Protein AF-A0A2D5R4D4-F1 (afdb_monomer_lite)

Sequence (442 aa):
MATYTASNAIKKITTGDESGSWGSSTNNNFDIIDRAANGFVSIALSSTSYTLALSTTAVLSNGHYKAIKFTGTLGGTCTVTLEQNDKARMYMILNSTNQTLSITQGSGANVTILADKSAIILADGAGSGAAVTDFTSLVSISELDGITAGTVTASKAVVVDANKDITGFRNITATGELDAATLDISGDADIDGTTNLDIVNIAETTTIATDNKIQFRDTGLYINSSADGQLDIVADTEIQIVATTIDINGAVVLDGAITGATNITLSGELDAATLDISGNADIDGTLETDALSIDGTAVTSTAAELNVMDGDTSASDVTIVDADQFVLNDGGTMKQVAATKLSAYVESVGVNQQWYDMSGSRSIGTSYQNTTGRAIMVSVGSTISYEVYLQVSHNGSSWVNVGTLGGHGGINDSGSSQAIVPAGHYYKQSGGLNIVVWAELR

Radius of gyration: 78.86 Å; chains: 1; bounding box: 142×39×206 Å

Secondary structure (DSSP, 8-state):
---B-TTT-PBPPPTTSSSSTHHHHHHHHHHHHHHHHH-EEEEE--SSEEEE---SSS---GGG-SEEEEEE--SS-EEEEES-TTS-EEEEEEEEESS-EEEESTTS--EEE-TT-EEEEEE---GGG--EEEGGGGSGGGGTTTPPTTEE-TTS-EE--TT---B--S----SS----S----SS----SS----S----SS-----TT--EE-SSSSSEEE-SSTT--EEE-SS------S-----S-----S---S--S---SS----S----SSPPP-SS----SS-EETTEE----HHHHHHHTT-SS-------TT-EEEEEETTEEEEEEHHHHHHHHPPTTTT--EEE-TTT--TT--EE--SSS-EEEEEEEEESS-EEEEEESSSSS-EEEEEE---TTS-EEEEEEEEE-TT-EEEE---SEEEEEEEE-

Foldseek 3Di:
DWAAADQPRHTQDDVPPPDDCVSVLVNLVRNLVRQQPANEDEAEDDEQEAEQDDDPPSDDGNLSHQEYEYEYEYPEEHEYEYPQLQDKHKHKYAAQYQAWYWYDYADAETDIAGHRGIFTWIFGNPPNHIYIDGVVVVPPPVLVVPDDAQEDDPPGDHHHDPVRHHDDDPDDDDPDDDDDPDDDDPDDDDDPDDDDDPDDDDPDDDDDPDFDWPDDPDDQATWGPPDPPDIDGGDPPDDDDPDPDDDDPDDDDDPDDDPPDDDDDDPDDDPDPDDDDPDDDDDPDDDDDPWDADPNHTDPDDPVRVVVVVPDPDDDPDDADQADWDWDQDPNDTDTDGPVVVCVVDDDEPVVWDKDWCQVPADAQDKDWQAPQFKKKKKWKAWAQAKWAKWKALPRPDTDGQWIFGHDHGDTDIGMDMDIHGHGIMIHTHDHDGTPTIMMGD

pLDDT: mean 89.29, std 8.96, range [51.91, 98.31]

Structure (mmCIF, N/CA/C/O backbone):
data_AF-A0A2D5R4D4-F1
#
_entry.id   AF-A0A2D5R4D4-F1
#
loop_
_atom_site.group_PDB
_atom_site.id
_atom_site.type_symbol
_atom_site.label_atom_id
_atom_site.label_alt_id
_atom_site.label_comp_id
_atom_site.label_asym_id
_atom_site.label_entity_id
_atom_site.label_seq_id
_atom_site.pdbx_PDB_ins_code
_atom_site.Cartn_x
_atom_site.Cartn_y
_atom_site.Cartn_z
_atom_site.occupancy
_atom_site.B_iso_or_equiv
_atom_site.auth_seq_id
_atom_site.auth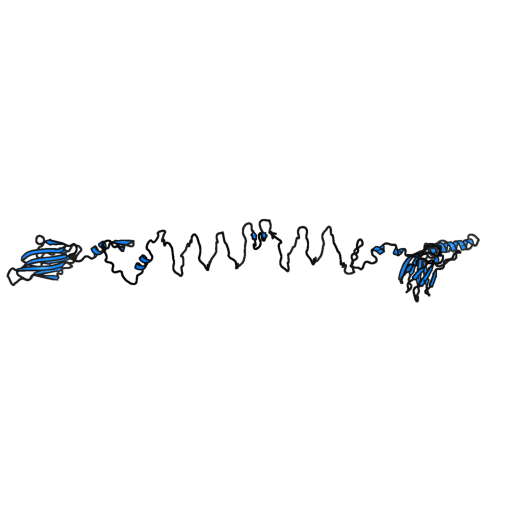_comp_id
_atom_site.auth_asym_id
_atom_site.auth_atom_id
_atom_site.pdbx_PDB_model_num
ATOM 1 N N . MET A 1 1 ? 73.833 14.575 -76.132 1.00 70.44 1 MET A N 1
ATOM 2 C CA . MET A 1 1 ? 73.193 14.436 -74.804 1.00 70.44 1 MET A CA 1
ATOM 3 C C . MET A 1 1 ? 72.064 13.427 -74.961 1.00 70.44 1 MET A C 1
ATOM 5 O O . MET A 1 1 ? 71.324 13.563 -75.927 1.00 70.44 1 MET A O 1
ATOM 9 N N . ALA A 1 2 ? 71.990 12.387 -74.125 1.00 79.81 2 ALA A N 1
ATOM 10 C CA . ALA A 1 2 ? 70.940 11.369 -74.251 1.00 79.81 2 ALA A CA 1
ATOM 11 C C . ALA A 1 2 ? 69.566 11.978 -73.928 1.00 79.81 2 ALA A C 1
ATOM 13 O O . ALA A 1 2 ? 69.455 12.761 -72.984 1.00 79.81 2 ALA A O 1
ATOM 14 N N . THR A 1 3 ? 68.543 11.631 -74.707 1.00 89.56 3 THR A N 1
ATOM 15 C CA . THR A 1 3 ? 67.144 11.982 -74.422 1.00 89.56 3 THR A CA 1
ATOM 16 C C . THR A 1 3 ? 66.437 10.791 -73.781 1.00 89.56 3 THR A C 1
ATOM 18 O O . THR A 1 3 ? 66.907 9.658 -73.876 1.00 89.56 3 THR A O 1
ATOM 21 N N . TYR A 1 4 ? 65.327 11.039 -73.091 1.00 92.06 4 TYR A N 1
ATOM 22 C CA . TYR A 1 4 ? 64.588 10.016 -72.352 1.00 92.06 4 TYR A CA 1
ATOM 23 C C . TYR A 1 4 ? 63.087 10.140 -72.638 1.00 92.06 4 TYR A C 1
ATOM 25 O O . TYR A 1 4 ? 62.632 11.189 -73.103 1.00 92.06 4 TYR A O 1
ATOM 33 N N . THR A 1 5 ? 62.316 9.075 -72.418 1.00 93.12 5 THR A N 1
ATOM 34 C CA . THR A 1 5 ? 60.847 9.161 -72.416 1.00 93.12 5 THR A CA 1
ATOM 35 C C . THR A 1 5 ? 60.355 10.015 -71.244 1.00 93.12 5 THR A C 1
ATOM 37 O O . THR A 1 5 ? 61.080 10.226 -70.270 1.00 93.12 5 THR A O 1
ATOM 40 N N . ALA A 1 6 ? 59.144 10.559 -71.357 1.00 90.25 6 ALA A N 1
ATOM 41 C CA . ALA A 1 6 ? 58.672 11.623 -70.475 1.00 90.25 6 ALA A CA 1
ATOM 42 C C . ALA A 1 6 ? 58.284 11.132 -69.071 1.00 90.25 6 ALA A C 1
ATOM 44 O O . ALA A 1 6 ? 58.509 11.847 -68.098 1.00 90.25 6 ALA A O 1
ATOM 45 N N . SER A 1 7 ? 57.703 9.936 -68.963 1.00 91.06 7 SER A N 1
ATOM 46 C CA . SER A 1 7 ? 57.125 9.427 -67.716 1.00 91.06 7 SER A CA 1
ATOM 47 C C . SER A 1 7 ? 58.049 8.459 -66.977 1.00 91.06 7 SER A C 1
ATOM 49 O O . SER A 1 7 ? 58.156 8.540 -65.759 1.00 91.06 7 SER A O 1
ATOM 51 N N . ASN A 1 8 ? 58.730 7.557 -67.688 1.00 91.06 8 ASN A N 1
ATOM 52 C CA . ASN A 1 8 ? 59.544 6.491 -67.087 1.00 91.06 8 ASN A CA 1
ATOM 53 C C . ASN A 1 8 ? 61.055 6.670 -67.296 1.00 91.06 8 ASN A C 1
ATOM 55 O O . ASN A 1 8 ? 61.822 5.781 -66.936 1.00 91.06 8 ASN A O 1
ATOM 59 N N . ALA A 1 9 ? 61.488 7.788 -67.891 1.00 91.38 9 ALA A N 1
ATOM 60 C CA . ALA A 1 9 ? 62.894 8.079 -68.169 1.00 91.38 9 ALA A CA 1
ATOM 61 C C . ALA A 1 9 ? 63.632 6.934 -68.904 1.00 91.38 9 ALA A C 1
ATOM 63 O O . ALA A 1 9 ? 64.798 6.648 -68.631 1.00 91.38 9 ALA A O 1
ATOM 64 N N . ILE A 1 10 ? 62.969 6.274 -69.861 1.00 91.62 10 ILE A N 1
ATOM 65 C CA . ILE A 1 10 ? 63.599 5.243 -70.697 1.00 91.62 10 ILE A CA 1
ATOM 66 C C . ILE A 1 10 ? 64.573 5.944 -71.642 1.00 91.62 10 ILE A C 1
ATOM 68 O O . ILE A 1 10 ? 64.179 6.845 -72.383 1.00 91.62 10 ILE A O 1
ATOM 72 N N . LYS A 1 11 ? 65.852 5.551 -71.611 1.00 90.31 11 LYS A N 1
ATOM 73 C CA . LYS A 1 11 ? 66.894 6.152 -72.454 1.00 90.31 11 LYS A CA 1
ATOM 74 C C . LYS A 1 11 ? 66.583 5.917 -73.930 1.00 90.31 11 LYS A C 1
ATOM 76 O O . LYS A 1 11 ? 66.484 4.777 -74.374 1.00 90.31 11 LYS A O 1
ATOM 81 N N . LYS A 1 12 ? 66.489 7.003 -74.692 1.00 89.31 12 LYS A N 1
ATOM 82 C CA . LYS A 1 12 ? 66.340 6.981 -76.146 1.00 89.31 12 LYS A CA 1
ATOM 83 C C . LYS A 1 12 ? 67.701 6.820 -76.822 1.00 89.31 12 LYS A C 1
ATOM 85 O O . LYS A 1 12 ? 68.727 7.285 -76.319 1.00 89.31 12 LYS A O 1
ATOM 90 N N . ILE A 1 13 ? 67.700 6.171 -77.979 1.00 86.56 13 ILE A N 1
ATOM 91 C CA . ILE A 1 13 ? 68.876 5.990 -78.835 1.00 86.56 13 ILE A CA 1
ATOM 92 C C . ILE A 1 13 ? 69.215 7.341 -79.486 1.00 86.56 13 ILE A C 1
ATOM 94 O O . ILE A 1 13 ? 68.321 8.013 -80.010 1.00 86.56 13 ILE A O 1
ATOM 98 N N . THR A 1 14 ? 70.483 7.764 -79.419 1.00 78.12 14 THR A N 1
ATOM 99 C CA . THR A 1 14 ? 70.940 9.067 -79.942 1.00 78.12 14 THR A CA 1
ATOM 100 C C . THR A 1 14 ? 71.143 8.992 -81.456 1.00 78.12 14 THR A C 1
ATOM 102 O O . THR A 1 14 ? 71.580 7.969 -81.971 1.00 78.12 14 THR A O 1
ATOM 105 N N . THR A 1 15 ? 70.870 10.079 -82.184 1.00 64.75 15 THR A N 1
ATOM 106 C CA . THR A 1 15 ? 71.122 10.170 -83.631 1.00 64.75 15 THR A CA 1
ATOM 107 C C . THR A 1 15 ? 72.581 9.827 -83.960 1.00 64.75 15 THR A C 1
ATOM 109 O O . THR A 1 15 ? 73.481 10.578 -83.591 1.00 64.75 15 THR A O 1
ATOM 112 N N . GLY A 1 16 ? 72.798 8.707 -84.656 1.00 66.00 16 GLY A N 1
ATOM 113 C CA . GLY A 1 16 ? 74.121 8.199 -85.042 1.00 66.00 16 GLY A CA 1
ATOM 114 C C . GLY A 1 16 ? 74.525 6.883 -84.364 1.00 66.00 16 GLY A C 1
ATOM 115 O O . GLY A 1 16 ? 75.339 6.160 -84.935 1.00 66.00 16 GLY A O 1
ATOM 116 N N . ASP A 1 17 ? 73.923 6.528 -83.223 1.00 51.91 17 ASP A N 1
ATOM 117 C CA . ASP A 1 17 ? 74.026 5.174 -82.665 1.00 51.91 17 ASP A CA 1
ATOM 118 C C . ASP A 1 17 ? 73.097 4.241 -83.476 1.00 51.91 17 ASP A C 1
ATOM 120 O O . ASP A 1 17 ? 71.917 4.543 -83.650 1.00 51.91 17 ASP A O 1
ATOM 124 N N . GLU A 1 18 ? 73.639 3.139 -84.012 1.00 54.97 18 GLU A N 1
ATOM 125 C CA . GLU A 1 18 ? 72.939 2.135 -84.848 1.00 54.97 18 GLU A CA 1
ATOM 126 C C . GLU A 1 18 ? 72.256 2.680 -86.130 1.00 54.97 18 GLU A C 1
ATOM 128 O O . GLU A 1 18 ? 71.034 2.748 -86.261 1.00 54.97 18 GLU A O 1
ATOM 133 N N . SER A 1 19 ? 73.083 3.054 -87.117 1.00 58.22 19 SER A N 1
ATOM 134 C CA . SER A 1 19 ? 72.723 3.624 -88.433 1.00 58.22 19 SER A CA 1
ATOM 135 C C . SER A 1 19 ? 71.556 2.928 -89.172 1.00 58.22 19 SER A C 1
ATOM 137 O O . SER A 1 19 ? 71.727 1.865 -89.771 1.00 58.22 19 SER A O 1
ATOM 139 N N . GLY A 1 20 ? 70.402 3.604 -89.238 1.00 65.81 20 GLY A N 1
ATOM 140 C CA . GLY A 1 20 ? 69.210 3.250 -90.024 1.00 65.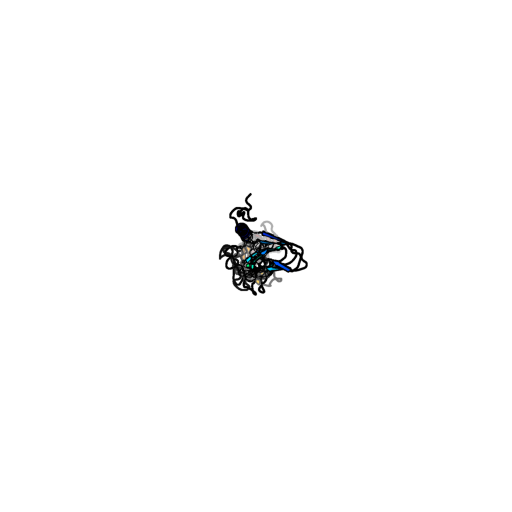81 20 GLY A CA 1
ATOM 141 C C . GLY A 1 20 ? 67.939 3.875 -89.426 1.00 65.81 20 GLY A C 1
ATOM 142 O O . GLY A 1 20 ? 67.986 4.466 -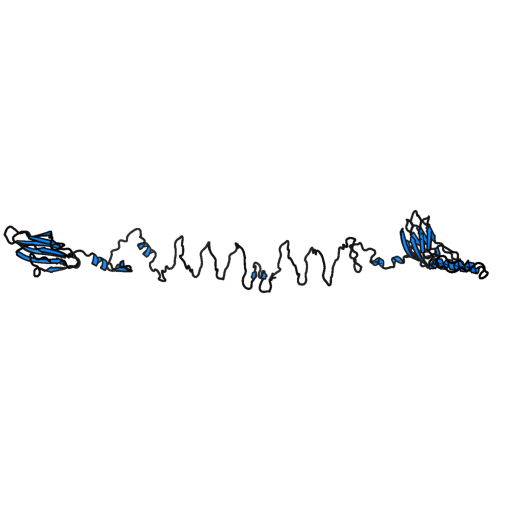88.350 1.00 65.81 20 GLY A O 1
ATOM 143 N N . SER A 1 21 ? 66.772 3.732 -90.069 1.00 66.75 21 SER A N 1
ATOM 144 C CA . SER A 1 21 ? 65.482 4.231 -89.529 1.00 66.75 21 SER A CA 1
ATOM 145 C C . SER A 1 21 ? 65.068 3.601 -88.182 1.00 66.75 21 SER A C 1
ATOM 147 O O . SER A 1 21 ? 64.085 4.029 -87.576 1.00 66.75 21 SER A O 1
ATOM 149 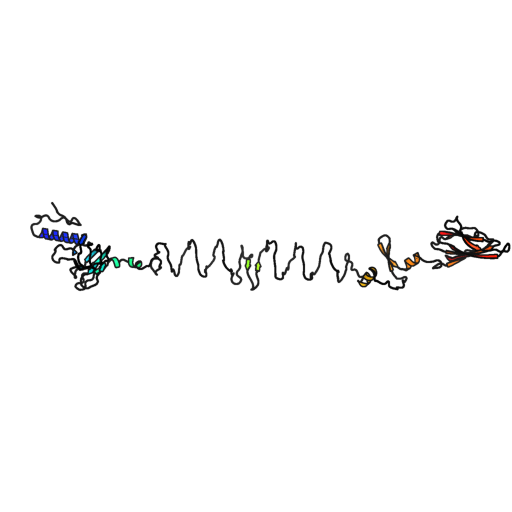N N . TRP A 1 22 ? 65.817 2.600 -87.707 1.00 75.94 22 TRP A N 1
ATOM 150 C CA . TRP A 1 22 ? 65.521 1.782 -86.532 1.00 75.94 22 TRP A CA 1
ATOM 151 C C . TRP A 1 22 ? 65.614 2.561 -85.215 1.00 75.94 22 TRP A C 1
ATOM 153 O O . TRP A 1 22 ? 64.777 2.367 -84.336 1.00 75.94 22 TRP A O 1
ATOM 163 N N . GLY A 1 23 ? 66.561 3.496 -85.077 1.00 82.69 23 GLY A N 1
ATOM 164 C CA . GLY A 1 23 ? 66.663 4.333 -83.873 1.00 82.69 23 GLY A CA 1
ATOM 165 C C . GLY A 1 23 ? 65.407 5.183 -83.648 1.00 82.69 23 GLY A C 1
ATOM 166 O O . GLY A 1 23 ? 64.873 5.243 -82.540 1.00 82.69 23 GLY A O 1
ATOM 167 N N . SER A 1 24 ? 64.871 5.779 -84.717 1.00 82.94 24 SER A N 1
ATOM 168 C CA . SER A 1 24 ? 63.641 6.578 -84.661 1.00 82.94 24 SER A CA 1
ATOM 169 C C . SER A 1 24 ? 62.401 5.728 -84.372 1.00 82.94 24 SER A C 1
ATOM 171 O O . SER A 1 24 ? 61.592 6.121 -83.531 1.00 82.94 24 SER A O 1
ATOM 173 N N . SER A 1 25 ? 62.253 4.558 -85.006 1.00 85.62 25 SER A N 1
ATOM 174 C CA . SER A 1 25 ? 61.114 3.664 -84.745 1.00 85.62 25 SER A CA 1
ATOM 175 C C . SER A 1 25 ? 61.139 3.084 -83.330 1.00 85.62 25 SER A C 1
ATOM 177 O O . SER A 1 25 ? 60.100 3.020 -82.679 1.00 85.62 25 SER A O 1
ATOM 179 N N . THR A 1 26 ? 62.318 2.718 -82.820 1.00 88.19 26 THR A N 1
ATOM 180 C CA . THR A 1 26 ? 62.477 2.206 -81.451 1.00 88.19 26 THR A CA 1
ATOM 181 C C . THR A 1 26 ? 62.181 3.288 -80.420 1.00 88.19 26 THR A C 1
ATOM 183 O O . THR A 1 26 ? 61.423 3.045 -79.485 1.00 88.19 26 THR A O 1
ATOM 186 N N . ASN A 1 27 ? 62.684 4.510 -80.618 1.00 90.06 27 ASN A N 1
ATOM 187 C CA . ASN A 1 27 ? 62.372 5.634 -79.733 1.00 90.06 27 ASN A CA 1
ATOM 188 C C . ASN A 1 27 ? 60.873 5.960 -79.718 1.00 90.06 27 ASN A C 1
ATOM 190 O O . ASN A 1 27 ? 60.318 6.246 -78.660 1.00 90.06 27 ASN A O 1
ATOM 194 N N . ASN A 1 28 ? 60.208 5.865 -80.869 1.00 89.94 28 ASN A N 1
ATOM 195 C CA . ASN A 1 28 ? 58.764 6.024 -80.960 1.00 89.94 28 ASN A CA 1
ATOM 196 C C . ASN A 1 28 ? 58.012 4.891 -80.232 1.00 89.94 28 ASN A C 1
ATOM 198 O O . ASN A 1 28 ? 57.067 5.166 -79.498 1.00 89.94 28 ASN A O 1
ATOM 202 N N . ASN A 1 29 ? 58.458 3.636 -80.351 1.00 90.00 29 ASN A N 1
ATOM 203 C CA . ASN A 1 29 ? 57.904 2.526 -79.568 1.00 90.00 29 ASN A CA 1
ATOM 204 C C . ASN A 1 29 ? 58.097 2.745 -78.061 1.00 90.00 29 ASN A C 1
ATOM 206 O O . ASN A 1 29 ? 57.177 2.478 -77.290 1.00 90.00 29 ASN A O 1
ATOM 210 N N . PHE A 1 30 ? 59.248 3.278 -77.638 1.00 92.19 30 PHE A N 1
ATOM 211 C CA . PHE A 1 30 ? 59.468 3.661 -76.244 1.00 92.19 30 PHE A CA 1
ATOM 212 C C . PHE A 1 30 ? 58.495 4.748 -75.798 1.00 92.19 30 PHE A C 1
ATOM 214 O O . PHE A 1 30 ? 57.923 4.612 -74.725 1.00 92.19 30 PHE A O 1
ATOM 221 N N . ASP A 1 31 ? 58.232 5.768 -76.616 1.00 92.56 31 ASP A N 1
ATOM 222 C CA . ASP A 1 31 ? 57.227 6.790 -76.299 1.00 92.56 31 ASP A CA 1
ATOM 223 C C . ASP A 1 31 ? 55.799 6.214 -76.223 1.00 92.56 31 ASP A C 1
ATOM 225 O O . ASP A 1 31 ? 55.011 6.633 -75.376 1.00 92.56 31 ASP A O 1
ATOM 229 N N . ILE A 1 32 ? 55.452 5.231 -77.064 1.00 92.25 32 ILE A N 1
ATOM 230 C CA . ILE A 1 32 ? 54.158 4.529 -76.992 1.00 92.25 32 ILE A CA 1
ATOM 231 C C . ILE A 1 32 ? 54.053 3.723 -75.690 1.00 92.25 32 ILE A C 1
ATOM 233 O O . ILE A 1 32 ? 53.052 3.842 -74.983 1.00 92.25 32 ILE A O 1
ATOM 237 N N . ILE A 1 33 ? 55.081 2.936 -75.356 1.00 91.19 33 ILE A N 1
ATOM 238 C CA . ILE A 1 33 ? 55.135 2.144 -74.117 1.00 91.19 33 ILE A CA 1
ATOM 239 C C . ILE A 1 33 ? 55.078 3.063 -72.895 1.00 91.19 33 ILE A C 1
ATOM 241 O O . ILE A 1 33 ? 54.353 2.780 -71.947 1.00 91.19 33 ILE A O 1
ATOM 245 N N . ASP A 1 34 ? 55.789 4.188 -72.931 1.00 94.06 34 ASP A N 1
ATOM 246 C CA . ASP A 1 34 ? 55.822 5.172 -71.854 1.00 94.06 34 ASP A CA 1
ATOM 247 C C . ASP A 1 34 ? 54.431 5.757 -71.577 1.00 94.06 34 ASP A C 1
ATOM 249 O O . ASP A 1 34 ? 53.978 5.769 -70.427 1.00 94.06 34 ASP A O 1
ATOM 253 N N . ARG A 1 35 ? 53.713 6.145 -72.645 1.00 93.88 35 ARG A N 1
ATOM 254 C CA . ARG A 1 35 ? 52.325 6.622 -72.558 1.00 93.88 35 ARG A CA 1
ATOM 255 C C . ARG A 1 35 ? 51.378 5.551 -72.015 1.00 93.88 35 ARG A C 1
ATOM 257 O O . ARG A 1 35 ? 50.560 5.856 -71.146 1.00 93.88 35 ARG A O 1
ATOM 264 N N . ALA A 1 36 ? 51.515 4.315 -72.494 1.00 91.00 36 ALA A N 1
ATOM 265 C CA . ALA A 1 36 ? 50.651 3.200 -72.112 1.00 91.00 36 ALA A CA 1
ATOM 266 C C . ALA A 1 36 ? 50.917 2.694 -70.685 1.00 91.00 36 ALA A C 1
ATOM 268 O O . ALA A 1 36 ? 50.010 2.169 -70.041 1.00 91.00 36 ALA A O 1
ATOM 269 N N . ALA A 1 37 ? 52.141 2.851 -70.177 1.00 90.56 37 ALA A N 1
ATOM 270 C CA . ALA A 1 37 ? 52.511 2.423 -68.834 1.00 90.56 37 ALA A CA 1
ATOM 271 C C . ALA A 1 37 ? 52.073 3.436 -67.766 1.00 90.56 37 ALA A C 1
ATOM 273 O O . ALA A 1 37 ? 51.327 3.061 -66.861 1.00 90.56 37 ALA A O 1
ATOM 274 N N . ASN A 1 38 ? 52.516 4.697 -67.887 1.00 90.31 38 ASN A N 1
ATOM 275 C CA . ASN A 1 38 ? 52.353 5.746 -66.863 1.00 90.31 38 ASN A CA 1
ATOM 276 C C . ASN A 1 38 ? 52.056 7.140 -67.448 1.00 90.31 38 ASN A C 1
ATOM 278 O O . ASN A 1 38 ? 52.159 8.149 -66.749 1.00 90.31 38 ASN A O 1
ATOM 282 N N . GLY A 1 39 ? 51.705 7.224 -68.730 1.00 93.31 39 GLY A N 1
ATOM 283 C CA . GLY A 1 39 ? 51.406 8.500 -69.359 1.00 93.31 39 GLY A CA 1
ATOM 284 C C . GLY A 1 39 ? 50.140 9.143 -68.802 1.00 93.31 39 GLY A C 1
ATOM 285 O O . GLY A 1 39 ? 49.092 8.499 -68.713 1.00 93.31 39 GLY A O 1
ATOM 286 N N . PHE A 1 40 ? 50.222 10.453 -68.574 1.00 94.94 40 PHE A N 1
ATOM 287 C CA . PHE A 1 40 ? 49.086 11.326 -68.300 1.00 94.94 40 PHE A CA 1
ATOM 288 C C . PHE A 1 40 ? 49.013 12.460 -69.329 1.00 94.94 40 PHE A C 1
ATOM 290 O O . PHE A 1 40 ? 50.035 13.065 -69.662 1.00 94.94 40 PHE A O 1
ATOM 297 N N . VAL A 1 41 ? 47.811 12.777 -69.810 1.00 96.31 41 VAL A N 1
ATOM 298 C CA . VAL A 1 41 ? 47.577 13.913 -70.714 1.00 96.31 41 VAL A CA 1
ATOM 299 C C . VAL A 1 41 ? 46.326 14.688 -70.317 1.00 96.31 41 VAL A C 1
ATOM 301 O O . VAL A 1 41 ? 45.336 14.106 -69.880 1.00 96.31 41 VAL A O 1
ATOM 304 N N . SER A 1 42 ? 46.361 16.010 -70.503 1.00 97.12 42 SER A N 1
ATOM 305 C CA . SER A 1 42 ? 45.178 16.868 -70.414 1.00 97.12 42 SER A CA 1
ATOM 306 C C . SER A 1 42 ? 44.715 17.241 -71.821 1.00 97.12 42 SER A C 1
ATOM 308 O O . SER A 1 42 ? 45.498 17.778 -72.603 1.00 97.12 42 SER A O 1
ATOM 310 N N . ILE A 1 43 ? 43.450 16.974 -72.139 1.00 97.25 43 ILE A N 1
ATOM 311 C CA . ILE A 1 43 ? 42.850 17.220 -73.453 1.00 97.25 43 ILE A CA 1
ATOM 312 C C . ILE A 1 43 ? 41.695 18.206 -73.284 1.00 97.25 43 ILE A C 1
ATOM 314 O O . ILE A 1 43 ? 40.713 17.905 -72.610 1.00 97.25 43 ILE A O 1
ATOM 318 N N . ALA A 1 44 ? 41.809 19.375 -73.911 1.00 96.75 44 ALA A N 1
ATOM 319 C CA . ALA A 1 44 ? 40.731 20.356 -73.938 1.00 96.75 44 ALA A CA 1
ATOM 320 C C . ALA A 1 44 ? 39.679 19.961 -74.986 1.00 96.75 44 ALA A C 1
ATOM 322 O O . ALA A 1 44 ? 39.992 19.823 -76.170 1.00 96.75 44 ALA A O 1
ATOM 323 N N . LEU A 1 45 ? 38.437 19.791 -74.547 1.00 96.62 45 LEU A N 1
ATOM 324 C CA . LEU A 1 45 ? 37.271 19.536 -75.379 1.00 96.62 45 LEU A CA 1
ATOM 325 C C . LEU A 1 45 ? 36.542 20.854 -75.659 1.00 96.62 45 LEU A C 1
ATOM 327 O O . LEU A 1 45 ? 36.330 21.668 -74.762 1.00 96.62 45 LEU A O 1
ATOM 331 N N . SER A 1 46 ? 36.139 21.052 -76.910 1.00 93.25 46 SER A N 1
ATOM 332 C CA . SER A 1 46 ? 35.425 22.252 -77.372 1.00 93.25 46 SER A CA 1
ATOM 333 C C . SER A 1 46 ? 34.089 21.941 -78.052 1.00 93.25 46 SER A C 1
ATOM 335 O O . SER A 1 46 ? 33.411 22.850 -78.524 1.00 93.25 46 SER A O 1
ATOM 337 N N . SER A 1 47 ? 33.699 20.665 -78.123 1.00 94.12 47 SER A N 1
ATOM 338 C CA . SER A 1 47 ? 32.461 20.221 -78.766 1.00 94.12 47 SER A CA 1
ATOM 339 C C . SER A 1 47 ? 31.848 19.018 -78.043 1.00 94.12 47 SER A C 1
ATOM 341 O O . SER A 1 47 ? 32.488 18.390 -77.198 1.00 94.12 47 SER A O 1
ATOM 343 N N . THR A 1 48 ? 30.610 18.674 -78.392 1.00 95.88 48 THR A N 1
ATOM 344 C CA . THR A 1 48 ? 29.869 17.531 -77.834 1.00 95.88 48 THR A CA 1
ATOM 345 C C . THR A 1 48 ? 30.233 16.181 -78.472 1.00 95.88 48 THR A C 1
ATOM 347 O O . THR A 1 48 ? 29.616 15.164 -78.160 1.00 95.88 48 THR A O 1
ATOM 350 N N . SER A 1 49 ? 31.245 16.134 -79.341 1.00 95.88 49 SER A N 1
ATOM 351 C CA . SER A 1 49 ? 31.800 14.889 -79.875 1.00 95.88 49 SER A CA 1
ATOM 352 C C . SER A 1 49 ? 33.320 14.972 -79.939 1.00 95.88 49 SER A C 1
ATOM 354 O O . SER A 1 49 ? 33.888 15.950 -80.426 1.00 95.88 49 SER A O 1
ATOM 356 N N . TYR A 1 50 ? 33.998 13.931 -79.476 1.00 97.38 50 TYR A N 1
ATOM 357 C CA . TYR A 1 50 ? 35.447 13.834 -79.547 1.00 97.38 50 TYR A CA 1
ATOM 358 C C . TYR A 1 50 ? 35.861 12.403 -79.852 1.00 97.38 50 TYR A C 1
ATOM 360 O O . TYR A 1 50 ? 35.415 11.466 -79.200 1.00 97.38 50 TYR A O 1
ATOM 368 N N . THR A 1 51 ? 36.748 12.229 -80.821 1.00 96.19 51 THR A N 1
ATOM 369 C CA . THR A 1 51 ? 37.329 10.924 -81.120 1.00 96.19 51 THR A CA 1
ATOM 370 C C . THR A 1 51 ? 38.718 10.865 -80.504 1.00 96.19 51 THR A C 1
ATOM 372 O O . THR A 1 51 ? 39.614 11.624 -80.883 1.00 96.19 51 THR A O 1
ATOM 375 N N . LEU A 1 52 ? 38.899 9.979 -79.526 1.00 96.06 52 LEU A N 1
ATOM 376 C CA . LEU A 1 52 ? 40.198 9.723 -78.929 1.00 96.06 52 LEU A CA 1
ATOM 377 C C . LEU A 1 52 ? 41.010 8.855 -79.890 1.00 96.06 52 LEU A C 1
ATOM 379 O O . LEU A 1 52 ? 40.914 7.627 -79.887 1.00 96.06 52 LEU A O 1
ATOM 383 N N . ALA A 1 53 ? 41.797 9.538 -80.717 1.00 93.62 53 ALA A N 1
ATOM 384 C CA . ALA A 1 53 ? 42.503 8.905 -81.811 1.00 93.62 53 ALA A CA 1
ATOM 385 C C . ALA A 1 53 ? 43.581 7.923 -81.348 1.00 93.62 53 ALA A C 1
ATOM 387 O O . ALA A 1 53 ? 44.290 8.163 -80.357 1.00 93.62 53 ALA A O 1
ATOM 388 N N . LEU A 1 54 ? 43.747 6.853 -82.121 1.00 89.88 54 LEU A N 1
ATOM 389 C CA . LEU A 1 54 ? 44.654 5.762 -81.813 1.00 89.88 54 LEU A CA 1
ATOM 390 C C . LEU A 1 54 ? 45.194 5.105 -83.086 1.00 89.88 54 LEU A C 1
ATOM 392 O O . LEU A 1 54 ? 44.503 4.369 -83.790 1.00 89.88 54 LEU A O 1
ATOM 396 N N . SER A 1 55 ? 46.469 5.360 -83.367 1.00 83.44 55 SER A N 1
ATOM 397 C CA . SER A 1 55 ? 47.130 4.885 -84.581 1.00 83.44 55 SER A CA 1
ATOM 398 C C . SER A 1 55 ? 47.192 3.355 -84.689 1.00 83.44 55 SER A C 1
ATOM 400 O O . SER A 1 55 ? 47.468 2.649 -83.718 1.00 83.44 55 SER A O 1
ATOM 402 N N . THR A 1 56 ? 47.005 2.845 -85.909 1.00 79.06 56 THR A N 1
ATOM 403 C CA . THR A 1 56 ? 47.280 1.451 -86.310 1.00 79.06 56 THR A CA 1
ATOM 404 C C . THR A 1 56 ? 48.699 1.253 -86.863 1.00 79.06 56 THR A C 1
ATOM 406 O O . THR A 1 56 ? 49.102 0.125 -87.132 1.00 79.06 56 THR A O 1
ATOM 409 N N . THR A 1 57 ? 49.472 2.331 -87.034 1.00 77.06 57 THR A N 1
ATOM 410 C CA . THR A 1 57 ? 50.752 2.363 -87.769 1.00 77.06 57 THR A CA 1
ATOM 411 C C . THR A 1 57 ? 51.900 2.958 -86.948 1.00 77.06 57 THR A C 1
ATOM 413 O O . THR A 1 57 ? 52.784 3.621 -87.484 1.00 77.06 57 THR A O 1
ATOM 416 N N . ALA A 1 58 ? 51.903 2.709 -85.633 1.00 74.94 58 ALA A N 1
ATOM 417 C CA . ALA A 1 58 ? 52.927 3.182 -84.696 1.00 74.94 58 ALA A CA 1
ATOM 418 C C . ALA A 1 58 ? 53.134 4.712 -84.720 1.00 74.94 58 ALA A C 1
ATOM 420 O O . ALA A 1 58 ? 54.239 5.192 -84.512 1.00 74.94 58 ALA A O 1
ATOM 421 N N . VAL A 1 59 ? 52.085 5.508 -84.939 1.00 86.94 59 VAL A N 1
ATOM 422 C CA . VAL A 1 59 ? 52.141 6.968 -84.752 1.00 86.94 59 VAL A CA 1
ATOM 423 C C . VAL A 1 59 ? 51.711 7.305 -83.327 1.00 86.94 59 VAL A C 1
ATOM 425 O O . VAL A 1 59 ? 50.747 6.741 -82.814 1.00 86.94 59 VAL A O 1
ATOM 428 N N . LEU A 1 60 ? 52.399 8.237 -82.667 1.00 89.56 60 LEU A N 1
ATOM 429 C CA . LEU A 1 60 ? 51.992 8.706 -81.343 1.00 89.56 60 LEU A CA 1
ATOM 430 C C . LEU A 1 60 ? 50.594 9.335 -81.388 1.00 89.56 60 LEU A C 1
ATOM 432 O O . LEU A 1 60 ? 50.369 10.329 -82.071 1.00 89.56 60 LEU A O 1
ATOM 436 N N . SER A 1 61 ? 49.662 8.784 -80.613 1.00 93.00 61 SER A N 1
ATOM 437 C CA . SER A 1 61 ? 48.288 9.283 -80.511 1.00 93.00 61 SER A CA 1
ATOM 438 C C . SER A 1 61 ? 47.879 9.494 -79.054 1.00 93.00 61 SER A C 1
ATOM 440 O O . SER A 1 61 ? 48.525 8.982 -78.133 1.00 93.00 61 SER A O 1
ATOM 442 N N . ASN A 1 62 ? 46.816 10.268 -78.835 1.00 94.12 62 ASN A N 1
ATOM 443 C CA . ASN A 1 62 ? 46.308 10.539 -77.488 1.00 94.12 62 ASN A CA 1
ATOM 444 C C . ASN A 1 62 ? 45.690 9.290 -76.842 1.00 94.12 62 ASN A C 1
ATOM 446 O O . ASN A 1 62 ? 45.789 9.130 -75.630 1.00 94.12 62 ASN A O 1
ATOM 450 N N . GLY A 1 63 ? 45.155 8.356 -77.634 1.00 93.00 63 GLY A N 1
ATOM 451 C CA . GLY A 1 63 ? 44.655 7.071 -77.142 1.00 93.00 63 GLY A CA 1
ATOM 452 C C . GLY A 1 63 ? 45.723 6.153 -76.536 1.00 93.00 63 GLY A C 1
ATOM 453 O O . GLY A 1 63 ? 45.366 5.148 -75.928 1.00 93.00 63 GLY A O 1
ATOM 454 N N . HIS A 1 64 ? 47.019 6.468 -76.669 1.00 93.31 64 HIS A N 1
ATOM 455 C CA . HIS A 1 64 ? 48.091 5.721 -75.999 1.00 93.31 64 HIS A CA 1
ATOM 456 C C . HIS A 1 64 ? 48.237 6.057 -74.512 1.00 93.31 64 HIS A C 1
ATOM 458 O O . HIS A 1 64 ? 48.877 5.292 -73.800 1.00 93.31 64 HIS A O 1
ATOM 464 N N . TYR A 1 65 ? 47.707 7.186 -74.036 1.00 95.50 65 TYR A N 1
ATOM 465 C CA . TYR A 1 65 ? 47.842 7.575 -72.632 1.00 95.50 65 TYR A CA 1
ATOM 466 C C . TYR A 1 65 ? 46.958 6.714 -71.730 1.00 95.50 65 TYR A C 1
ATOM 468 O O . TYR A 1 65 ? 45.758 6.596 -71.970 1.00 95.50 65 TYR A O 1
ATOM 476 N N . LYS A 1 66 ? 47.539 6.154 -70.664 1.00 94.19 66 LYS A N 1
ATOM 477 C CA . LYS A 1 66 ? 46.796 5.371 -69.666 1.00 94.19 66 LYS A CA 1
ATOM 478 C C . LYS A 1 66 ? 45.822 6.223 -68.853 1.00 94.19 66 LYS A C 1
ATOM 480 O O . LYS A 1 66 ? 44.732 5.759 -68.525 1.00 94.19 66 LYS A O 1
ATOM 485 N N . ALA A 1 67 ? 46.214 7.456 -68.531 1.00 96.25 67 ALA A N 1
ATOM 486 C CA . ALA A 1 67 ? 45.392 8.399 -67.788 1.00 96.25 67 ALA A CA 1
ATOM 487 C C . ALA A 1 67 ? 45.135 9.673 -68.602 1.00 96.25 67 ALA A C 1
ATOM 489 O O . ALA A 1 67 ? 46.053 10.270 -69.170 1.00 96.25 67 ALA A O 1
ATOM 490 N N . ILE A 1 68 ? 43.874 10.096 -68.661 1.00 97.69 68 ILE A N 1
ATOM 491 C CA . ILE A 1 68 ? 43.437 11.226 -69.480 1.00 97.69 68 ILE A CA 1
ATOM 492 C C . ILE A 1 68 ? 42.545 12.132 -68.641 1.00 97.69 68 ILE A C 1
ATOM 494 O O . ILE A 1 68 ? 41.548 11.694 -68.071 1.00 97.69 68 ILE A O 1
ATOM 498 N N . LYS A 1 69 ? 42.884 13.419 -68.603 1.00 97.88 69 LYS A N 1
ATOM 499 C CA . LYS A 1 69 ? 42.030 14.466 -68.051 1.00 97.88 69 LYS A CA 1
ATOM 500 C C . LYS A 1 69 ? 41.381 15.238 -69.187 1.00 97.88 69 LYS A C 1
ATOM 502 O O . LYS A 1 69 ? 42.068 15.941 -69.925 1.00 97.88 69 LYS A O 1
ATOM 507 N N . PHE A 1 70 ? 40.067 15.142 -69.307 1.00 98.31 70 PHE A N 1
ATOM 508 C CA . PHE A 1 70 ? 39.316 16.000 -70.213 1.00 98.31 70 PHE A CA 1
ATOM 509 C C . PHE A 1 70 ? 38.970 17.310 -69.506 1.00 98.31 70 PHE A C 1
ATOM 511 O O . PHE A 1 70 ? 38.520 17.307 -68.360 1.00 98.31 70 PHE A O 1
ATOM 518 N N . THR A 1 71 ? 39.215 18.432 -70.173 1.00 97.44 71 THR A N 1
ATOM 519 C CA . THR A 1 71 ? 38.936 19.785 -69.672 1.00 97.44 71 THR A CA 1
ATOM 520 C C . THR A 1 71 ? 38.123 20.569 -70.695 1.00 97.44 71 THR A C 1
ATOM 522 O O . THR A 1 71 ? 38.000 20.146 -71.841 1.00 97.44 71 THR A O 1
ATOM 525 N N . GLY A 1 72 ? 37.571 21.716 -70.304 1.00 95.25 72 GLY A N 1
ATOM 526 C CA . GLY A 1 72 ? 36.857 22.620 -71.211 1.00 95.25 72 GLY A CA 1
ATOM 527 C C . GLY A 1 72 ? 35.397 22.837 -70.828 1.00 95.25 72 GLY A C 1
ATOM 528 O O . GLY A 1 72 ? 34.843 22.124 -69.992 1.00 95.25 72 GLY A O 1
ATOM 529 N N . THR A 1 73 ? 34.792 23.850 -71.448 1.00 94.94 73 THR A N 1
ATOM 530 C CA . THR A 1 73 ? 33.392 24.229 -71.235 1.00 94.94 73 THR A CA 1
ATOM 531 C C . THR A 1 73 ? 32.569 23.799 -72.442 1.00 94.94 73 THR A C 1
ATOM 533 O O . THR A 1 73 ? 32.764 24.301 -73.547 1.00 94.94 73 THR A O 1
ATOM 536 N N . LEU A 1 74 ? 31.655 22.859 -72.237 1.00 95.50 74 LEU A N 1
ATOM 537 C CA . LEU A 1 74 ? 30.871 22.196 -73.270 1.00 95.50 74 LEU A CA 1
ATOM 538 C C . LEU A 1 74 ? 29.410 22.654 -73.227 1.00 95.50 74 LEU A C 1
ATOM 540 O O . LEU A 1 74 ? 28.869 22.937 -72.159 1.00 95.50 74 LEU A O 1
ATOM 544 N N . GLY A 1 75 ? 28.757 22.688 -74.392 1.00 93.06 75 GLY A N 1
ATOM 545 C CA . GLY A 1 75 ? 27.336 23.043 -74.526 1.00 93.06 75 GLY A CA 1
ATOM 546 C C . GLY A 1 75 ? 26.352 21.900 -74.236 1.00 93.06 75 GLY A C 1
ATOM 547 O O . GLY A 1 75 ? 25.148 22.083 -74.371 1.00 93.06 75 GLY A O 1
ATOM 548 N N . GLY A 1 76 ? 26.847 20.712 -73.881 1.00 95.00 76 GLY A N 1
ATOM 549 C CA . GLY A 1 76 ? 26.050 19.506 -73.656 1.00 95.00 76 GLY A CA 1
ATOM 550 C C . GLY A 1 76 ? 26.935 18.303 -73.325 1.00 95.00 76 GLY A C 1
ATOM 551 O O . GLY A 1 76 ? 28.157 18.439 -73.250 1.00 95.00 76 GLY A O 1
ATOM 552 N N . THR A 1 77 ? 26.329 17.130 -73.121 1.00 96.88 77 THR A N 1
ATOM 553 C CA . THR A 1 77 ? 27.070 15.866 -72.959 1.00 96.88 77 THR A CA 1
ATOM 554 C C . THR A 1 77 ? 28.004 15.648 -74.147 1.00 96.88 77 THR A C 1
ATOM 556 O O . THR A 1 77 ? 27.569 15.754 -75.294 1.00 96.88 77 THR A O 1
ATOM 559 N N . CYS A 1 78 ? 29.276 15.339 -73.885 1.00 97.62 78 CYS A N 1
ATOM 560 C CA . CYS A 1 78 ? 30.232 15.008 -74.938 1.00 97.62 78 CYS A CA 1
ATOM 561 C C . CYS A 1 78 ? 30.386 13.496 -75.079 1.00 97.62 78 CYS A C 1
ATOM 563 O O . CYS A 1 78 ? 30.651 12.799 -74.101 1.00 97.62 78 CYS A O 1
ATOM 565 N N . THR A 1 79 ? 30.235 12.994 -76.303 1.00 97.56 79 THR A N 1
ATOM 566 C CA . THR A 1 79 ? 30.536 11.596 -76.623 1.00 97.56 79 THR A CA 1
ATOM 567 C C . THR A 1 79 ? 32.010 11.476 -76.979 1.00 97.56 79 THR A C 1
ATOM 569 O O . THR A 1 79 ? 32.455 12.019 -77.991 1.00 97.56 79 THR A O 1
ATOM 572 N N . VAL A 1 80 ? 32.768 10.766 -76.148 1.00 97.69 80 VAL A N 1
ATOM 573 C CA . VAL A 1 80 ? 34.175 10.447 -76.389 1.00 97.69 80 VAL A CA 1
ATOM 574 C C . VAL A 1 80 ? 34.255 9.047 -76.988 1.00 97.69 80 VAL A C 1
ATOM 576 O O . VAL A 1 80 ? 34.057 8.055 -76.290 1.00 97.69 80 VAL A O 1
ATOM 579 N N . THR A 1 81 ? 34.548 8.966 -78.283 1.00 96.69 81 THR A N 1
ATOM 580 C CA . THR A 1 81 ? 34.695 7.699 -79.010 1.00 96.69 81 THR A CA 1
ATOM 581 C C . THR A 1 81 ? 36.139 7.225 -78.950 1.00 96.69 81 THR A C 1
ATOM 583 O O . THR A 1 81 ? 37.036 7.899 -79.456 1.00 96.69 81 THR A O 1
ATOM 586 N N . LEU A 1 82 ? 36.373 6.069 -78.337 1.00 96.38 82 LEU A N 1
ATOM 587 C CA . LEU A 1 82 ? 37.655 5.375 -78.336 1.00 96.38 82 LEU A CA 1
ATOM 588 C C . LEU A 1 82 ? 37.840 4.703 -79.702 1.00 96.38 82 LEU A C 1
ATOM 590 O O . LEU A 1 82 ? 37.051 3.839 -80.083 1.00 96.38 82 LEU A O 1
ATOM 594 N N . GLU A 1 83 ? 38.862 5.107 -80.459 1.00 92.19 83 GLU A N 1
ATOM 595 C CA . GLU A 1 83 ? 39.166 4.450 -81.734 1.00 92.19 83 GLU A CA 1
ATOM 596 C C . GLU A 1 83 ? 39.660 3.012 -81.539 1.00 92.19 83 GLU A C 1
ATOM 598 O O . GLU A 1 83 ? 40.216 2.660 -80.500 1.00 92.19 83 GLU A O 1
ATOM 603 N N . GLN A 1 84 ? 39.526 2.209 -82.600 1.00 92.00 84 GLN A N 1
ATOM 604 C CA . GLN A 1 84 ? 39.825 0.773 -82.640 1.00 92.00 84 GLN A CA 1
ATOM 605 C C . GLN A 1 84 ? 38.882 -0.038 -81.756 1.00 92.00 84 GLN A C 1
ATOM 607 O O . GLN A 1 84 ? 39.172 -0.351 -80.601 1.00 92.00 84 GLN A O 1
ATOM 612 N N . ASN A 1 85 ? 37.753 -0.436 -82.336 1.00 93.81 85 ASN A N 1
ATOM 613 C CA . ASN A 1 85 ? 36.764 -1.221 -81.610 1.00 93.81 85 ASN A CA 1
ATOM 614 C C . ASN A 1 85 ? 37.220 -2.668 -81.355 1.00 93.81 85 ASN A C 1
ATOM 616 O O . ASN A 1 85 ? 36.568 -3.379 -80.615 1.00 93.81 85 ASN A O 1
ATOM 620 N N . ASP A 1 86 ? 38.317 -3.128 -81.955 1.00 92.81 86 ASP A N 1
ATOM 621 C CA . ASP A 1 86 ? 38.833 -4.501 -81.888 1.00 92.81 86 ASP A CA 1
ATOM 622 C C . ASP A 1 86 ? 40.031 -4.661 -80.924 1.00 92.81 86 ASP A C 1
ATOM 624 O O . ASP A 1 86 ? 40.826 -5.605 -81.046 1.00 92.81 86 ASP A O 1
ATOM 628 N N . LYS A 1 87 ? 40.242 -3.691 -80.021 1.00 90.81 87 LYS A N 1
ATOM 629 C CA . LYS A 1 87 ? 41.377 -3.664 -79.082 1.00 90.81 87 LYS A CA 1
ATOM 630 C C . LYS A 1 87 ? 40.925 -3.305 -77.668 1.00 90.81 87 LYS A C 1
ATOM 632 O O . LYS A 1 87 ? 40.444 -2.199 -77.435 1.00 90.81 87 LYS A O 1
ATOM 637 N N . ALA A 1 88 ? 41.136 -4.224 -76.726 1.00 92.62 88 ALA A N 1
ATOM 638 C CA . ALA A 1 88 ? 40.798 -4.024 -75.321 1.00 92.62 88 ALA A CA 1
ATOM 639 C C . ALA A 1 88 ? 41.795 -3.086 -74.629 1.00 92.62 88 ALA A C 1
ATOM 641 O O . ALA A 1 88 ? 43.009 -3.221 -74.829 1.00 92.62 88 ALA A O 1
ATOM 642 N N . ARG A 1 89 ? 41.312 -2.138 -73.816 1.00 90.38 89 ARG A N 1
ATOM 643 C CA . ARG A 1 89 ? 42.149 -1.146 -73.117 1.00 90.38 89 ARG A CA 1
ATOM 644 C C . ARG A 1 89 ? 41.517 -0.699 -71.808 1.00 90.38 89 ARG A C 1
ATOM 646 O O . ARG A 1 89 ? 40.302 -0.595 -71.697 1.00 90.38 89 ARG A O 1
ATOM 653 N N . MET A 1 90 ? 42.367 -0.363 -70.844 1.00 92.56 90 MET A N 1
ATOM 654 C CA . MET A 1 90 ? 41.948 0.273 -69.601 1.00 92.56 90 MET A CA 1
ATOM 655 C C . MET A 1 90 ? 42.392 1.734 -69.593 1.00 92.56 90 MET A C 1
ATOM 657 O O . MET A 1 90 ? 43.563 2.016 -69.854 1.00 92.56 90 MET A O 1
ATOM 661 N N . TYR A 1 91 ? 41.476 2.636 -69.248 1.00 95.19 91 TYR A N 1
ATOM 662 C CA . TYR A 1 91 ? 41.760 4.062 -69.097 1.00 95.19 91 TYR A CA 1
ATOM 663 C C . TYR A 1 91 ? 41.376 4.548 -67.703 1.00 95.19 91 TYR A C 1
ATOM 665 O O . TYR A 1 91 ? 40.345 4.161 -67.159 1.00 95.19 91 TYR A O 1
ATOM 673 N N . MET A 1 92 ? 42.188 5.445 -67.150 1.00 96.06 92 MET A N 1
ATOM 674 C CA . MET A 1 92 ? 41.813 6.278 -66.009 1.00 96.06 92 MET A CA 1
ATOM 675 C C . MET A 1 92 ? 41.377 7.635 -66.552 1.00 96.06 92 MET A C 1
ATOM 677 O O . MET A 1 92 ? 42.199 8.376 -67.093 1.00 96.06 92 MET A O 1
ATOM 681 N N . ILE A 1 93 ? 40.091 7.955 -66.451 1.00 97.06 93 ILE A N 1
ATOM 682 C CA . ILE A 1 93 ? 39.540 9.182 -67.025 1.00 97.06 93 ILE A CA 1
ATOM 683 C C . ILE A 1 93 ? 39.100 10.117 -65.910 1.00 97.06 93 ILE A C 1
ATOM 685 O O . ILE A 1 93 ? 38.298 9.747 -65.055 1.00 97.06 93 ILE A O 1
ATOM 689 N N . LEU A 1 94 ? 39.605 11.347 -65.962 1.00 97.31 94 LEU A N 1
ATOM 690 C CA . LEU A 1 94 ? 39.170 12.452 -65.122 1.00 97.31 94 LEU A CA 1
ATOM 691 C C . LEU A 1 94 ? 38.319 13.388 -65.981 1.00 97.31 94 LEU A C 1
ATOM 693 O O . LEU A 1 94 ? 38.823 13.983 -66.940 1.00 97.31 94 LEU A O 1
ATOM 697 N N . ASN A 1 95 ? 37.039 13.532 -65.639 1.00 97.38 95 ASN A N 1
ATOM 698 C CA . ASN A 1 95 ? 36.180 14.525 -66.262 1.00 97.38 95 ASN A CA 1
ATOM 699 C C . ASN A 1 95 ? 36.259 15.832 -65.468 1.00 97.38 95 ASN A C 1
ATOM 701 O O . ASN A 1 95 ? 35.600 15.985 -64.448 1.00 97.38 95 ASN A O 1
ATOM 705 N N . SER A 1 96 ? 37.062 16.780 -65.942 1.00 97.31 96 SER A N 1
ATOM 706 C CA . SER A 1 96 ? 37.101 18.155 -65.424 1.00 97.31 96 SER A CA 1
ATOM 707 C C . SER A 1 96 ? 36.486 19.138 -66.421 1.00 97.31 96 SER A C 1
ATOM 709 O O . SER A 1 96 ? 36.960 20.267 -66.573 1.00 97.31 96 SER A O 1
ATOM 711 N N . THR A 1 97 ? 35.477 18.679 -67.162 1.00 96.88 97 THR A N 1
ATOM 712 C CA . THR A 1 97 ? 34.576 19.538 -67.934 1.00 96.88 97 THR A CA 1
ATOM 713 C C . THR A 1 97 ? 33.350 19.884 -67.088 1.00 96.88 97 THR A C 1
ATOM 715 O O . THR A 1 97 ? 33.063 19.219 -66.095 1.00 96.88 97 THR A O 1
ATOM 718 N N . ASN A 1 98 ? 32.588 20.896 -67.498 1.00 95.38 98 ASN A N 1
ATOM 719 C CA . ASN A 1 98 ? 31.327 21.269 -66.846 1.00 95.38 98 ASN A CA 1
ATOM 720 C C . ASN A 1 98 ? 30.143 20.346 -67.198 1.00 95.38 98 ASN A C 1
ATOM 722 O O . ASN A 1 98 ? 29.044 20.566 -66.699 1.00 95.38 98 ASN A O 1
ATOM 726 N N . GLN A 1 99 ? 30.328 19.358 -68.079 1.00 97.38 99 GLN A N 1
ATOM 727 C CA . GLN A 1 99 ? 29.259 18.492 -68.577 1.00 97.38 99 GLN A CA 1
ATOM 728 C C . GLN A 1 99 ? 29.599 17.012 -68.375 1.00 97.38 99 GLN A C 1
ATOM 730 O O . GLN A 1 99 ? 30.693 16.638 -67.966 1.00 97.38 99 GLN A O 1
ATOM 735 N N . THR A 1 100 ? 28.632 16.148 -68.668 1.00 96.94 100 THR A N 1
ATOM 736 C CA . THR A 1 100 ? 28.816 14.693 -68.645 1.00 96.94 100 THR A CA 1
ATOM 737 C C . THR A 1 100 ? 29.624 14.222 -69.859 1.00 96.94 100 THR A C 1
ATOM 739 O O . THR A 1 100 ? 29.432 14.728 -70.968 1.00 96.94 100 THR A O 1
ATOM 742 N N . LEU A 1 101 ? 30.484 13.218 -69.673 1.00 97.50 101 LEU A N 1
ATOM 743 C CA . LEU A 1 101 ? 31.128 12.480 -70.762 1.00 97.50 101 LEU A CA 1
ATOM 744 C C . LEU A 1 101 ? 30.461 11.115 -70.936 1.00 97.50 101 LEU A C 1
ATOM 746 O O . LEU A 1 101 ? 30.259 10.397 -69.959 1.00 97.50 101 LEU A O 1
ATOM 750 N N . SER A 1 102 ? 30.157 10.746 -72.179 1.00 97.12 102 SER A N 1
ATOM 751 C CA . SER A 1 102 ? 29.767 9.386 -72.557 1.00 97.12 102 SER A CA 1
ATOM 752 C C . SER A 1 102 ? 30.933 8.744 -73.297 1.00 97.12 102 SER A C 1
ATOM 754 O O . SER A 1 102 ? 31.250 9.142 -74.417 1.00 97.12 102 SER A O 1
ATOM 756 N N . ILE A 1 103 ? 31.616 7.801 -72.654 1.00 97.81 103 ILE A N 1
ATOM 757 C CA . ILE A 1 103 ? 32.747 7.094 -73.251 1.00 97.81 103 ILE A CA 1
ATOM 758 C C . ILE A 1 103 ? 32.222 5.874 -73.995 1.00 97.81 103 ILE A C 1
ATOM 760 O O . ILE A 1 103 ? 31.542 5.037 -73.401 1.00 97.81 103 ILE A O 1
ATOM 764 N N . THR A 1 104 ? 32.551 5.772 -75.279 1.00 96.56 104 THR A N 1
ATOM 765 C CA . THR A 1 104 ? 32.063 4.716 -76.166 1.00 96.56 104 THR A CA 1
ATOM 766 C C . THR A 1 104 ? 33.207 4.058 -76.927 1.00 96.56 104 THR A C 1
ATOM 768 O O . THR A 1 104 ? 34.188 4.711 -77.279 1.00 96.56 104 THR A O 1
ATOM 771 N N . GLN A 1 105 ? 33.081 2.763 -77.188 1.00 95.19 105 GLN A N 1
ATOM 772 C CA . GLN A 1 105 ? 33.915 2.005 -78.112 1.00 95.19 105 GLN A CA 1
ATOM 773 C C . GLN A 1 105 ? 32.948 1.116 -78.890 1.00 95.19 105 GLN A C 1
ATOM 775 O O . GLN A 1 105 ? 32.260 0.330 -78.266 1.00 95.19 105 GLN A O 1
ATOM 780 N N . GLY A 1 106 ? 32.850 1.228 -80.215 1.00 92.75 106 GLY A N 1
ATOM 781 C CA . GLY A 1 106 ? 31.857 0.461 -80.982 1.00 92.75 106 GLY A CA 1
ATOM 782 C C . GLY A 1 106 ? 30.395 0.823 -80.676 1.00 92.75 106 GLY A C 1
ATOM 783 O O . GLY A 1 106 ? 30.081 1.967 -80.363 1.00 92.75 106 GLY A O 1
ATOM 784 N N . SER A 1 107 ? 29.489 -0.143 -80.854 1.00 94.31 107 SER A N 1
ATOM 785 C CA . SER A 1 107 ? 28.038 0.028 -80.681 1.00 94.31 107 SER A CA 1
ATOM 786 C C . SER A 1 107 ? 27.476 -0.584 -79.390 1.00 94.31 107 SER A C 1
ATOM 788 O O . SER A 1 107 ? 26.255 -0.672 -79.260 1.00 94.31 107 SER A O 1
ATOM 790 N N . GLY A 1 108 ? 28.324 -1.100 -78.497 1.00 93.50 108 GLY A N 1
ATOM 791 C CA . GLY A 1 108 ? 27.913 -1.680 -77.218 1.00 93.50 108 GLY A CA 1
ATOM 792 C C . GLY A 1 108 ? 27.691 -0.622 -76.134 1.00 93.50 108 GLY A C 1
ATOM 793 O O . GLY A 1 108 ? 27.382 0.534 -76.420 1.00 93.50 108 GLY A O 1
ATOM 794 N N . ALA A 1 109 ? 27.791 -1.030 -74.867 1.00 95.50 109 ALA A N 1
ATOM 795 C CA . ALA A 1 109 ? 27.497 -0.151 -73.736 1.00 95.50 109 ALA A CA 1
ATOM 796 C C . ALA A 1 109 ? 28.523 0.988 -73.595 1.00 95.50 109 ALA A C 1
ATOM 798 O O . ALA A 1 109 ? 29.717 0.797 -73.823 1.00 95.50 109 ALA A O 1
ATOM 799 N N . ASN A 1 110 ? 28.050 2.156 -73.154 1.00 96.25 110 ASN A N 1
ATOM 800 C CA . ASN A 1 110 ? 28.884 3.321 -72.861 1.00 96.25 110 ASN A CA 1
ATOM 801 C C . ASN A 1 110 ? 29.020 3.522 -71.351 1.00 96.25 110 ASN A C 1
ATOM 803 O O . ASN A 1 110 ? 28.081 3.257 -70.598 1.00 96.25 110 ASN A O 1
ATOM 807 N N . VAL A 1 111 ? 30.135 4.113 -70.919 1.00 96.25 111 VAL A N 1
ATOM 808 C CA . VAL A 1 111 ? 30.291 4.601 -69.540 1.00 96.25 111 VAL A CA 1
ATOM 809 C C . VAL A 1 111 ? 29.967 6.082 -69.470 1.00 96.25 111 VAL A C 1
ATOM 811 O O . VAL A 1 111 ? 30.461 6.878 -70.266 1.00 96.25 111 VAL A O 1
ATOM 814 N N . THR A 1 112 ? 29.159 6.454 -68.484 1.00 95.56 112 THR A N 1
ATOM 815 C CA . THR A 1 112 ? 28.821 7.847 -68.192 1.00 95.56 112 THR A CA 1
ATOM 816 C C . THR A 1 112 ? 29.691 8.354 -67.048 1.00 95.56 112 THR A C 1
ATOM 818 O O . THR A 1 112 ? 29.659 7.793 -65.960 1.00 95.56 112 THR A O 1
ATOM 821 N N . ILE A 1 113 ? 30.436 9.436 -67.271 1.00 95.19 113 ILE A N 1
ATOM 822 C CA . ILE A 1 113 ? 31.245 10.098 -66.241 1.00 95.19 113 ILE A CA 1
ATOM 823 C C . ILE A 1 113 ? 30.692 11.511 -66.055 1.00 95.19 113 ILE A C 1
ATOM 825 O O . ILE A 1 113 ? 30.825 12.357 -66.942 1.00 95.19 113 ILE A O 1
ATOM 829 N N . LEU A 1 114 ? 30.051 11.775 -64.915 1.00 95.75 114 LEU A N 1
ATOM 830 C CA . LEU A 1 114 ? 29.497 13.097 -64.596 1.00 95.75 114 LEU A CA 1
ATOM 831 C C . LEU A 1 114 ? 30.603 14.159 -64.471 1.00 95.75 114 LEU A C 1
ATOM 833 O O . LEU A 1 114 ? 31.780 13.824 -64.309 1.00 95.75 114 LEU A O 1
ATOM 837 N N . ALA A 1 115 ? 30.224 15.436 -64.560 1.00 95.81 115 ALA A N 1
ATOM 838 C CA . ALA A 1 115 ? 31.140 16.556 -64.337 1.00 95.81 115 ALA A CA 1
ATOM 839 C C . ALA A 1 115 ? 31.851 16.422 -62.978 1.00 95.81 115 ALA A C 1
ATOM 841 O O . ALA A 1 115 ? 31.246 15.990 -61.994 1.00 95.81 115 ALA A O 1
ATOM 842 N N . ASP A 1 116 ? 33.145 16.742 -62.951 1.00 93.06 116 ASP A N 1
ATOM 843 C CA . ASP A 1 116 ? 34.039 16.635 -61.788 1.00 93.06 116 ASP A CA 1
ATOM 844 C C . ASP A 1 116 ? 34.139 15.234 -61.151 1.00 93.06 116 ASP A C 1
ATOM 846 O O . ASP A 1 116 ? 34.654 15.072 -60.041 1.00 93.06 116 ASP A O 1
ATOM 850 N N . LYS A 1 117 ? 33.680 14.188 -61.850 1.00 93.88 117 LYS A N 1
ATOM 851 C CA . LYS A 1 117 ? 33.878 12.785 -61.464 1.00 93.88 117 LYS A CA 1
ATOM 852 C C . LYS A 1 117 ? 34.992 12.143 -62.284 1.00 93.88 117 LYS A C 1
ATOM 854 O O . LYS A 1 117 ? 35.518 12.698 -63.248 1.00 93.88 117 LYS A O 1
ATOM 859 N N . SER A 1 118 ? 35.402 10.959 -61.857 1.00 93.56 118 SER A N 1
ATOM 860 C CA . SER A 1 118 ? 36.424 10.157 -62.524 1.00 93.56 118 SER A CA 1
ATOM 861 C C . SER A 1 118 ? 35.962 8.712 -62.580 1.00 93.56 118 SER A C 1
ATOM 863 O O . SER A 1 118 ? 35.225 8.280 -61.698 1.00 93.56 118 SER A O 1
ATOM 865 N N . ALA A 1 119 ? 36.412 7.977 -63.588 1.00 93.88 119 ALA A N 1
ATOM 866 C CA . ALA A 1 119 ? 36.157 6.548 -63.698 1.00 93.88 119 ALA A CA 1
ATOM 867 C C . ALA A 1 119 ? 37.414 5.824 -64.178 1.00 93.88 119 ALA A C 1
ATOM 869 O O . ALA A 1 119 ? 38.211 6.358 -64.958 1.00 93.88 119 ALA A O 1
ATOM 870 N N . ILE A 1 120 ? 37.570 4.586 -63.719 1.00 94.12 120 ILE A N 1
ATOM 871 C CA . ILE A 1 120 ? 38.486 3.625 -64.324 1.00 94.12 120 ILE A CA 1
ATOM 872 C C . ILE A 1 120 ? 37.628 2.768 -65.236 1.00 94.12 120 ILE A C 1
ATOM 874 O O . ILE A 1 120 ? 36.731 2.080 -64.762 1.00 94.12 120 ILE A O 1
ATOM 878 N N . ILE A 1 121 ? 37.887 2.821 -66.534 1.00 94.88 121 ILE A N 1
ATOM 879 C CA . ILE A 1 121 ? 37.081 2.108 -67.518 1.00 94.88 121 ILE A CA 1
ATOM 880 C C . ILE A 1 121 ? 37.869 0.976 -68.161 1.00 94.88 121 ILE A C 1
ATOM 882 O O . ILE A 1 121 ? 39.073 1.102 -68.388 1.00 94.88 121 ILE A O 1
ATOM 886 N N . LEU A 1 122 ? 37.167 -0.099 -68.501 1.00 93.88 122 LEU A N 1
ATOM 887 C CA . LEU A 1 122 ? 37.641 -1.167 -69.369 1.00 93.88 122 LEU A CA 1
ATOM 888 C C . LEU A 1 122 ? 36.831 -1.130 -70.666 1.00 93.88 122 LEU A C 1
ATOM 890 O O . LEU A 1 122 ? 35.633 -1.394 -70.655 1.00 93.88 122 LEU A O 1
ATOM 894 N N . ALA A 1 123 ? 37.488 -0.791 -71.768 1.00 94.44 123 ALA A N 1
ATOM 895 C CA . ALA A 1 123 ? 36.960 -0.934 -73.117 1.00 94.44 123 ALA A CA 1
ATOM 896 C C . ALA A 1 123 ? 37.349 -2.337 -73.617 1.00 94.44 123 ALA A C 1
ATOM 898 O O . ALA A 1 123 ? 38.533 -2.683 -73.575 1.00 94.44 123 ALA A O 1
ATOM 899 N N . ASP A 1 124 ? 36.387 -3.177 -73.994 1.00 94.50 124 ASP A N 1
ATOM 900 C CA . ASP A 1 124 ? 36.608 -4.620 -74.188 1.00 94.50 124 ASP A CA 1
ATOM 901 C C . ASP A 1 124 ? 37.197 -5.005 -75.555 1.00 94.50 124 ASP A C 1
ATOM 903 O O . ASP A 1 124 ? 37.715 -6.111 -75.718 1.00 94.50 124 ASP A O 1
ATOM 907 N N . GLY A 1 125 ? 37.167 -4.099 -76.533 1.00 94.31 125 GLY A N 1
ATOM 908 C CA . GLY A 1 125 ? 37.676 -4.362 -77.869 1.00 94.31 125 GLY A CA 1
ATOM 909 C C . GLY A 1 125 ? 36.953 -5.476 -78.637 1.00 94.31 125 GLY A C 1
ATOM 910 O O . GLY A 1 125 ? 37.597 -6.131 -79.457 1.00 94.31 125 GLY A O 1
ATOM 911 N N . ALA A 1 126 ? 35.661 -5.728 -78.404 1.00 95.56 126 ALA A N 1
ATOM 912 C CA . ALA A 1 126 ? 34.922 -6.835 -79.032 1.00 95.56 126 ALA A CA 1
ATOM 913 C C . ALA A 1 126 ? 34.534 -6.629 -80.523 1.00 95.56 126 ALA A C 1
ATOM 915 O O . ALA A 1 126 ? 33.657 -7.312 -81.057 1.00 95.56 126 ALA A O 1
ATOM 916 N N . GLY A 1 127 ? 35.170 -5.698 -81.236 1.00 93.69 127 GLY A N 1
ATOM 917 C CA . GLY A 1 127 ? 34.855 -5.354 -82.624 1.00 93.69 127 GLY A CA 1
ATOM 918 C C . GLY A 1 127 ? 33.656 -4.410 -82.714 1.00 93.69 127 GLY A C 1
ATOM 919 O O . GLY A 1 127 ? 33.491 -3.533 -81.878 1.00 93.69 127 GLY A O 1
ATOM 920 N N . SER A 1 128 ? 32.794 -4.547 -83.728 1.00 93.38 128 SER A N 1
ATOM 921 C CA . SER A 1 128 ? 31.682 -3.596 -83.929 1.00 93.38 128 SER A CA 1
ATOM 922 C C . SER A 1 128 ? 30.783 -3.430 -82.697 1.00 93.38 128 SER A C 1
ATOM 924 O O . SER A 1 128 ? 30.256 -2.341 -82.502 1.00 93.38 128 SER A O 1
ATOM 926 N N . GLY A 1 129 ? 30.629 -4.478 -81.881 1.00 94.19 129 GLY A N 1
ATOM 927 C CA . GLY A 1 129 ? 29.813 -4.482 -80.665 1.00 94.19 129 GLY A CA 1
ATOM 928 C C . GLY A 1 129 ? 30.588 -4.249 -79.368 1.00 94.19 129 GLY A C 1
ATOM 929 O O . GLY A 1 129 ? 30.064 -4.607 -78.319 1.00 94.19 129 GLY A O 1
ATOM 930 N N . ALA A 1 130 ? 31.814 -3.716 -79.437 1.00 96.12 130 ALA A N 1
ATOM 931 C CA . ALA A 1 130 ? 32.612 -3.410 -78.254 1.00 96.12 130 ALA A CA 1
ATOM 932 C C . ALA A 1 130 ? 31.826 -2.589 -77.226 1.00 96.12 130 ALA A C 1
ATOM 934 O O . ALA A 1 130 ? 30.920 -1.837 -77.581 1.00 96.12 130 ALA A O 1
ATOM 935 N N . ALA A 1 131 ? 32.155 -2.767 -75.955 1.00 95.31 131 ALA A N 1
ATOM 936 C CA . ALA A 1 131 ? 31.519 -2.080 -74.847 1.00 95.31 131 ALA A CA 1
ATOM 937 C C . ALA A 1 131 ? 32.568 -1.498 -73.899 1.00 95.31 131 ALA A C 1
ATOM 939 O O . ALA A 1 131 ? 33.690 -1.994 -73.766 1.00 95.31 131 ALA A O 1
ATOM 940 N N . VAL A 1 132 ? 32.173 -0.438 -73.202 1.00 96.19 132 VAL A N 1
ATOM 941 C CA . VAL A 1 132 ? 32.944 0.176 -72.128 1.00 96.19 132 VAL A CA 1
ATOM 942 C C . VAL A 1 132 ? 32.261 -0.151 -70.804 1.00 96.19 132 VAL A C 1
ATOM 944 O O . VAL A 1 132 ? 31.060 0.059 -70.645 1.00 96.19 132 VAL A O 1
ATOM 947 N N . THR A 1 133 ? 33.034 -0.651 -69.843 1.00 94.12 133 THR A N 1
ATOM 948 C CA . THR A 1 133 ? 32.580 -0.969 -68.483 1.00 94.12 133 THR A CA 1
ATOM 949 C C . THR A 1 133 ? 33.271 -0.056 -67.479 1.00 94.12 133 THR A C 1
ATOM 951 O O . THR A 1 133 ? 34.487 0.119 -67.545 1.00 94.12 133 THR A O 1
ATOM 954 N N . ASP A 1 134 ? 32.520 0.512 -66.534 1.00 91.44 134 ASP A N 1
ATOM 955 C CA . ASP A 1 134 ? 33.091 1.258 -65.412 1.00 91.44 134 ASP A CA 1
ATOM 956 C C . ASP A 1 134 ? 33.539 0.273 -64.331 1.00 91.44 134 ASP A C 1
ATOM 958 O O . ASP A 1 134 ? 32.723 -0.306 -63.615 1.00 91.44 134 ASP A O 1
ATOM 962 N N . PHE A 1 135 ? 34.848 0.083 -64.200 1.00 83.94 135 PHE A N 1
ATOM 963 C CA . PHE A 1 135 ? 35.426 -0.813 -63.208 1.00 83.94 135 PHE A CA 1
ATOM 964 C C . PHE A 1 135 ? 35.160 -0.334 -61.774 1.00 83.94 135 PHE A C 1
ATOM 966 O O . PHE A 1 135 ? 35.074 -1.155 -60.865 1.00 83.94 135 PHE A O 1
ATOM 973 N N . THR A 1 136 ? 34.982 0.976 -61.554 1.00 77.25 136 THR A N 1
ATOM 974 C CA . THR A 1 136 ? 34.691 1.516 -60.215 1.00 77.25 136 THR A CA 1
ATOM 975 C C . THR A 1 136 ? 33.290 1.145 -59.735 1.00 77.25 136 THR A C 1
ATOM 977 O O . THR A 1 136 ? 33.107 0.915 -58.544 1.00 77.25 136 THR A O 1
ATOM 980 N N . SER A 1 137 ? 32.340 0.967 -60.660 1.00 75.00 137 SER A N 1
ATOM 981 C CA . SER A 1 137 ? 30.985 0.483 -60.354 1.00 75.00 137 SER A CA 1
ATOM 982 C C . SER A 1 137 ? 30.932 -0.993 -59.928 1.00 75.00 137 SER A C 1
ATOM 984 O O . SER A 1 137 ? 29.968 -1.418 -59.296 1.00 75.00 137 SER A O 1
ATOM 986 N N . LEU A 1 138 ? 31.973 -1.774 -60.248 1.00 71.00 138 LEU A N 1
ATOM 987 C CA . LEU A 1 138 ? 32.087 -3.193 -59.888 1.00 71.00 138 LEU A CA 1
ATOM 988 C C . LEU A 1 138 ? 32.749 -3.416 -58.517 1.00 71.00 138 LEU A C 1
ATOM 990 O O . LEU A 1 138 ? 32.747 -4.540 -58.017 1.00 71.00 138 LEU A O 1
ATOM 994 N N . VAL A 1 139 ? 33.331 -2.378 -57.905 1.00 73.25 139 VAL A N 1
ATOM 995 C CA . VAL A 1 139 ? 33.875 -2.449 -56.542 1.00 73.25 139 VAL A CA 1
ATOM 996 C C . VAL A 1 139 ? 32.708 -2.305 -55.559 1.00 73.25 139 VAL A C 1
ATOM 998 O O . VAL A 1 139 ? 31.976 -1.323 -55.632 1.00 73.25 139 VAL A O 1
ATOM 1001 N N . SER A 1 140 ? 32.536 -3.260 -54.636 1.00 62.56 140 SER A N 1
ATOM 1002 C CA . SER A 1 140 ? 31.374 -3.428 -53.734 1.00 62.56 140 SER A CA 1
ATOM 1003 C C . SER A 1 140 ? 31.117 -2.314 -52.699 1.00 62.56 140 SER A C 1
ATOM 1005 O O . SER A 1 140 ? 30.550 -2.566 -51.641 1.00 62.56 140 SER A O 1
ATOM 1007 N N . ILE A 1 141 ? 31.473 -1.061 -52.981 1.00 70.19 141 ILE A N 1
ATOM 1008 C CA . ILE A 1 141 ? 30.948 0.097 -52.243 1.00 70.19 141 ILE A CA 1
ATOM 1009 C C . ILE A 1 141 ? 29.444 0.303 -52.499 1.00 70.19 141 ILE A C 1
ATOM 1011 O O . ILE A 1 141 ? 28.764 0.972 -51.726 1.00 70.19 141 ILE A O 1
ATOM 1015 N N . SER A 1 142 ? 28.913 -0.341 -53.543 1.00 62.75 142 SER A N 1
ATOM 1016 C CA . SER A 1 142 ? 27.497 -0.373 -53.912 1.00 62.75 142 SER A CA 1
ATOM 1017 C C . SER A 1 142 ? 26.584 -1.036 -52.876 1.00 62.75 142 SER A C 1
ATOM 1019 O O . SER A 1 142 ? 25.380 -0.796 -52.870 1.00 62.75 142 SER A O 1
ATOM 1021 N N . GLU A 1 143 ? 27.123 -1.838 -51.952 1.00 59.94 143 GLU A N 1
ATOM 1022 C CA . GLU A 1 143 ? 26.329 -2.345 -50.828 1.00 59.94 143 GLU A CA 1
ATOM 1023 C C . GLU A 1 143 ? 25.958 -1.221 -49.850 1.00 59.94 143 GLU A C 1
ATOM 1025 O O . GLU A 1 143 ? 24.906 -1.297 -49.219 1.00 59.94 143 GLU A O 1
ATOM 1030 N N . LEU A 1 144 ? 26.750 -0.148 -49.787 1.00 69.81 144 LEU A N 1
ATOM 1031 C CA . LEU A 1 144 ? 26.452 1.063 -49.016 1.00 69.81 144 LEU A CA 1
ATOM 1032 C C . LEU A 1 144 ? 25.803 2.168 -49.871 1.00 69.81 144 LEU A C 1
ATOM 1034 O O . LEU A 1 144 ? 25.199 3.086 -49.316 1.00 69.81 144 LEU A O 1
ATOM 1038 N N . ASP A 1 145 ? 25.896 2.078 -51.201 1.00 63.91 145 ASP A N 1
ATOM 1039 C CA . ASP A 1 145 ? 25.244 2.996 -52.142 1.00 63.91 145 ASP A CA 1
ATOM 1040 C C . ASP A 1 145 ? 23.721 2.763 -52.147 1.00 63.91 145 ASP A C 1
ATOM 1042 O O . ASP A 1 145 ? 23.237 1.637 -52.293 1.00 63.91 145 ASP A O 1
ATOM 1046 N N . GLY A 1 146 ? 22.946 3.825 -51.923 1.00 60.09 146 GLY A N 1
ATOM 1047 C CA . GLY A 1 146 ? 21.481 3.770 -51.835 1.00 60.09 146 GLY A CA 1
ATOM 1048 C C . GLY A 1 146 ? 20.878 3.628 -50.430 1.00 60.09 146 GLY A C 1
ATOM 1049 O O . GLY A 1 146 ? 19.656 3.545 -50.318 1.00 60.09 146 GLY A O 1
ATOM 1050 N N . ILE A 1 147 ? 21.676 3.642 -49.354 1.00 67.38 147 ILE A N 1
ATOM 1051 C CA . ILE A 1 147 ? 21.136 3.781 -47.990 1.00 67.38 147 ILE A CA 1
ATOM 1052 C C . ILE A 1 147 ? 20.832 5.265 -47.741 1.00 67.38 147 ILE A C 1
ATOM 1054 O O . ILE A 1 147 ? 21.735 6.102 -47.747 1.00 67.38 147 ILE A O 1
ATOM 1058 N N . THR A 1 148 ? 19.563 5.618 -47.511 1.00 68.44 148 THR A N 1
ATOM 1059 C CA . THR A 1 148 ? 19.235 6.931 -46.937 1.00 68.44 148 THR A CA 1
ATOM 1060 C C . THR A 1 148 ? 19.737 6.941 -45.498 1.00 68.44 148 THR A C 1
ATOM 1062 O O . THR A 1 148 ? 19.378 6.051 -44.726 1.00 68.44 148 THR A O 1
ATOM 1065 N N . ALA A 1 149 ? 20.585 7.906 -45.140 1.00 64.50 149 ALA A N 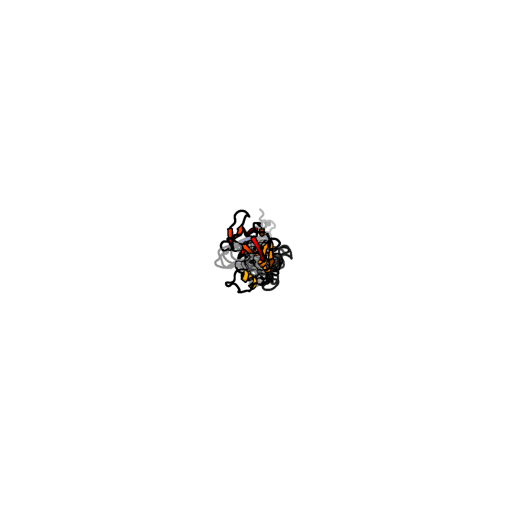1
ATOM 1066 C CA . ALA A 1 149 ? 21.077 8.029 -43.771 1.00 64.50 149 ALA A CA 1
ATOM 1067 C C . ALA A 1 149 ? 19.893 8.050 -42.787 1.00 64.50 149 ALA A C 1
ATOM 1069 O O . ALA A 1 149 ? 18.907 8.748 -43.031 1.00 64.50 149 ALA A O 1
ATOM 1070 N N . GLY A 1 150 ? 19.965 7.229 -41.735 1.00 68.06 150 GLY A N 1
ATOM 1071 C CA . GLY A 1 150 ? 18.851 7.023 -40.806 1.00 68.06 150 GLY A CA 1
ATOM 1072 C C . GLY A 1 150 ? 17.903 5.865 -41.160 1.00 68.06 150 GLY A C 1
ATOM 1073 O O . GLY A 1 150 ? 16.844 5.757 -40.540 1.00 68.06 150 GLY A O 1
ATOM 1074 N N . THR A 1 151 ? 18.274 4.976 -42.098 1.00 66.81 151 THR A N 1
ATOM 1075 C CA . THR A 1 151 ? 17.527 3.740 -42.426 1.00 66.81 151 THR A CA 1
ATOM 1076 C C . THR A 1 151 ? 18.340 2.463 -42.175 1.00 66.81 151 THR A C 1
ATOM 1078 O O . THR A 1 151 ? 19.549 2.412 -42.402 1.00 66.81 151 THR A O 1
ATOM 1081 N N . VAL A 1 152 ? 17.669 1.399 -41.722 1.00 76.94 152 VAL A N 1
ATOM 1082 C CA . VAL A 1 152 ? 18.254 0.058 -41.542 1.00 76.94 152 VAL A CA 1
ATOM 1083 C C . VAL A 1 152 ? 17.925 -0.791 -42.768 1.00 76.94 152 VAL A C 1
ATOM 1085 O O . VAL A 1 152 ? 16.754 -1.038 -43.050 1.00 76.94 152 VAL A O 1
ATOM 1088 N N . THR A 1 153 ? 18.941 -1.275 -43.488 1.00 69.81 153 THR A N 1
ATOM 1089 C CA . THR A 1 153 ? 18.736 -2.233 -44.590 1.00 69.81 153 THR A CA 1
ATOM 1090 C C . THR A 1 153 ? 19.163 -3.632 -44.167 1.00 69.81 153 THR A C 1
ATOM 1092 O O . THR A 1 153 ? 20.226 -3.816 -43.575 1.00 69.81 153 THR A O 1
ATOM 1095 N N . ALA A 1 154 ? 18.333 -4.629 -44.478 1.00 72.81 154 ALA A N 1
ATOM 1096 C CA . ALA A 1 154 ? 18.608 -6.022 -44.146 1.00 72.81 154 ALA A CA 1
ATOM 1097 C C . ALA A 1 154 ? 19.969 -6.481 -44.700 1.00 72.81 154 ALA A C 1
ATOM 1099 O O . ALA A 1 154 ? 20.309 -6.190 -45.847 1.00 72.81 154 ALA A O 1
ATOM 1100 N N . SER A 1 155 ? 20.723 -7.214 -43.874 1.00 71.12 155 SER A N 1
ATOM 1101 C CA . SER A 1 155 ? 22.002 -7.849 -44.235 1.00 71.12 155 SER A CA 1
ATOM 1102 C C . SER A 1 155 ? 23.118 -6.894 -44.694 1.00 71.12 155 SER A C 1
ATOM 1104 O O . SER A 1 155 ? 24.083 -7.343 -45.306 1.00 71.12 155 SER A O 1
ATOM 1106 N N . LYS A 1 156 ? 23.007 -5.596 -44.389 1.00 77.62 156 LYS A N 1
ATOM 1107 C CA . LYS A 1 156 ? 24.009 -4.558 -44.683 1.00 77.62 156 LYS A CA 1
ATOM 1108 C C . LYS A 1 156 ? 24.486 -3.875 -43.392 1.00 77.62 156 LYS A C 1
ATOM 1110 O O . LYS A 1 156 ? 24.195 -4.333 -42.289 1.00 77.62 156 LYS A O 1
ATOM 1115 N N . ALA A 1 157 ? 25.230 -2.780 -43.529 1.00 77.38 157 ALA A N 1
ATOM 1116 C CA . ALA A 1 157 ? 25.602 -1.911 -42.417 1.00 77.38 157 ALA A CA 1
ATOM 1117 C C . ALA A 1 157 ? 24.438 -1.002 -41.973 1.00 77.38 157 ALA A C 1
ATOM 1119 O O . ALA A 1 157 ? 23.560 -0.661 -42.767 1.00 77.38 157 ALA A O 1
ATOM 1120 N N . VAL A 1 158 ? 24.479 -0.558 -40.714 1.00 82.50 158 VAL A N 1
ATOM 1121 C CA . VAL A 1 158 ? 23.652 0.548 -40.212 1.00 82.50 158 VAL A CA 1
ATOM 1122 C C . VAL A 1 158 ? 24.403 1.852 -40.471 1.00 82.50 158 VAL A C 1
ATOM 1124 O O . VAL A 1 158 ? 25.512 2.035 -39.970 1.00 82.50 158 VAL A O 1
ATOM 1127 N N . VAL A 1 159 ? 23.808 2.748 -41.258 1.00 79.31 159 VAL A N 1
ATOM 1128 C CA . VAL A 1 159 ? 24.359 4.080 -41.538 1.00 79.31 159 VAL A CA 1
ATOM 1129 C C . VAL A 1 159 ? 23.456 5.117 -40.886 1.00 79.31 159 VAL A C 1
ATOM 1131 O O . VAL A 1 159 ? 22.294 5.281 -41.261 1.00 79.31 159 VAL A O 1
ATOM 1134 N N . VAL A 1 160 ? 24.004 5.803 -39.894 1.00 83.94 160 VAL A N 1
ATOM 1135 C CA . VAL A 1 160 ? 23.309 6.855 -39.150 1.00 83.94 160 VAL A CA 1
ATOM 1136 C C . VAL A 1 160 ? 23.461 8.207 -39.848 1.00 83.94 160 VAL A C 1
ATOM 1138 O O . VAL A 1 160 ? 24.377 8.396 -40.654 1.00 83.94 160 VAL A O 1
ATOM 1141 N N . ASP A 1 161 ? 22.558 9.143 -39.570 1.00 82.50 161 ASP A N 1
ATOM 1142 C CA . ASP A 1 161 ? 22.659 10.507 -40.094 1.00 82.50 161 ASP A CA 1
ATOM 1143 C C . ASP A 1 161 ? 23.701 11.364 -39.344 1.00 82.50 161 ASP A C 1
ATOM 1145 O O . ASP A 1 161 ? 24.467 10.877 -38.508 1.00 82.50 161 ASP A O 1
ATOM 1149 N N . ALA A 1 162 ? 23.764 12.661 -39.661 1.00 85.25 162 ALA A N 1
ATOM 1150 C CA . ALA A 1 162 ? 24.710 13.579 -39.026 1.00 85.25 162 ALA A CA 1
ATOM 1151 C C . ALA A 1 162 ? 24.486 13.743 -37.505 1.00 85.25 162 ALA A C 1
ATOM 1153 O O . ALA A 1 162 ? 25.438 14.062 -36.787 1.00 85.25 162 ALA A O 1
ATOM 1154 N N . ASN A 1 163 ? 23.270 13.489 -37.012 1.00 87.44 163 ASN A N 1
ATOM 1155 C CA . ASN A 1 163 ? 22.926 13.505 -35.589 1.00 87.44 163 ASN A CA 1
ATOM 1156 C C . ASN A 1 163 ? 23.228 12.167 -34.899 1.00 87.44 163 ASN A C 1
ATOM 1158 O O . ASN A 1 163 ? 23.239 12.103 -33.672 1.00 87.44 163 ASN A O 1
ATOM 1162 N N . LYS A 1 164 ? 23.597 11.144 -35.681 1.00 90.19 164 LYS A N 1
ATOM 1163 C CA . LYS A 1 164 ? 23.723 9.737 -35.281 1.00 90.19 164 LYS A CA 1
ATOM 1164 C C . LYS A 1 164 ? 22.374 9.071 -35.004 1.00 90.19 164 LYS A C 1
ATOM 1166 O O . LYS A 1 164 ? 22.329 8.058 -34.308 1.00 90.19 164 LYS A O 1
ATOM 1171 N N . ASP A 1 165 ? 21.310 9.600 -35.601 1.00 88.19 165 ASP A N 1
ATOM 1172 C CA . ASP A 1 165 ? 19.970 9.056 -35.461 1.00 88.19 165 ASP A CA 1
ATOM 1173 C C . ASP A 1 165 ? 19.744 7.902 -36.450 1.00 88.19 165 ASP A C 1
ATOM 1175 O O . ASP A 1 165 ? 20.296 7.844 -37.558 1.00 88.19 165 ASP A O 1
ATOM 1179 N N . ILE A 1 166 ? 18.911 6.956 -36.025 1.00 89.06 166 ILE A N 1
ATOM 1180 C CA . ILE A 1 166 ? 18.459 5.806 -36.804 1.00 89.06 166 ILE A CA 1
ATOM 1181 C C . ILE A 1 166 ? 17.024 5.492 -36.396 1.00 89.06 166 ILE A C 1
ATOM 1183 O O . ILE A 1 166 ? 16.699 5.464 -35.212 1.00 89.06 166 ILE A O 1
ATOM 1187 N N . THR A 1 167 ? 16.152 5.257 -37.374 1.00 85.44 167 THR A N 1
ATOM 1188 C CA . THR A 1 167 ? 14.747 4.914 -37.119 1.00 85.44 167 THR A CA 1
ATOM 1189 C C . THR A 1 167 ? 14.388 3.591 -37.788 1.00 85.44 167 THR A C 1
ATOM 1191 O O . THR A 1 167 ? 14.974 3.204 -38.801 1.00 85.44 167 THR A O 1
ATOM 1194 N N . GLY A 1 168 ? 13.417 2.874 -37.216 1.00 84.06 168 GLY A N 1
ATOM 1195 C CA . GLY A 1 168 ? 12.809 1.716 -37.875 1.00 84.06 168 GLY A CA 1
ATOM 1196 C C . GLY A 1 168 ? 13.525 0.377 -37.692 1.00 84.06 168 GLY A C 1
ATOM 1197 O O . GLY A 1 168 ? 13.297 -0.535 -38.491 1.00 84.06 168 GLY A O 1
ATOM 1198 N N . PHE A 1 169 ? 14.347 0.203 -36.649 1.00 89.12 169 PHE A N 1
ATOM 1199 C CA . PHE A 1 169 ? 14.695 -1.155 -36.226 1.00 89.12 169 PHE A CA 1
ATOM 1200 C C . PHE A 1 169 ? 13.409 -1.941 -35.946 1.00 89.12 169 PHE A C 1
ATOM 1202 O O . PHE A 1 169 ? 12.565 -1.505 -35.171 1.00 89.12 169 PHE A O 1
ATOM 1209 N N . ARG A 1 170 ? 13.256 -3.102 -36.590 1.00 86.69 170 ARG A N 1
ATOM 1210 C CA . ARG A 1 170 ? 12.137 -4.012 -36.310 1.00 86.69 170 ARG A CA 1
ATOM 1211 C C . ARG A 1 170 ? 12.369 -4.773 -35.011 1.00 86.69 170 ARG A C 1
ATOM 1213 O O . ARG A 1 170 ? 11.487 -4.825 -34.172 1.00 86.69 170 ARG A O 1
ATOM 1220 N N . ASN A 1 171 ? 13.557 -5.360 -34.894 1.00 87.69 171 ASN A N 1
ATOM 1221 C CA . ASN A 1 171 ? 14.006 -6.131 -33.745 1.00 87.69 171 ASN A CA 1
ATOM 1222 C C . ASN A 1 171 ? 15.437 -5.692 -33.430 1.00 87.69 171 ASN A C 1
ATOM 1224 O O . ASN A 1 171 ? 16.243 -5.536 -34.352 1.00 87.69 171 ASN A O 1
ATOM 1228 N N . ILE A 1 172 ? 15.755 -5.540 -32.149 1.00 90.50 172 ILE A N 1
ATOM 1229 C CA . ILE A 1 172 ? 17.115 -5.321 -31.661 1.00 90.50 172 ILE A CA 1
ATOM 1230 C C . ILE A 1 172 ? 17.412 -6.467 -30.699 1.00 90.50 172 ILE A C 1
ATOM 1232 O O . ILE A 1 172 ? 16.674 -6.680 -29.744 1.00 90.50 172 ILE A O 1
ATOM 1236 N N . THR A 1 173 ? 18.475 -7.222 -30.962 1.00 90.00 173 THR A N 1
ATOM 1237 C CA . THR A 1 173 ? 18.952 -8.270 -30.055 1.00 90.00 173 THR A CA 1
ATOM 1238 C C . THR A 1 173 ? 20.354 -7.896 -29.610 1.00 90.00 173 THR A C 1
ATOM 1240 O O . THR A 1 173 ? 21.279 -7.884 -30.421 1.00 90.00 173 THR A O 1
ATOM 1243 N N . ALA A 1 174 ? 20.505 -7.587 -28.326 1.00 92.19 174 ALA A N 1
ATOM 1244 C CA . ALA A 1 174 ? 21.794 -7.394 -27.681 1.00 92.19 174 ALA A CA 1
ATOM 1245 C C . ALA A 1 174 ? 22.090 -8.616 -26.805 1.00 92.19 174 ALA A C 1
ATOM 1247 O O . ALA A 1 174 ? 21.208 -9.123 -26.120 1.00 92.19 174 ALA A O 1
ATOM 1248 N N . THR A 1 175 ? 23.326 -9.109 -26.825 1.00 89.69 175 THR A N 1
ATOM 1249 C CA . THR A 1 175 ? 23.771 -10.187 -25.921 1.00 89.69 175 THR A CA 1
ATOM 1250 C C . THR A 1 175 ? 24.288 -9.654 -24.582 1.00 89.69 175 THR A C 1
ATOM 1252 O O . THR A 1 175 ? 24.731 -10.432 -23.744 1.00 89.69 175 THR A O 1
ATOM 1255 N N . GLY A 1 176 ? 24.303 -8.331 -24.418 1.00 91.31 176 GLY A N 1
ATOM 1256 C CA . GLY A 1 176 ? 24.727 -7.629 -23.214 1.00 91.31 176 GLY A CA 1
ATOM 1257 C C . GLY A 1 176 ? 23.711 -6.559 -22.830 1.00 91.31 176 GLY A C 1
ATOM 1258 O O . GLY A 1 176 ? 22.527 -6.686 -23.127 1.00 91.31 176 GLY A O 1
ATOM 1259 N N . GLU A 1 177 ? 24.193 -5.502 -22.189 1.00 91.44 177 GLU A N 1
ATOM 1260 C CA . GLU A 1 177 ? 23.370 -4.388 -21.726 1.00 91.44 177 GLU A CA 1
ATOM 1261 C C . GLU A 1 177 ? 23.050 -3.389 -22.848 1.00 91.44 177 GLU A C 1
ATOM 1263 O O . GLU A 1 177 ? 23.868 -3.141 -23.740 1.00 91.44 177 GLU A O 1
ATOM 1268 N N . LEU A 1 178 ? 21.857 -2.796 -22.776 1.00 94.00 178 LEU A N 1
ATOM 1269 C CA . LEU A 1 178 ? 21.512 -1.588 -23.513 1.00 94.00 178 LEU A CA 1
ATOM 1270 C C . LEU A 1 178 ? 21.811 -0.375 -22.624 1.00 94.00 178 LEU A C 1
ATOM 1272 O O . LEU A 1 178 ? 21.019 -0.040 -21.750 1.00 94.00 178 LEU A O 1
ATOM 1276 N N . ASP A 1 179 ? 22.942 0.282 -22.866 1.00 93.19 179 ASP A N 1
ATOM 1277 C CA . ASP A 1 179 ? 23.289 1.541 -22.203 1.00 93.19 179 ASP A CA 1
ATOM 1278 C C . ASP A 1 179 ? 22.571 2.706 -22.905 1.00 93.19 179 ASP A C 1
ATOM 1280 O O . ASP A 1 179 ? 22.974 3.153 -23.984 1.00 93.19 179 ASP A O 1
ATOM 1284 N N . ALA A 1 180 ? 21.456 3.154 -22.326 1.00 93.94 180 ALA A N 1
ATOM 1285 C CA . ALA A 1 180 ? 20.661 4.267 -22.828 1.00 93.94 180 ALA A CA 1
ATOM 1286 C C . ALA A 1 180 ? 20.470 5.321 -21.733 1.00 93.94 180 ALA A C 1
ATOM 1288 O O . ALA A 1 180 ? 20.083 5.005 -20.613 1.00 93.94 180 ALA A O 1
ATOM 1289 N N . ALA A 1 181 ? 20.656 6.598 -22.080 1.00 94.44 181 ALA A N 1
ATOM 1290 C CA . ALA A 1 181 ? 20.388 7.702 -21.154 1.00 94.44 181 ALA A CA 1
ATOM 1291 C C . ALA A 1 181 ? 18.910 7.747 -20.720 1.00 94.44 181 ALA A C 1
ATOM 1293 O O . ALA A 1 181 ? 18.596 8.124 -19.594 1.00 94.44 181 ALA A O 1
ATOM 1294 N N . THR A 1 182 ? 18.013 7.362 -21.628 1.00 94.44 182 THR A N 1
ATOM 1295 C CA . THR A 1 182 ? 16.579 7.192 -21.390 1.00 94.44 182 THR A CA 1
ATOM 1296 C C . THR A 1 182 ? 16.072 6.044 -22.248 1.00 94.44 182 THR A C 1
ATOM 1298 O O . THR A 1 182 ? 16.470 5.930 -23.409 1.00 94.44 182 THR A O 1
ATOM 1301 N N . LEU A 1 183 ? 15.152 5.249 -21.711 1.00 94.69 183 LEU A N 1
ATOM 1302 C CA . LEU A 1 183 ? 14.447 4.213 -22.454 1.00 94.69 183 LEU A CA 1
ATOM 1303 C C . LEU A 1 183 ? 12.961 4.570 -22.510 1.00 94.69 183 LEU A C 1
ATOM 1305 O O . LEU A 1 183 ? 12.333 4.757 -21.472 1.00 94.69 183 LEU A O 1
ATOM 1309 N N . ASP A 1 184 ? 12.423 4.674 -23.720 1.00 93.38 184 ASP A N 1
ATOM 1310 C CA . ASP A 1 184 ? 10.999 4.887 -23.973 1.00 93.38 184 ASP A CA 1
ATOM 1311 C C . ASP A 1 184 ? 10.425 3.635 -24.646 1.00 93.38 184 ASP A C 1
ATOM 1313 O O . ASP A 1 184 ? 10.943 3.175 -25.667 1.00 93.38 184 ASP A O 1
ATOM 1317 N N . ILE A 1 185 ? 9.376 3.070 -24.050 1.00 95.19 185 ILE A N 1
ATOM 1318 C CA . ILE A 1 185 ? 8.642 1.910 -24.556 1.00 95.19 185 ILE A CA 1
ATOM 1319 C C . ILE A 1 185 ? 7.175 2.325 -24.601 1.00 95.19 185 ILE A C 1
ATOM 1321 O O . ILE A 1 185 ? 6.503 2.391 -23.578 1.00 95.19 185 ILE A O 1
ATOM 1325 N N . SER A 1 186 ? 6.666 2.613 -25.797 1.00 92.38 186 SER A N 1
ATOM 1326 C CA . SER A 1 186 ? 5.305 3.140 -25.970 1.00 92.38 186 SER A CA 1
ATOM 1327 C C . SER A 1 186 ? 4.189 2.093 -25.809 1.00 92.38 186 SER A C 1
ATOM 1329 O O . SER A 1 186 ? 3.018 2.426 -25.979 1.00 92.38 186 SER A O 1
ATOM 1331 N N . GLY A 1 187 ? 4.537 0.830 -25.552 1.00 94.12 187 GLY A N 1
ATOM 1332 C CA . GLY A 1 187 ? 3.604 -0.276 -25.323 1.00 94.12 187 GLY A CA 1
ATOM 1333 C C . GLY A 1 187 ? 3.992 -1.080 -24.085 1.00 94.12 187 GLY A C 1
ATOM 1334 O O . GLY A 1 187 ? 4.737 -0.596 -23.236 1.00 94.12 187 GLY A O 1
ATOM 1335 N N . ASP A 1 188 ? 3.521 -2.320 -24.003 1.00 92.75 188 ASP A N 1
ATOM 1336 C CA . ASP A 1 188 ? 3.842 -3.193 -22.875 1.00 92.75 188 ASP A CA 1
ATOM 1337 C C . ASP A 1 188 ? 5.321 -3.606 -22.917 1.00 92.75 188 ASP A C 1
ATOM 1339 O O . ASP A 1 188 ? 5.824 -4.093 -23.934 1.00 92.75 188 ASP A O 1
ATOM 1343 N N . ALA A 1 189 ? 6.023 -3.417 -21.801 1.00 95.00 189 ALA A N 1
ATOM 1344 C CA . ALA A 1 189 ? 7.371 -3.932 -21.617 1.00 95.00 189 ALA A CA 1
ATOM 1345 C C . ALA A 1 189 ? 7.297 -5.368 -21.081 1.00 95.00 189 ALA A C 1
ATOM 1347 O O . ALA A 1 189 ? 6.835 -5.592 -19.964 1.00 95.00 189 ALA A O 1
ATOM 1348 N N . ASP A 1 190 ? 7.774 -6.330 -21.867 1.00 94.00 190 ASP A N 1
ATOM 1349 C CA . ASP A 1 190 ? 7.950 -7.718 -21.435 1.00 94.00 190 ASP A CA 1
ATOM 1350 C C . ASP A 1 190 ? 9.385 -7.924 -20.935 1.00 94.00 190 ASP A C 1
ATOM 1352 O O . ASP A 1 190 ? 10.349 -7.681 -21.666 1.00 94.00 190 ASP A O 1
ATOM 1356 N N . ILE A 1 191 ? 9.529 -8.340 -19.678 1.00 95.19 191 ILE A N 1
ATOM 1357 C CA . ILE A 1 191 ? 10.815 -8.580 -19.021 1.00 95.19 191 ILE A CA 1
ATOM 1358 C C . ILE A 1 191 ? 10.805 -10.016 -18.504 1.00 95.19 191 ILE A C 1
ATOM 1360 O O . ILE A 1 191 ? 10.210 -10.310 -17.468 1.00 95.19 191 ILE A O 1
ATOM 1364 N N . ASP A 1 192 ? 11.496 -10.907 -19.213 1.00 90.56 192 ASP A N 1
ATOM 1365 C CA . ASP A 1 192 ? 11.713 -12.282 -18.762 1.00 90.56 192 ASP A CA 1
ATOM 1366 C C . ASP A 1 192 ? 12.705 -12.289 -17.586 1.00 90.56 192 ASP A C 1
ATOM 1368 O O . ASP A 1 192 ? 13.926 -12.248 -17.762 1.00 90.56 192 ASP A O 1
ATOM 1372 N N . GLY A 1 193 ? 12.168 -12.252 -16.365 1.00 92.06 193 GLY A N 1
ATOM 1373 C CA . GLY A 1 193 ? 12.935 -12.294 -15.124 1.00 92.06 193 GLY A CA 1
ATOM 1374 C C . GLY A 1 193 ? 12.647 -11.117 -14.196 1.00 92.06 193 GLY A C 1
ATOM 1375 O O . GLY A 1 193 ? 11.504 -10.844 -13.842 1.00 92.06 193 GLY A O 1
ATOM 1376 N N . THR A 1 194 ? 13.708 -10.461 -13.726 1.00 91.94 194 THR A N 1
ATOM 1377 C CA . THR A 1 194 ? 13.627 -9.399 -12.716 1.00 91.94 194 THR A CA 1
ATOM 1378 C C . THR A 1 194 ? 14.069 -8.064 -13.289 1.00 91.94 194 THR A C 1
ATOM 1380 O O . THR A 1 194 ? 15.125 -7.984 -13.914 1.00 91.94 194 THR A O 1
ATOM 1383 N N . THR A 1 195 ? 13.329 -7.002 -12.982 1.00 94.44 195 THR A N 1
ATOM 1384 C CA . THR A 1 195 ? 13.791 -5.624 -13.164 1.00 94.44 195 THR A CA 1
ATOM 1385 C C . THR A 1 195 ? 14.275 -5.068 -11.825 1.00 94.44 195 THR A C 1
ATOM 1387 O O . THR A 1 195 ? 13.597 -5.223 -10.809 1.00 94.44 195 THR A O 1
ATOM 1390 N N . ASN A 1 196 ? 15.463 -4.460 -11.800 1.00 92.56 196 ASN A N 1
ATOM 1391 C CA . ASN A 1 196 ? 15.956 -3.729 -10.635 1.00 92.56 196 ASN A CA 1
ATOM 1392 C C . ASN A 1 196 ? 15.787 -2.236 -10.912 1.00 92.56 196 ASN A C 1
ATOM 1394 O O . ASN A 1 196 ? 16.496 -1.675 -11.744 1.00 92.56 196 ASN A O 1
ATOM 1398 N N . LEU A 1 197 ? 14.819 -1.619 -10.245 1.00 93.38 197 LEU A N 1
ATOM 1399 C CA . LEU A 1 197 ? 14.486 -0.212 -10.415 1.00 93.38 197 LEU A CA 1
ATOM 1400 C C . LEU A 1 197 ? 14.845 0.525 -9.130 1.00 93.38 197 LEU A C 1
ATOM 1402 O O . LEU A 1 197 ? 14.375 0.146 -8.060 1.00 93.38 197 LEU A O 1
ATOM 1406 N N . ASP A 1 198 ? 15.625 1.599 -9.240 1.00 93.81 198 ASP A N 1
ATOM 1407 C CA . ASP A 1 198 ? 15.909 2.468 -8.092 1.00 93.81 198 ASP A CA 1
ATOM 1408 C C . ASP A 1 198 ? 14.617 3.103 -7.557 1.00 93.81 198 ASP A C 1
ATOM 1410 O O . ASP A 1 198 ? 14.346 3.093 -6.357 1.00 93.81 198 ASP A O 1
ATOM 1414 N N . ILE A 1 199 ? 13.807 3.660 -8.463 1.00 93.38 199 ILE A N 1
ATOM 1415 C CA . ILE A 1 199 ? 12.526 4.296 -8.154 1.00 93.38 199 ILE A CA 1
ATOM 1416 C C . ILE A 1 199 ? 11.469 3.742 -9.101 1.00 93.38 199 ILE A C 1
ATOM 1418 O O . ILE A 1 199 ? 11.642 3.749 -10.319 1.00 93.38 199 ILE A O 1
ATOM 1422 N N . VAL A 1 200 ? 10.340 3.331 -8.533 1.00 94.19 200 VAL A N 1
ATOM 1423 C CA . VAL A 1 200 ? 9.138 2.962 -9.280 1.00 94.19 200 VAL A CA 1
ATOM 1424 C C . VAL A 1 200 ? 8.174 4.148 -9.238 1.00 94.19 200 VAL A C 1
ATOM 1426 O O . VAL A 1 200 ? 7.569 4.423 -8.205 1.00 94.19 200 VAL A O 1
ATOM 1429 N N . ASN A 1 201 ? 8.060 4.878 -10.348 1.00 93.38 201 ASN A N 1
ATOM 1430 C CA . ASN A 1 201 ? 7.091 5.963 -10.518 1.00 93.38 201 ASN A CA 1
ATOM 1431 C C . ASN A 1 201 ? 6.033 5.537 -11.540 1.00 93.38 201 ASN A C 1
ATOM 1433 O O . ASN A 1 201 ? 6.374 5.260 -12.688 1.00 93.38 201 ASN A O 1
ATOM 1437 N N . ILE A 1 202 ? 4.767 5.490 -11.128 1.00 93.50 202 ILE A N 1
ATOM 1438 C CA . ILE A 1 202 ? 3.656 5.017 -11.960 1.00 93.50 202 ILE A CA 1
ATOM 1439 C C . ILE A 1 202 ? 2.621 6.137 -12.024 1.00 93.50 202 ILE A C 1
ATOM 1441 O O . ILE A 1 202 ? 2.099 6.568 -10.999 1.00 93.50 202 ILE A O 1
ATOM 1445 N N . ALA A 1 203 ? 2.367 6.642 -13.233 1.00 92.81 203 ALA A N 1
ATOM 1446 C CA . ALA A 1 203 ? 1.470 7.779 -13.446 1.00 92.81 203 ALA A CA 1
ATOM 1447 C C . ALA A 1 203 ? -0.014 7.424 -13.242 1.00 92.81 203 ALA A C 1
ATOM 1449 O O . ALA A 1 203 ? -0.823 8.302 -12.951 1.00 92.81 203 ALA A O 1
ATOM 1450 N N . GLU A 1 204 ? -0.361 6.146 -13.395 1.00 94.62 204 GLU A N 1
ATOM 1451 C CA . GLU A 1 204 ? -1.730 5.632 -13.325 1.00 94.62 204 GLU A CA 1
ATOM 1452 C C . GLU A 1 204 ? -1.85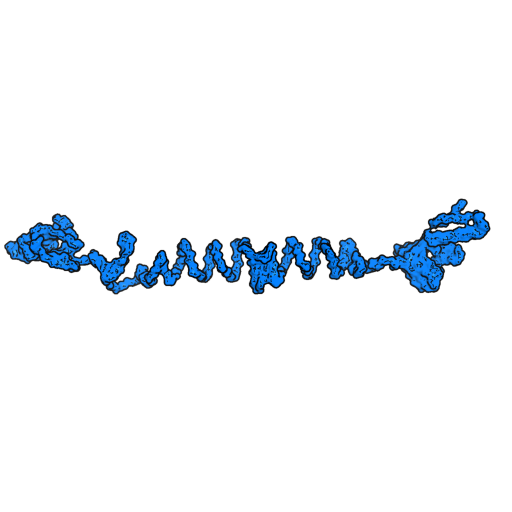3 4.477 -12.312 1.00 94.62 204 GLU A C 1
ATOM 1454 O O . GLU A 1 204 ? -0.994 4.263 -11.455 1.00 94.62 204 GLU A O 1
ATOM 1459 N N . THR A 1 205 ? -2.958 3.734 -12.366 1.00 92.69 205 THR A N 1
ATOM 1460 C CA . THR A 1 205 ? -3.201 2.592 -11.485 1.00 92.69 205 THR A CA 1
ATOM 1461 C C . THR A 1 205 ? -2.192 1.475 -11.732 1.00 92.69 205 THR A C 1
ATOM 1463 O O . THR A 1 205 ? -1.967 1.043 -12.859 1.00 92.69 205 THR A O 1
ATOM 1466 N N . THR A 1 206 ? -1.637 0.946 -10.646 1.00 93.62 206 THR A N 1
ATOM 1467 C CA . THR A 1 206 ? -0.839 -0.283 -10.676 1.00 93.62 206 THR A CA 1
ATOM 1468 C C . THR A 1 206 ? -1.741 -1.467 -10.373 1.00 93.62 206 THR A C 1
ATOM 1470 O O . THR A 1 206 ? -2.393 -1.486 -9.332 1.00 93.62 206 THR A O 1
ATOM 1473 N N . THR A 1 207 ? -1.765 -2.462 -11.258 1.00 93.00 207 THR A N 1
ATOM 1474 C CA . THR A 1 207 ? -2.448 -3.735 -11.000 1.00 93.00 207 THR A CA 1
ATOM 1475 C C . THR A 1 207 ? -1.411 -4.809 -10.731 1.00 93.00 207 THR A C 1
ATOM 1477 O O . THR A 1 207 ? -0.525 -5.044 -11.550 1.00 93.00 207 THR A O 1
ATOM 1480 N N . ILE A 1 208 ? -1.543 -5.486 -9.596 1.00 93.19 208 ILE A N 1
ATOM 1481 C CA . ILE A 1 208 ? -0.802 -6.710 -9.307 1.00 93.19 208 ILE A CA 1
ATOM 1482 C C . ILE A 1 208 ? -1.695 -7.869 -9.753 1.00 93.19 208 ILE A C 1
ATOM 1484 O O . ILE A 1 208 ? -2.791 -8.039 -9.230 1.00 93.19 208 ILE A O 1
ATOM 1488 N N . ALA A 1 209 ? -1.289 -8.597 -10.796 1.00 89.56 209 ALA A N 1
ATOM 1489 C CA . ALA A 1 209 ? -2.157 -9.580 -11.445 1.00 89.56 209 ALA A CA 1
ATOM 1490 C C . ALA A 1 209 ? -2.502 -10.762 -10.521 1.00 89.56 209 ALA A C 1
ATOM 1492 O O . ALA A 1 209 ? -1.619 -11.296 -9.849 1.00 89.56 209 ALA A O 1
ATOM 1493 N N . THR A 1 210 ? -3.751 -11.239 -10.575 1.00 90.69 210 THR A N 1
ATOM 1494 C CA . THR A 1 210 ? -4.235 -12.415 -9.820 1.00 90.69 210 THR A CA 1
ATOM 1495 C C . THR A 1 210 ? -3.965 -12.294 -8.311 1.00 90.69 210 THR A C 1
ATOM 1497 O O . THR A 1 210 ? -4.310 -11.276 -7.723 1.00 90.69 210 THR A O 1
ATOM 1500 N N . ASP A 1 211 ? -3.352 -13.301 -7.689 1.00 91.25 211 ASP A N 1
ATOM 1501 C CA . ASP A 1 211 ? -3.005 -13.370 -6.264 1.00 91.25 211 ASP A CA 1
ATOM 1502 C C . ASP A 1 211 ? -1.528 -13.023 -5.993 1.00 91.25 211 ASP A C 1
ATOM 1504 O O . ASP A 1 211 ? -1.005 -13.288 -4.900 1.00 91.25 211 ASP A O 1
ATOM 1508 N N . ASN A 1 212 ? -0.850 -12.416 -6.979 1.00 94.94 212 ASN A N 1
ATOM 1509 C CA . ASN A 1 212 ? 0.539 -11.999 -6.847 1.00 94.94 212 ASN A CA 1
ATOM 1510 C C . ASN A 1 212 ? 0.711 -11.031 -5.673 1.00 94.94 212 ASN A C 1
ATOM 1512 O O . ASN A 1 212 ? -0.186 -10.282 -5.284 1.00 94.94 212 ASN A O 1
ATOM 1516 N N . LYS A 1 213 ? 1.915 -11.052 -5.109 1.00 96.00 213 LYS A N 1
ATOM 1517 C CA . LYS A 1 213 ? 2.231 -10.399 -3.844 1.00 96.00 213 LYS A CA 1
ATOM 1518 C C . LYS A 1 213 ? 3.207 -9.256 -4.050 1.00 96.00 213 LYS A C 1
ATOM 1520 O O . LYS A 1 213 ? 4.217 -9.421 -4.732 1.00 96.00 213 LYS A O 1
ATOM 1525 N N . ILE A 1 214 ? 2.978 -8.153 -3.349 1.00 96.12 214 ILE A N 1
ATOM 1526 C CA . ILE A 1 214 ? 4.044 -7.203 -3.032 1.00 96.12 214 ILE A CA 1
ATOM 1527 C C . ILE A 1 214 ? 4.737 -7.749 -1.783 1.00 96.12 214 ILE A C 1
ATOM 1529 O O . ILE A 1 214 ? 4.219 -7.608 -0.679 1.00 96.12 214 ILE A O 1
ATOM 1533 N N . GLN A 1 215 ? 5.856 -8.448 -1.973 1.00 95.25 215 GLN A N 1
ATOM 1534 C CA . GLN A 1 215 ? 6.632 -9.054 -0.887 1.00 95.25 215 GLN A CA 1
ATOM 1535 C C . GLN A 1 215 ? 7.674 -8.076 -0.353 1.00 95.25 215 GLN A C 1
ATOM 1537 O O . GLN A 1 215 ? 8.310 -7.346 -1.115 1.00 95.25 215 GLN A O 1
ATOM 1542 N N . PHE A 1 216 ? 7.899 -8.113 0.956 1.00 96.12 216 PHE A N 1
ATOM 1543 C CA . PHE A 1 216 ? 8.912 -7.314 1.624 1.00 96.12 216 PHE A CA 1
ATOM 1544 C C . PHE A 1 216 ? 9.857 -8.241 2.375 1.00 96.12 216 PHE A C 1
ATOM 1546 O O . PHE A 1 216 ? 9.428 -8.982 3.246 1.00 96.12 216 PHE A O 1
ATOM 1553 N N . ARG A 1 217 ? 11.162 -8.129 2.108 1.00 95.94 217 ARG A N 1
ATOM 1554 C CA . ARG A 1 217 ? 12.244 -8.911 2.745 1.00 95.94 217 ARG A CA 1
ATOM 1555 C C . ARG A 1 217 ? 12.204 -10.419 2.454 1.00 95.94 217 ARG A C 1
ATOM 1557 O O . ARG A 1 217 ? 13.182 -10.924 1.912 1.00 95.94 217 ARG A O 1
ATOM 1564 N N . ASP A 1 218 ? 11.122 -11.110 2.790 1.00 94.88 218 ASP A N 1
ATOM 1565 C CA . ASP A 1 218 ? 10.919 -12.546 2.602 1.00 94.88 218 ASP A CA 1
ATOM 1566 C C . ASP A 1 218 ? 9.458 -12.876 2.224 1.00 94.88 218 ASP A C 1
ATOM 1568 O O . ASP A 1 218 ? 8.674 -12.002 1.859 1.00 94.88 218 ASP A O 1
ATOM 1572 N N . THR A 1 219 ? 9.107 -14.164 2.237 1.00 94.94 219 THR A N 1
ATOM 1573 C CA . THR A 1 219 ? 7.792 -14.661 1.807 1.00 94.94 219 THR A CA 1
ATOM 1574 C C . THR A 1 219 ? 6.687 -14.524 2.861 1.00 94.94 219 THR A C 1
ATOM 1576 O O . THR A 1 219 ? 5.523 -14.770 2.536 1.00 94.94 219 THR A O 1
ATOM 1579 N N . GLY A 1 220 ? 7.035 -14.219 4.118 1.00 96.00 220 GLY A N 1
ATOM 1580 C CA . GLY A 1 220 ? 6.102 -14.100 5.245 1.00 96.00 220 GLY A CA 1
ATOM 1581 C C . GLY A 1 220 ? 5.442 -12.724 5.341 1.00 96.00 220 GLY A C 1
ATOM 1582 O O . GLY A 1 220 ? 4.314 -12.618 5.817 1.00 96.00 220 GLY A O 1
ATOM 1583 N N . LEU A 1 221 ? 6.093 -11.693 4.798 1.00 97.88 221 LEU A N 1
ATOM 1584 C CA . LEU A 1 221 ? 5.645 -10.304 4.859 1.00 97.88 221 LEU A CA 1
ATOM 1585 C C . LEU A 1 221 ? 5.218 -9.796 3.473 1.00 97.88 221 LEU A C 1
ATOM 1587 O O . LEU A 1 221 ? 6.051 -9.586 2.586 1.00 97.88 221 LEU A O 1
ATOM 1591 N N . TYR A 1 222 ? 3.917 -9.585 3.265 1.00 97.62 222 TYR A N 1
ATOM 1592 C CA . TYR A 1 222 ? 3.388 -9.174 1.962 1.00 97.62 222 TYR A CA 1
ATOM 1593 C C . TYR A 1 222 ? 2.036 -8.458 2.023 1.00 97.62 222 TYR A C 1
ATOM 1595 O O . TYR A 1 222 ? 1.291 -8.554 2.997 1.00 97.62 222 TYR A O 1
ATOM 1603 N N . ILE A 1 223 ? 1.716 -7.777 0.921 1.00 97.56 223 ILE A N 1
ATOM 1604 C CA . ILE A 1 223 ? 0.374 -7.283 0.602 1.00 97.56 223 ILE A CA 1
ATOM 1605 C C . ILE A 1 223 ? -0.109 -8.001 -0.659 1.00 97.56 223 ILE A C 1
ATOM 1607 O O . ILE A 1 223 ? 0.617 -8.035 -1.661 1.00 97.56 223 ILE A O 1
ATOM 1611 N N . ASN A 1 224 ? -1.309 -8.578 -0.623 1.00 96.38 224 ASN A N 1
ATOM 1612 C CA . ASN A 1 224 ? -1.953 -9.172 -1.797 1.00 96.38 224 ASN A CA 1
ATOM 1613 C C . ASN A 1 224 ? -3.478 -9.258 -1.639 1.00 96.38 224 ASN A C 1
ATOM 1615 O O . ASN A 1 224 ? -4.051 -8.754 -0.682 1.00 96.38 224 ASN A O 1
ATOM 1619 N N . SER A 1 225 ? -4.132 -9.888 -2.606 1.00 96.19 225 SER A N 1
ATOM 1620 C CA . SER A 1 225 ? -5.546 -10.240 -2.554 1.00 96.19 225 SER A CA 1
ATOM 1621 C C . SER A 1 225 ? -5.653 -11.744 -2.793 1.00 96.19 225 SER A C 1
ATOM 1623 O O . SER A 1 225 ? -5.509 -12.199 -3.927 1.00 96.19 225 SER A O 1
ATOM 1625 N N . SER A 1 226 ? -5.796 -12.544 -1.728 1.00 94.62 226 SER A N 1
ATOM 1626 C CA . SER A 1 226 ? -5.915 -14.008 -1.858 1.00 94.62 226 SER A CA 1
ATOM 1627 C C . SER A 1 226 ? -7.292 -14.464 -2.359 1.00 94.62 226 SER A C 1
ATOM 1629 O O . SER A 1 226 ? -7.428 -15.583 -2.856 1.00 94.62 226 SER A O 1
ATOM 1631 N N . ALA A 1 227 ? -8.297 -13.590 -2.274 1.00 95.12 227 ALA A N 1
ATOM 1632 C CA . ALA A 1 227 ? -9.635 -13.759 -2.827 1.00 95.12 227 ALA A CA 1
ATOM 1633 C C . ALA A 1 227 ? -10.192 -12.404 -3.301 1.00 95.12 227 ALA A C 1
ATOM 1635 O O . ALA A 1 227 ? -9.881 -11.363 -2.724 1.00 95.12 227 ALA A O 1
ATOM 1636 N N . ASP A 1 228 ? -11.041 -12.415 -4.333 1.00 90.94 228 ASP A N 1
ATOM 1637 C CA . ASP A 1 228 ? -11.651 -11.192 -4.871 1.00 90.94 228 ASP A CA 1
ATOM 1638 C C . ASP A 1 228 ? -12.441 -10.427 -3.791 1.00 90.94 228 ASP A C 1
ATOM 1640 O O . ASP A 1 228 ? -13.220 -11.011 -3.035 1.00 90.94 228 ASP A O 1
ATOM 1644 N N . GLY A 1 229 ? -12.221 -9.112 -3.713 1.00 91.00 229 GLY A N 1
ATOM 1645 C CA . GLY A 1 229 ? -12.799 -8.231 -2.693 1.00 91.00 229 GLY A CA 1
ATOM 1646 C C . GLY A 1 229 ? -12.079 -8.218 -1.337 1.00 91.00 229 GLY A C 1
ATOM 1647 O O . GLY A 1 229 ? -12.460 -7.427 -0.473 1.00 91.00 229 GLY A O 1
ATOM 1648 N N . GLN A 1 230 ? -11.039 -9.034 -1.142 1.00 94.12 230 GLN A N 1
ATOM 1649 C CA . GLN A 1 230 ? -10.219 -9.053 0.071 1.00 94.12 230 GLN A CA 1
ATOM 1650 C C . GLN A 1 230 ? -8.854 -8.405 -0.182 1.00 94.12 230 GLN A C 1
ATOM 1652 O O . GLN A 1 230 ? -8.195 -8.700 -1.176 1.00 94.12 230 GLN A O 1
ATOM 1657 N N . LEU A 1 231 ? -8.411 -7.546 0.736 1.00 95.69 231 LEU A N 1
ATOM 1658 C CA . LEU A 1 231 ? -7.027 -7.085 0.802 1.00 95.69 231 LEU A CA 1
ATOM 1659 C C . LEU A 1 231 ? -6.370 -7.726 2.019 1.00 95.69 231 LEU A C 1
ATOM 1661 O O . LEU A 1 231 ? -6.765 -7.461 3.153 1.00 95.69 231 LEU A O 1
ATOM 1665 N N . ASP A 1 232 ? -5.354 -8.536 1.772 1.00 96.00 232 ASP A N 1
ATOM 1666 C CA . ASP A 1 232 ? -4.555 -9.167 2.804 1.00 96.00 232 ASP A CA 1
ATOM 1667 C C . ASP A 1 232 ? -3.308 -8.331 3.071 1.00 96.00 232 ASP A C 1
ATOM 1669 O O . ASP A 1 232 ? -2.550 -7.978 2.163 1.00 96.00 232 ASP A O 1
ATOM 1673 N N . ILE A 1 233 ? -3.090 -8.032 4.348 1.00 97.44 233 ILE A N 1
ATOM 1674 C CA . ILE A 1 233 ? -1.856 -7.442 4.857 1.00 97.44 233 ILE A CA 1
ATOM 1675 C C . ILE A 1 233 ? -1.311 -8.455 5.852 1.00 97.44 233 ILE A C 1
ATOM 1677 O O . ILE A 1 233 ? -1.872 -8.635 6.931 1.00 97.44 233 ILE A O 1
ATOM 1681 N N . VAL A 1 234 ? -0.254 -9.161 5.465 1.00 97.38 234 VAL A N 1
ATOM 1682 C CA . VAL A 1 234 ? 0.304 -10.263 6.251 1.00 97.38 234 VAL A CA 1
ATOM 1683 C C . VAL A 1 234 ? 1.679 -9.857 6.750 1.00 97.38 234 VAL A C 1
ATOM 1685 O O . VAL A 1 234 ? 2.525 -9.442 5.959 1.00 97.38 234 VAL A O 1
ATOM 1688 N N . ALA A 1 235 ? 1.883 -9.964 8.062 1.00 97.38 235 ALA A N 1
ATOM 1689 C CA . ALA A 1 235 ? 3.132 -9.649 8.741 1.00 97.38 235 ALA A CA 1
ATOM 1690 C C . ALA A 1 235 ? 3.472 -10.729 9.776 1.00 97.38 235 ALA A C 1
ATOM 1692 O O . ALA A 1 235 ? 2.570 -11.333 10.353 1.00 97.38 235 ALA A O 1
ATOM 1693 N N . ASP A 1 236 ? 4.764 -10.940 10.042 1.00 95.69 236 ASP A N 1
ATOM 1694 C CA . ASP A 1 236 ? 5.221 -11.991 10.967 1.00 95.69 236 ASP A CA 1
ATOM 1695 C C . ASP A 1 236 ? 4.895 -11.700 12.440 1.00 95.69 236 ASP A C 1
ATOM 1697 O O . ASP A 1 236 ? 4.657 -12.625 13.216 1.00 95.69 236 ASP A O 1
ATOM 1701 N N . THR A 1 237 ? 4.903 -10.421 12.832 1.00 95.50 237 THR A N 1
ATOM 1702 C CA . THR A 1 237 ? 4.726 -9.998 14.234 1.00 95.50 237 THR A CA 1
ATOM 1703 C C . THR A 1 237 ? 3.570 -9.019 14.393 1.00 95.50 237 THR A C 1
ATOM 1705 O O . THR A 1 237 ? 2.653 -9.276 15.165 1.00 95.50 237 THR A O 1
ATOM 1708 N N . GLU A 1 238 ? 3.608 -7.886 13.689 1.00 95.38 238 GLU A N 1
ATOM 1709 C CA . GLU A 1 238 ? 2.602 -6.831 13.823 1.00 95.38 238 GLU A CA 1
ATOM 1710 C C . GLU A 1 238 ? 2.420 -6.049 12.521 1.00 95.38 238 GLU A C 1
ATOM 1712 O O . GLU A 1 238 ? 3.339 -5.935 11.706 1.00 95.38 238 GLU A O 1
ATOM 1717 N N . ILE A 1 239 ? 1.236 -5.460 12.365 1.00 97.06 239 ILE A N 1
ATOM 1718 C CA . ILE A 1 239 ? 0.960 -4.434 11.360 1.00 97.06 239 ILE A CA 1
ATOM 1719 C C . ILE A 1 239 ? 0.976 -3.090 12.086 1.00 97.06 239 ILE A C 1
ATOM 1721 O O . ILE A 1 239 ? 0.047 -2.755 12.818 1.00 97.06 239 ILE A O 1
ATOM 1725 N N . GLN A 1 240 ? 2.036 -2.310 11.889 1.00 96.31 240 GLN A N 1
ATOM 1726 C CA . GLN A 1 240 ? 2.159 -0.986 12.490 1.00 96.31 240 GLN A CA 1
ATOM 1727 C C . GLN A 1 240 ? 1.517 0.080 11.590 1.00 96.31 240 GLN A C 1
ATOM 1729 O O . GLN A 1 240 ? 1.948 0.287 10.456 1.00 96.31 240 GLN A O 1
ATOM 1734 N N . ILE A 1 241 ? 0.545 0.826 12.124 1.00 96.44 241 ILE A N 1
ATOM 1735 C CA . ILE A 1 241 ? -0.059 1.992 11.459 1.00 96.44 241 ILE A CA 1
ATOM 1736 C C . ILE A 1 241 ? 0.231 3.230 12.306 1.00 96.44 241 ILE A C 1
ATOM 1738 O O . ILE A 1 241 ? -0.322 3.403 13.388 1.00 96.44 241 ILE A O 1
ATOM 1742 N N . VAL A 1 242 ? 1.138 4.089 11.837 1.00 95.44 242 VAL A N 1
ATOM 1743 C CA . VAL A 1 242 ? 1.507 5.332 12.535 1.00 95.44 242 VAL A CA 1
ATOM 1744 C C . VAL A 1 242 ? 0.698 6.492 11.956 1.00 95.44 242 VAL A C 1
ATOM 1746 O O . VAL A 1 242 ? 1.175 7.237 11.103 1.00 95.44 242 VAL A O 1
ATOM 1749 N N . ALA A 1 243 ? -0.546 6.627 12.409 1.00 95.94 243 ALA A N 1
ATOM 1750 C CA . ALA A 1 243 ? -1.431 7.735 12.059 1.00 95.94 243 ALA A CA 1
ATOM 1751 C C . ALA A 1 243 ? -2.089 8.311 13.323 1.00 95.94 243 ALA A C 1
ATOM 1753 O O . ALA A 1 243 ? -2.298 7.595 14.298 1.00 95.94 243 ALA A O 1
ATOM 1754 N N . THR A 1 244 ? -2.429 9.603 13.319 1.00 95.75 244 THR A N 1
ATOM 1755 C CA . THR A 1 244 ? -3.161 10.233 14.438 1.00 95.75 244 THR A CA 1
ATOM 1756 C C . THR A 1 244 ? -4.605 9.754 14.531 1.00 95.75 244 THR A C 1
ATOM 1758 O O . THR A 1 244 ? -5.189 9.740 15.608 1.00 95.75 244 THR A O 1
ATOM 1761 N N . THR A 1 245 ? -5.184 9.395 13.389 1.00 94.69 245 THR A N 1
ATOM 1762 C CA . THR A 1 245 ? -6.559 8.926 13.240 1.00 94.69 245 THR A CA 1
ATOM 1763 C C . THR A 1 245 ? -6.582 7.856 12.162 1.00 94.69 245 THR A C 1
ATOM 1765 O O . THR A 1 245 ? -5.949 8.027 11.119 1.00 94.69 245 THR A O 1
ATOM 1768 N N . ILE A 1 246 ? -7.330 6.786 12.401 1.00 96.19 246 ILE A N 1
ATOM 1769 C CA . ILE A 1 246 ? -7.627 5.752 11.413 1.00 96.19 246 ILE A CA 1
ATOM 1770 C C . ILE A 1 246 ? -9.136 5.802 11.204 1.00 96.19 246 ILE A C 1
ATOM 1772 O O . ILE A 1 246 ? -9.890 5.629 12.159 1.00 96.19 246 ILE A O 1
ATOM 1776 N N . ASP A 1 247 ? -9.558 6.093 9.979 1.00 96.31 247 ASP A N 1
ATOM 1777 C CA . ASP A 1 247 ? -10.968 6.080 9.598 1.00 96.31 247 ASP A CA 1
ATOM 1778 C C . ASP A 1 247 ? -11.305 4.737 8.945 1.00 96.31 247 ASP A C 1
ATOM 1780 O O . ASP A 1 247 ? -10.594 4.281 8.045 1.00 96.31 247 ASP A O 1
ATOM 1784 N N . ILE A 1 248 ? -12.372 4.093 9.417 1.00 96.19 248 ILE A N 1
ATOM 1785 C CA . ILE A 1 248 ? -12.837 2.799 8.920 1.00 96.19 248 ILE A CA 1
ATOM 1786 C C . ILE A 1 248 ? -14.346 2.894 8.713 1.00 96.19 248 ILE A C 1
ATOM 1788 O O . ILE A 1 248 ? -15.122 2.896 9.662 1.00 96.19 248 ILE A O 1
ATOM 1792 N N . ASN A 1 249 ? -14.759 2.950 7.447 1.00 94.81 249 ASN A N 1
ATOM 1793 C CA . ASN A 1 249 ? -16.172 3.058 7.071 1.00 94.81 249 ASN A CA 1
ATOM 1794 C C . ASN A 1 249 ? -16.947 1.736 7.220 1.00 94.81 249 ASN A C 1
ATOM 1796 O O . ASN A 1 249 ? -18.174 1.740 7.299 1.00 94.81 249 ASN A O 1
ATOM 1800 N N . GLY A 1 250 ? -16.241 0.603 7.171 1.00 94.44 250 GLY A N 1
ATOM 1801 C CA . GLY A 1 250 ? -16.823 -0.732 7.298 1.00 94.44 250 GLY A CA 1
ATOM 1802 C C . GLY A 1 250 ? -16.960 -1.186 8.751 1.00 94.44 250 GLY A C 1
ATOM 1803 O O . GLY A 1 250 ? -16.422 -0.570 9.667 1.00 94.44 250 GLY A O 1
ATOM 1804 N N . ALA A 1 251 ? -17.652 -2.308 8.958 1.00 94.06 251 ALA A N 1
ATOM 1805 C CA . ALA A 1 251 ? -17.644 -2.984 10.251 1.00 94.06 251 ALA A CA 1
ATOM 1806 C C . ALA A 1 251 ? -16.227 -3.482 10.583 1.00 94.06 251 ALA A C 1
ATOM 1808 O O . ALA A 1 251 ? -15.523 -3.985 9.705 1.00 94.06 251 ALA A O 1
ATOM 1809 N N . VAL A 1 252 ? -15.832 -3.374 11.852 1.00 94.94 252 VAL A N 1
ATOM 1810 C CA . VAL A 1 252 ? -14.549 -3.882 12.347 1.00 94.94 252 VAL A CA 1
ATOM 1811 C C . VAL A 1 252 ? -14.814 -5.106 13.212 1.00 94.94 252 VAL A C 1
ATOM 1813 O O . VAL A 1 252 ? -15.573 -5.030 14.175 1.00 94.94 252 VAL A O 1
ATOM 1816 N N . VAL A 1 253 ? -14.183 -6.226 12.868 1.00 94.88 253 VAL A N 1
ATOM 1817 C CA . VAL A 1 253 ? -14.174 -7.442 13.689 1.00 94.88 253 VAL A CA 1
ATOM 1818 C C . VAL A 1 253 ? -12.825 -7.519 14.391 1.00 94.88 253 VAL A C 1
ATOM 1820 O O . VAL A 1 253 ? -11.786 -7.386 13.746 1.00 94.88 253 VAL A O 1
ATOM 1823 N N . LEU A 1 254 ? -12.838 -7.706 15.711 1.00 94.12 254 LEU A N 1
ATOM 1824 C CA . LEU A 1 254 ? -11.637 -7.885 16.521 1.00 94.12 254 LEU A CA 1
ATOM 1825 C C . LEU A 1 254 ? -11.778 -9.174 17.329 1.00 94.12 254 LEU A C 1
ATOM 1827 O O . LEU A 1 254 ? -12.510 -9.211 18.312 1.00 94.12 254 LEU A O 1
ATOM 1831 N N . ASP A 1 255 ? -11.058 -10.217 16.923 1.00 93.25 255 ASP A N 1
ATOM 1832 C CA . ASP A 1 255 ? -11.074 -11.514 17.619 1.00 93.25 255 ASP A CA 1
ATOM 1833 C C . ASP A 1 255 ? -10.134 -11.542 18.842 1.00 93.25 255 ASP A C 1
ATOM 1835 O O . ASP A 1 255 ? -10.217 -12.427 19.693 1.00 93.25 255 ASP A O 1
ATOM 1839 N N . GLY A 1 256 ? -9.207 -10.580 18.920 1.00 92.69 256 GLY A N 1
ATOM 1840 C CA . GLY A 1 256 ? -8.248 -10.422 20.013 1.00 92.69 256 GLY A CA 1
ATOM 1841 C C . GLY A 1 256 ? -8.671 -9.385 21.057 1.00 92.69 256 GLY A C 1
ATOM 1842 O O . GLY A 1 256 ? -9.628 -8.636 20.882 1.00 92.69 256 GLY A O 1
ATOM 1843 N N . ALA A 1 257 ? -7.910 -9.307 22.151 1.00 92.81 257 ALA A N 1
ATOM 1844 C CA . ALA A 1 257 ? -8.126 -8.300 23.186 1.00 92.81 257 ALA A CA 1
ATOM 1845 C C . ALA A 1 257 ? -7.781 -6.885 22.689 1.00 92.81 257 ALA A C 1
ATOM 1847 O O . ALA A 1 257 ? -6.732 -6.664 22.082 1.00 92.81 257 ALA A O 1
ATOM 1848 N N . ILE A 1 258 ? -8.617 -5.907 23.037 1.00 94.69 258 ILE A N 1
ATOM 1849 C CA . ILE A 1 258 ? -8.353 -4.484 22.801 1.00 94.69 258 ILE A CA 1
ATOM 1850 C C . ILE A 1 258 ? -7.713 -3.906 24.065 1.00 94.69 258 ILE A C 1
ATOM 1852 O O . ILE A 1 258 ? -8.355 -3.822 25.108 1.00 94.69 258 ILE A O 1
ATOM 1856 N N . THR A 1 259 ? -6.445 -3.501 23.989 1.00 93.25 259 THR A N 1
ATOM 1857 C CA . THR A 1 259 ? -5.717 -2.899 25.121 1.00 93.25 259 THR A CA 1
ATOM 1858 C C . THR A 1 259 ? -5.412 -1.431 24.834 1.00 93.25 259 THR A C 1
ATOM 1860 O O . THR A 1 259 ? -5.019 -1.085 23.725 1.00 93.25 259 THR A O 1
ATOM 1863 N N . GLY A 1 260 ? -5.579 -0.558 25.832 1.00 91.75 260 GLY A N 1
ATOM 1864 C CA . GLY A 1 260 ? -5.250 0.871 25.723 1.00 91.75 260 GLY A CA 1
ATOM 1865 C C . GLY A 1 260 ? -6.296 1.736 25.010 1.00 91.75 260 GLY A C 1
ATOM 1866 O O . GLY A 1 260 ? -6.091 2.943 24.886 1.00 91.75 260 GLY A O 1
ATOM 1867 N N . ALA A 1 261 ? -7.421 1.158 24.578 1.00 93.50 261 ALA A N 1
ATOM 1868 C CA . ALA A 1 261 ? -8.556 1.939 24.100 1.00 93.50 261 ALA A CA 1
ATOM 1869 C C . ALA A 1 261 ? -9.105 2.836 25.223 1.00 93.50 261 ALA A C 1
ATOM 1871 O O . ALA A 1 261 ? -9.223 2.420 26.375 1.00 93.50 261 ALA A O 1
ATOM 1872 N N . THR A 1 262 ? -9.444 4.076 24.878 1.00 93.31 262 THR A N 1
ATOM 1873 C CA . THR A 1 262 ? -10.062 5.059 25.779 1.00 93.31 262 THR A CA 1
ATOM 1874 C C . THR A 1 262 ? -11.229 5.725 25.055 1.00 93.31 262 THR A C 1
ATOM 1876 O O . THR A 1 262 ? -11.231 5.778 23.827 1.00 93.31 262 THR A O 1
ATOM 1879 N N . ASN A 1 263 ? -12.221 6.224 25.799 1.00 91.94 263 ASN A N 1
ATOM 1880 C CA . ASN A 1 263 ? -13.398 6.917 25.249 1.00 91.94 263 ASN A CA 1
ATOM 1881 C C . ASN A 1 263 ? -14.193 6.087 24.218 1.00 91.94 263 ASN A C 1
ATOM 1883 O O . ASN A 1 263 ? -14.605 6.598 23.176 1.00 91.94 263 ASN A O 1
ATOM 1887 N N . ILE A 1 264 ? -14.410 4.801 24.505 1.00 94.31 264 ILE A N 1
ATOM 1888 C CA . ILE A 1 264 ? -15.231 3.929 23.659 1.00 94.31 264 ILE A CA 1
ATOM 1889 C C . ILE A 1 264 ? -16.675 4.437 23.692 1.00 94.31 264 ILE A C 1
ATOM 1891 O O . ILE A 1 264 ? -17.288 4.509 24.753 1.00 94.31 264 ILE A O 1
ATOM 1895 N N . THR A 1 265 ? -17.212 4.782 22.523 1.00 93.31 265 THR A N 1
ATOM 1896 C CA . THR A 1 265 ? -18.621 5.151 22.347 1.00 93.31 265 THR A CA 1
ATOM 1897 C C . THR A 1 265 ? -19.282 4.113 21.453 1.00 93.31 265 THR A C 1
ATOM 1899 O O . THR A 1 265 ? -18.828 3.887 20.332 1.00 93.31 265 THR A O 1
ATOM 1902 N N . LEU A 1 266 ? -20.354 3.495 21.940 1.00 94.44 266 LEU A N 1
ATOM 1903 C CA . LEU A 1 266 ? -21.176 2.553 21.187 1.00 94.44 266 LEU A CA 1
ATOM 1904 C C . LEU A 1 266 ? -22.514 3.229 20.883 1.00 94.44 266 LEU A C 1
ATOM 1906 O O . LEU A 1 266 ? -23.120 3.834 21.762 1.00 94.44 266 LEU A O 1
ATOM 1910 N N . SER A 1 267 ? -22.973 3.157 19.635 1.00 91.81 267 SER A N 1
ATOM 1911 C CA . SER A 1 267 ? -24.320 3.618 19.265 1.00 91.81 267 SER A CA 1
ATOM 1912 C C . SER A 1 267 ? -25.409 2.597 19.610 1.00 91.81 267 SER A C 1
ATOM 1914 O O . SER A 1 267 ? -26.591 2.933 19.572 1.00 91.81 267 SER A O 1
ATOM 1916 N N . GLY A 1 268 ? -25.007 1.361 19.916 1.00 91.62 268 GLY A N 1
ATOM 1917 C CA . GLY A 1 268 ? -25.868 0.272 20.358 1.00 91.62 268 GLY A CA 1
ATOM 1918 C C . GLY A 1 268 ? -25.470 -0.256 21.734 1.00 91.62 268 GLY A C 1
ATOM 1919 O O . GLY A 1 268 ? -24.765 0.404 22.494 1.00 91.62 268 GLY A O 1
ATOM 1920 N N . GLU A 1 269 ? -25.935 -1.463 22.033 1.00 92.50 269 GLU A N 1
ATOM 1921 C CA . GLU A 1 269 ? -25.648 -2.167 23.280 1.00 92.50 269 GLU A CA 1
ATOM 1922 C C . GLU A 1 269 ? -24.251 -2.803 23.278 1.00 92.50 269 GLU A C 1
ATOM 1924 O O . GLU A 1 269 ? -23.715 -3.176 22.231 1.00 92.50 269 GLU A O 1
ATOM 1929 N N . LEU A 1 270 ? -23.670 -2.936 24.470 1.00 93.94 270 LEU A N 1
ATOM 1930 C CA . LEU A 1 270 ? -22.495 -3.764 24.699 1.00 93.94 270 LEU A CA 1
ATOM 1931 C C . LEU A 1 270 ? -22.941 -5.205 24.982 1.00 93.94 270 LEU A C 1
ATOM 1933 O O . LEU A 1 270 ? -23.388 -5.503 26.084 1.00 93.94 270 LEU A O 1
ATOM 1937 N N . ASP A 1 271 ? -22.760 -6.100 24.015 1.00 92.94 271 ASP A N 1
ATOM 1938 C CA . ASP A 1 271 ? -22.903 -7.543 24.233 1.00 92.94 271 ASP A CA 1
ATOM 1939 C C . ASP A 1 271 ? -21.575 -8.116 24.758 1.00 92.94 271 ASP A C 1
ATOM 1941 O O . ASP A 1 271 ? -20.647 -8.395 23.996 1.00 92.94 271 ASP A O 1
ATOM 1945 N N . ALA A 1 272 ? -21.448 -8.214 26.083 1.00 92.38 272 ALA A N 1
ATOM 1946 C CA . ALA A 1 272 ? -20.270 -8.758 26.750 1.00 92.38 272 ALA A CA 1
ATOM 1947 C C . ALA A 1 272 ? -20.655 -9.942 27.641 1.00 92.38 272 ALA A C 1
ATOM 1949 O O . ALA A 1 272 ? -21.523 -9.828 28.502 1.00 92.38 272 ALA A O 1
ATOM 1950 N N . ALA A 1 273 ? -19.938 -11.063 27.507 1.00 92.62 273 ALA A N 1
ATOM 1951 C CA . ALA A 1 273 ? -20.145 -12.232 28.368 1.00 92.62 273 ALA A CA 1
ATOM 1952 C C . ALA A 1 273 ? -19.917 -11.915 29.859 1.00 92.62 273 ALA A C 1
ATOM 1954 O O . ALA A 1 273 ? -20.558 -12.498 30.731 1.00 92.62 273 ALA A O 1
ATOM 1955 N N . THR A 1 274 ? -18.997 -10.992 30.147 1.00 92.81 274 THR A N 1
ATOM 1956 C CA . THR A 1 274 ? -18.736 -10.445 31.480 1.00 92.81 274 THR A CA 1
ATOM 1957 C C . THR A 1 274 ? -18.306 -8.993 31.352 1.00 92.81 274 THR A C 1
ATOM 1959 O O . THR A 1 274 ? -17.507 -8.670 30.471 1.00 92.81 274 THR A O 1
ATOM 1962 N N . LEU A 1 275 ? -18.757 -8.147 32.273 1.00 93.69 275 LEU A N 1
ATOM 1963 C CA . LEU A 1 275 ? -18.309 -6.766 32.399 1.00 93.69 275 LEU A CA 1
ATOM 1964 C C . LEU A 1 275 ? -17.518 -6.615 33.702 1.00 93.69 275 LEU A C 1
ATOM 1966 O O . LEU A 1 275 ? -18.047 -6.890 34.776 1.00 93.69 275 LEU A O 1
ATOM 1970 N N . ASP A 1 276 ? -16.260 -6.192 33.602 1.00 92.06 276 ASP A N 1
ATOM 1971 C CA . ASP A 1 276 ? -15.415 -5.857 34.752 1.00 92.06 276 ASP A CA 1
ATOM 1972 C C . ASP A 1 276 ? -15.120 -4.356 34.739 1.00 92.06 276 ASP A C 1
ATOM 1974 O O . ASP A 1 276 ? -14.576 -3.819 33.772 1.00 92.06 276 ASP A O 1
ATOM 1978 N N . ILE A 1 277 ? -15.500 -3.676 35.819 1.00 94.69 277 ILE A N 1
ATOM 1979 C CA . ILE A 1 277 ? -15.249 -2.256 36.040 1.00 94.69 277 ILE A CA 1
ATOM 1980 C C . ILE A 1 277 ? -14.506 -2.158 37.368 1.00 94.69 277 ILE A C 1
ATOM 1982 O O . ILE A 1 277 ? -15.099 -2.272 38.435 1.00 94.69 277 ILE A O 1
ATOM 1986 N N . SER A 1 278 ? -13.195 -1.921 37.316 1.00 91.62 278 SER A N 1
ATOM 1987 C CA . SER A 1 278 ? -12.372 -1.837 38.534 1.00 91.62 278 SER A CA 1
ATOM 1988 C C . SER A 1 278 ? -12.629 -0.573 39.370 1.00 91.62 278 SER A C 1
ATOM 1990 O O . SER A 1 278 ? -12.135 -0.466 40.492 1.00 91.62 278 SER A O 1
ATOM 1992 N N . GLY A 1 279 ? -13.334 0.410 38.804 1.00 92.06 279 GLY A N 1
ATOM 1993 C CA . GLY A 1 279 ? -13.731 1.650 39.467 1.00 92.06 279 GLY A CA 1
ATOM 1994 C C . GLY A 1 279 ? -15.234 1.718 39.719 1.00 92.06 279 GLY A C 1
ATOM 1995 O O . GLY A 1 279 ? -15.922 0.707 39.802 1.00 92.06 279 GLY A O 1
ATOM 1996 N N . ASN A 1 280 ? -15.754 2.937 39.807 1.00 92.44 280 ASN A N 1
ATOM 1997 C CA . ASN A 1 280 ? -17.194 3.151 39.883 1.00 92.44 280 ASN A CA 1
ATOM 1998 C C . ASN A 1 280 ? -17.792 3.099 38.473 1.00 92.44 280 ASN A C 1
ATOM 2000 O O . ASN A 1 280 ? -17.233 3.689 37.547 1.00 92.44 280 ASN A O 1
ATOM 2004 N N . ALA A 1 281 ? -18.938 2.439 38.329 1.00 95.00 281 ALA A N 1
ATOM 2005 C CA . ALA A 1 281 ? -19.777 2.588 37.149 1.00 95.00 281 ALA A CA 1
ATOM 2006 C C . ALA A 1 281 ? -20.578 3.893 37.264 1.00 95.00 281 ALA A C 1
ATOM 2008 O O . ALA A 1 281 ? -21.184 4.150 38.305 1.00 95.00 281 ALA A O 1
ATOM 2009 N N . ASP A 1 282 ? -20.570 4.705 36.209 1.00 94.00 282 ASP A N 1
ATOM 2010 C CA . ASP A 1 282 ? -21.427 5.885 36.081 1.00 94.00 282 ASP A CA 1
ATOM 2011 C C . ASP A 1 282 ? -22.569 5.563 35.112 1.00 94.00 282 ASP A C 1
ATOM 2013 O O . ASP A 1 282 ? -22.323 5.145 33.979 1.00 94.00 282 ASP A O 1
ATOM 2017 N N . ILE A 1 283 ? -23.808 5.712 35.578 1.00 95.94 283 ILE A N 1
ATOM 2018 C CA . ILE A 1 283 ? -25.029 5.400 34.835 1.00 95.94 283 ILE A CA 1
ATOM 2019 C C . ILE A 1 283 ? -25.902 6.657 34.879 1.00 95.94 283 ILE A C 1
ATOM 2021 O O . ILE A 1 283 ? -26.547 6.928 35.886 1.00 95.94 283 ILE A O 1
ATOM 2025 N N . ASP A 1 284 ? -25.939 7.418 33.781 1.00 91.50 284 ASP A N 1
ATOM 2026 C CA . ASP A 1 284 ? -26.727 8.665 33.653 1.00 91.50 284 ASP A CA 1
ATOM 2027 C C . ASP A 1 284 ? -28.258 8.418 33.647 1.00 91.50 284 ASP A C 1
ATOM 2029 O O . ASP A 1 284 ? -29.067 9.343 33.641 1.00 91.50 284 ASP A O 1
ATOM 2033 N N . GLY A 1 285 ? -28.676 7.149 33.641 1.00 93.56 285 GLY A N 1
ATOM 2034 C CA . GLY A 1 285 ? -30.072 6.721 33.610 1.00 93.56 285 GLY A CA 1
ATOM 2035 C C . GLY A 1 285 ? -30.431 5.739 34.723 1.00 93.56 285 GLY A C 1
ATOM 2036 O O . GLY A 1 285 ? -29.939 5.810 35.846 1.00 93.56 285 GLY A O 1
ATOM 2037 N N . THR A 1 286 ? -31.326 4.808 34.405 1.00 92.25 286 THR A N 1
ATOM 2038 C CA . THR A 1 286 ? -31.692 3.713 35.302 1.00 92.25 286 THR A CA 1
ATOM 2039 C C . THR A 1 286 ? -30.776 2.519 35.075 1.00 92.25 286 THR A C 1
ATOM 2041 O O . THR A 1 286 ? -30.395 2.210 33.947 1.00 92.25 286 THR A O 1
ATOM 2044 N N . LEU A 1 287 ? -30.436 1.831 36.159 1.00 93.94 287 LEU A N 1
ATOM 2045 C CA . LEU A 1 287 ? -29.769 0.542 36.096 1.00 93.94 287 LEU A CA 1
ATOM 2046 C C . LEU A 1 287 ? -30.835 -0.553 36.167 1.00 93.94 287 LEU A C 1
ATOM 2048 O O . LEU A 1 287 ? -31.465 -0.728 37.206 1.00 93.94 287 LEU A O 1
ATOM 2052 N N . GLU A 1 288 ? -31.011 -1.287 35.075 1.00 91.88 288 GLU A N 1
ATOM 2053 C CA . GLU A 1 288 ? -31.807 -2.513 35.053 1.00 91.88 288 GLU A CA 1
ATOM 2054 C C . GLU A 1 288 ? -30.862 -3.710 35.147 1.00 91.88 288 GLU A C 1
ATOM 2056 O O . GLU A 1 288 ? -29.893 -3.817 34.394 1.00 91.88 288 GLU A O 1
ATOM 2061 N N . THR A 1 289 ? -31.125 -4.607 36.090 1.00 91.62 289 THR A N 1
ATOM 2062 C CA . THR A 1 289 ? -30.322 -5.817 36.299 1.00 91.62 289 THR A CA 1
ATOM 2063 C C . THR A 1 289 ? -31.244 -6.991 36.541 1.00 91.62 289 THR A C 1
ATOM 2065 O O . THR A 1 289 ? -32.170 -6.874 37.342 1.00 91.62 289 THR A O 1
ATOM 2068 N N . ASP A 1 290 ? -30.934 -8.143 35.952 1.00 89.44 290 ASP A N 1
ATOM 2069 C CA . ASP A 1 290 ? -31.667 -9.384 36.227 1.00 89.44 290 ASP A CA 1
ATOM 2070 C C . ASP A 1 290 ? -31.549 -9.802 37.703 1.00 89.44 290 ASP A C 1
ATOM 2072 O O . ASP A 1 290 ? -32.499 -10.313 38.296 1.00 89.44 290 ASP A O 1
ATOM 2076 N N . ALA A 1 291 ? -30.382 -9.566 38.313 1.00 91.94 291 ALA A N 1
ATOM 2077 C CA . ALA A 1 291 ? -30.140 -9.771 39.734 1.00 91.94 291 ALA A CA 1
ATOM 2078 C C . ALA A 1 291 ? -29.166 -8.717 40.276 1.00 91.94 291 ALA A C 1
ATOM 2080 O O . ALA A 1 291 ? -28.045 -8.586 39.783 1.00 91.94 291 ALA A O 1
ATOM 2081 N N . LEU A 1 292 ? -29.567 -8.015 41.338 1.00 93.62 292 LEU A N 1
ATOM 2082 C CA . LEU A 1 292 ? -28.678 -7.135 42.091 1.00 93.62 292 LEU A CA 1
ATOM 2083 C C . LEU A 1 292 ? -27.983 -7.936 43.196 1.00 93.62 292 LEU A C 1
ATOM 2085 O O . LEU A 1 292 ? -28.632 -8.558 44.036 1.00 93.62 292 LEU A O 1
ATOM 2089 N N . SER A 1 293 ? -26.655 -7.894 43.227 1.00 94.06 293 SER A N 1
ATOM 2090 C CA . SER A 1 293 ? -25.846 -8.492 44.288 1.00 94.06 293 SER A CA 1
ATOM 2091 C C . SER A 1 293 ? -24.886 -7.455 44.856 1.00 94.06 293 SER A C 1
ATOM 2093 O O . SER A 1 293 ? -24.240 -6.734 44.102 1.00 94.06 293 SER A O 1
ATOM 2095 N N . ILE A 1 294 ? -24.758 -7.410 46.181 1.00 94.50 294 ILE A N 1
ATOM 2096 C CA . ILE A 1 294 ? -23.843 -6.515 46.902 1.00 94.50 294 ILE A CA 1
ATOM 2097 C C . ILE A 1 294 ? -22.864 -7.389 47.679 1.00 94.50 294 ILE A C 1
ATOM 2099 O O . ILE A 1 294 ? -23.283 -8.270 48.430 1.00 94.50 294 ILE A O 1
ATOM 2103 N N . ASP A 1 295 ? -21.564 -7.192 47.447 1.00 93.31 295 ASP A N 1
ATOM 2104 C CA . ASP A 1 295 ? -20.487 -8.007 48.031 1.00 93.31 295 ASP A CA 1
ATOM 2105 C C . ASP A 1 295 ? -20.723 -9.525 47.871 1.00 93.31 295 ASP A C 1
ATOM 2107 O O . ASP A 1 295 ? -20.516 -10.325 48.784 1.00 93.31 295 ASP A O 1
ATOM 2111 N N . GLY A 1 296 ? -21.218 -9.926 46.694 1.00 92.62 296 GLY A N 1
ATOM 2112 C CA . GLY A 1 296 ? -21.533 -11.321 46.360 1.00 92.62 296 GLY A CA 1
ATOM 2113 C C . GLY A 1 296 ? -22.813 -11.881 46.998 1.00 92.62 296 GLY A C 1
ATOM 2114 O O . GLY A 1 296 ? -23.121 -13.056 46.800 1.00 92.62 296 GLY A O 1
ATOM 2115 N N . THR A 1 297 ? -23.567 -11.072 47.747 1.00 93.38 297 THR A N 1
ATOM 2116 C CA . THR A 1 297 ? -24.866 -11.456 48.310 1.00 93.38 297 THR A CA 1
ATOM 2117 C C . THR A 1 297 ? -25.997 -10.888 47.464 1.00 93.38 297 THR A C 1
ATOM 2119 O O . THR A 1 297 ? -26.153 -9.672 47.360 1.00 93.38 297 THR A O 1
ATOM 2122 N N . ALA A 1 298 ? -26.821 -11.768 46.894 1.00 95.81 298 ALA A N 1
ATOM 2123 C CA . ALA A 1 298 ? -28.007 -11.363 46.148 1.00 95.81 298 ALA A CA 1
ATOM 2124 C C . ALA A 1 298 ? -29.003 -10.615 47.051 1.00 95.81 298 ALA A C 1
ATOM 2126 O O . ALA A 1 298 ? -29.397 -11.109 48.113 1.00 95.81 298 ALA A O 1
ATOM 2127 N N . VAL A 1 299 ? -29.442 -9.441 46.604 1.00 95.00 299 VAL A N 1
ATOM 2128 C CA . VAL A 1 299 ? -30.570 -8.720 47.190 1.00 95.00 299 VAL A CA 1
ATOM 2129 C C . VAL A 1 299 ? -31.841 -9.423 46.725 1.00 95.00 299 VAL A C 1
ATOM 2131 O O . VAL A 1 299 ? -32.140 -9.460 45.537 1.00 95.00 299 VAL A O 1
ATOM 2134 N N . THR A 1 300 ? -32.567 -10.034 47.660 1.00 93.12 300 THR A N 1
ATOM 2135 C CA . THR A 1 300 ? -33.771 -10.829 47.352 1.00 93.12 300 THR A CA 1
ATOM 2136 C C . THR A 1 300 ? -35.067 -10.030 47.428 1.00 93.12 300 THR A C 1
ATOM 2138 O O . THR A 1 300 ? -36.089 -10.506 46.940 1.00 93.12 300 THR A O 1
ATOM 2141 N N . SER A 1 301 ? -35.029 -8.826 48.006 1.00 91.62 301 SER A N 1
ATOM 2142 C CA . SER A 1 301 ? -36.160 -7.903 47.985 1.00 91.62 301 SER A CA 1
ATOM 2143 C C . SER A 1 301 ? -36.493 -7.527 46.545 1.00 91.62 301 SER A C 1
ATOM 2145 O O . SER A 1 301 ? -35.635 -7.077 45.786 1.00 91.62 301 SER A O 1
ATOM 2147 N N . THR A 1 302 ? -37.754 -7.679 46.180 1.00 89.69 302 THR A N 1
ATOM 2148 C CA . THR A 1 302 ? -38.297 -7.188 44.918 1.00 89.69 302 THR A CA 1
ATOM 2149 C C . THR A 1 302 ? -38.313 -5.659 44.897 1.00 89.69 302 THR A C 1
ATOM 2151 O O . THR A 1 302 ? -38.376 -5.006 45.943 1.00 89.69 302 THR A O 1
ATOM 2154 N N . ALA A 1 303 ? -38.338 -5.069 43.699 1.00 86.62 303 ALA A N 1
ATOM 2155 C CA . ALA A 1 303 ? -38.516 -3.624 43.551 1.00 86.62 303 ALA A CA 1
ATOM 2156 C C . ALA A 1 303 ? -39.790 -3.131 44.262 1.00 86.62 303 ALA A C 1
ATOM 2158 O O . ALA A 1 303 ? -39.774 -2.084 44.893 1.00 86.62 303 ALA A O 1
ATOM 2159 N N . ALA A 1 304 ? -40.874 -3.916 44.243 1.00 86.00 304 ALA A N 1
ATOM 2160 C CA . ALA A 1 304 ? -42.105 -3.579 44.955 1.00 86.00 304 ALA A CA 1
ATOM 2161 C C . ALA A 1 304 ? -41.904 -3.493 46.478 1.00 86.00 304 ALA A C 1
ATOM 2163 O O . ALA A 1 304 ? -42.408 -2.566 47.104 1.00 86.00 304 ALA A O 1
ATOM 2164 N N . GLU A 1 305 ? -41.147 -4.418 47.074 1.00 87.75 305 GLU A N 1
ATOM 2165 C CA . GLU A 1 305 ? -40.843 -4.391 48.511 1.00 87.75 305 GLU A CA 1
ATOM 2166 C C . GLU A 1 305 ? -39.944 -3.205 48.886 1.00 87.75 305 GLU A C 1
ATOM 2168 O O . GLU A 1 305 ? -40.185 -2.551 49.900 1.00 87.75 305 GLU A O 1
ATOM 2173 N N . LEU A 1 306 ? -38.935 -2.891 48.065 1.00 88.25 306 LEU A N 1
ATOM 2174 C CA . LEU A 1 306 ? -38.048 -1.747 48.306 1.00 88.25 306 LEU A CA 1
ATOM 2175 C C . LEU A 1 306 ? -38.767 -0.405 48.120 1.00 88.25 306 LEU A C 1
ATOM 2177 O O . LEU A 1 306 ? -38.588 0.494 48.939 1.00 88.25 306 LEU A O 1
ATOM 2181 N N . ASN A 1 307 ? -39.625 -0.288 47.104 1.00 84.94 307 ASN A N 1
ATOM 2182 C CA . ASN A 1 307 ? -40.380 0.934 46.814 1.00 84.94 307 ASN A CA 1
ATOM 2183 C C . ASN A 1 307 ? -41.331 1.321 47.959 1.00 84.94 307 ASN A C 1
ATOM 2185 O O . ASN A 1 307 ? -41.612 2.501 48.148 1.00 84.94 307 ASN A O 1
ATOM 2189 N N . VAL A 1 308 ? -41.788 0.360 48.773 1.00 84.44 308 VAL A N 1
ATOM 2190 C CA . VAL A 1 308 ? -42.552 0.666 49.995 1.00 84.44 308 VAL A CA 1
ATOM 2191 C C . VAL A 1 308 ? -41.682 1.395 51.029 1.00 84.44 308 VAL A C 1
ATOM 2193 O O . VAL A 1 308 ? -42.182 2.277 51.725 1.00 84.44 308 VAL A O 1
ATOM 2196 N N . MET A 1 309 ? -40.384 1.077 51.122 1.00 82.12 309 MET A N 1
ATOM 2197 C CA . MET A 1 309 ? -39.456 1.752 52.043 1.00 82.12 309 MET A CA 1
ATOM 2198 C C . MET A 1 309 ? -39.057 3.154 51.572 1.00 82.12 309 MET A C 1
ATOM 2200 O O . MET A 1 309 ? -38.825 4.019 52.414 1.00 82.12 309 MET A O 1
ATOM 2204 N N . ASP A 1 310 ? -38.981 3.374 50.256 1.00 75.44 310 ASP A N 1
ATOM 2205 C CA . ASP A 1 310 ? -38.709 4.692 49.653 1.00 75.44 310 ASP A CA 1
ATOM 2206 C C . ASP A 1 310 ? -39.911 5.656 49.767 1.00 75.44 310 ASP A C 1
ATOM 2208 O O . ASP A 1 310 ? -39.813 6.851 49.501 1.00 75.44 310 ASP A O 1
ATOM 2212 N N . GLY A 1 311 ? -41.046 5.152 50.258 1.00 60.84 311 GLY A N 1
ATOM 2213 C CA . GLY A 1 311 ? -42.246 5.931 50.521 1.00 60.84 311 GLY A CA 1
ATOM 2214 C C . GLY A 1 311 ? -43.217 5.870 49.352 1.00 60.84 311 GLY A C 1
ATOM 2215 O O . GLY A 1 311 ? -43.247 6.750 48.495 1.00 60.84 311 GLY A O 1
ATOM 2216 N N . ASP A 1 312 ? -44.088 4.862 49.368 1.00 63.94 312 ASP A N 1
ATOM 2217 C CA . ASP A 1 312 ? -45.323 4.939 48.593 1.00 63.94 312 ASP A CA 1
ATOM 2218 C C . ASP A 1 312 ? -46.218 6.068 49.153 1.00 63.94 312 ASP A C 1
ATOM 2220 O O . ASP A 1 312 ? -46.191 6.414 50.338 1.00 63.94 312 ASP A O 1
ATOM 2224 N N . THR A 1 313 ? -47.041 6.658 48.293 1.00 62.84 313 THR A N 1
ATOM 2225 C CA . THR A 1 313 ? -47.907 7.813 48.582 1.00 62.84 313 THR A CA 1
ATOM 2226 C C . THR A 1 313 ? -49.037 7.534 49.580 1.00 62.84 313 THR A C 1
ATOM 2228 O O . THR A 1 313 ? -49.805 8.440 49.910 1.00 62.84 313 THR A O 1
ATOM 2231 N N . SER A 1 314 ? -49.177 6.309 50.091 1.00 71.06 314 SER A N 1
ATOM 2232 C CA . SER A 1 314 ? -50.167 5.957 51.112 1.00 71.06 314 SER A CA 1
ATOM 2233 C C . SER A 1 314 ? -49.644 4.885 52.062 1.00 71.06 314 SER A C 1
ATOM 2235 O O . SER A 1 314 ? -49.197 3.824 51.642 1.00 71.06 314 SER A O 1
ATOM 2237 N N . ALA A 1 315 ? -49.752 5.146 53.366 1.00 70.25 315 ALA A N 1
ATOM 2238 C CA . ALA A 1 315 ? -49.501 4.133 54.382 1.00 70.25 315 ALA A CA 1
ATOM 2239 C C . ALA A 1 315 ? -50.571 3.033 54.299 1.00 70.25 315 ALA A C 1
ATOM 2241 O O . ALA A 1 315 ? -51.767 3.320 54.213 1.00 70.25 315 ALA A O 1
ATOM 2242 N N . SER A 1 316 ? -50.147 1.773 54.350 1.00 70.69 316 SER A N 1
ATOM 2243 C CA . SER A 1 316 ? -51.056 0.630 54.417 1.00 70.69 316 SER A CA 1
ATOM 2244 C C . SER A 1 316 ? -51.747 0.556 55.788 1.00 70.69 316 SER A C 1
ATOM 2246 O O . SER A 1 316 ? -51.068 0.662 56.809 1.00 70.69 316 SER A O 1
ATOM 2248 N N . ASP A 1 317 ? -53.063 0.312 55.828 1.00 78.44 317 ASP A N 1
ATOM 2249 C CA . ASP A 1 317 ? -53.837 0.081 57.066 1.00 78.44 317 ASP A CA 1
ATOM 2250 C C . ASP A 1 317 ? -53.612 -1.348 57.600 1.00 78.44 317 ASP A C 1
ATOM 2252 O O . ASP A 1 317 ? -54.496 -2.208 57.590 1.00 78.44 317 ASP A O 1
ATOM 2256 N N . VAL A 1 318 ? -52.363 -1.646 57.965 1.00 81.50 318 VAL A N 1
ATOM 2257 C CA . VAL A 1 318 ? -51.951 -2.967 58.453 1.00 81.50 318 VAL A CA 1
ATOM 2258 C C . VAL A 1 318 ? -52.080 -3.007 59.970 1.00 81.50 318 VAL A C 1
ATOM 2260 O O . VAL A 1 318 ? -51.524 -2.179 60.690 1.00 81.50 318 VAL A O 1
ATOM 2263 N N . THR A 1 319 ? -52.803 -4.012 60.466 1.00 86.56 319 THR A N 1
ATOM 2264 C CA . THR A 1 319 ? -52.838 -4.322 61.898 1.00 86.56 319 THR A CA 1
ATOM 2265 C C . THR A 1 319 ? -51.518 -4.965 62.301 1.00 86.56 319 THR A C 1
ATOM 2267 O O . THR A 1 319 ? -51.224 -6.068 61.851 1.00 86.56 319 THR A O 1
ATOM 2270 N N . ILE A 1 320 ? -50.757 -4.296 63.170 1.00 87.81 320 ILE A N 1
ATOM 2271 C CA . ILE A 1 320 ? -49.519 -4.852 63.724 1.00 87.81 320 ILE A CA 1
ATOM 2272 C C . ILE A 1 320 ? -49.848 -5.989 64.696 1.00 87.81 320 ILE A C 1
ATOM 2274 O O . ILE A 1 320 ? -50.613 -5.804 65.648 1.00 87.81 320 ILE A O 1
ATOM 2278 N N . VAL A 1 321 ? -49.238 -7.150 64.478 1.00 86.88 321 VAL A N 1
ATOM 2279 C CA . VAL A 1 321 ? -49.311 -8.330 65.343 1.00 86.88 321 VAL A CA 1
ATOM 2280 C C . VAL A 1 321 ? -47.946 -8.673 65.932 1.00 86.88 321 VAL A C 1
ATOM 2282 O O . VAL A 1 321 ? -46.899 -8.254 65.451 1.00 86.88 321 VAL A O 1
ATOM 2285 N N . ASP A 1 322 ? -47.949 -9.500 66.974 1.00 85.44 322 ASP A N 1
ATOM 2286 C CA . ASP A 1 322 ? -46.750 -9.896 67.722 1.00 85.44 322 ASP A CA 1
ATOM 2287 C C . ASP A 1 322 ? -45.617 -10.499 66.870 1.00 85.44 322 ASP A C 1
ATOM 2289 O O . ASP A 1 322 ? -44.445 -10.388 67.241 1.00 85.44 322 ASP A O 1
ATOM 2293 N N . ALA A 1 323 ? -45.967 -11.141 65.751 1.00 87.38 323 ALA A N 1
ATOM 2294 C CA . ALA A 1 323 ? -45.027 -11.764 64.821 1.00 87.38 323 ALA A CA 1
ATOM 2295 C C . ALA A 1 323 ? -44.376 -10.776 63.837 1.00 87.38 323 ALA A C 1
ATOM 2297 O O . ALA A 1 323 ? -43.359 -11.127 63.232 1.00 87.38 323 ALA A O 1
ATOM 2298 N N . ASP A 1 324 ? -44.928 -9.570 63.683 1.00 92.25 324 ASP A N 1
ATOM 2299 C CA . ASP A 1 324 ? -44.374 -8.557 62.787 1.00 92.25 324 ASP A CA 1
ATOM 2300 C C . ASP A 1 324 ? -43.027 -8.067 63.300 1.00 92.25 324 ASP A C 1
ATOM 2302 O O . ASP A 1 324 ? -42.757 -8.057 64.505 1.00 92.25 324 ASP A O 1
ATOM 2306 N N . GLN A 1 325 ? -42.168 -7.658 62.372 1.00 91.75 325 GLN A N 1
ATOM 2307 C CA . GLN A 1 325 ? -40.792 -7.295 62.668 1.00 91.75 325 GLN A CA 1
ATOM 2308 C C . GLN A 1 325 ? -40.500 -5.876 62.207 1.00 91.75 325 GLN A C 1
ATOM 2310 O O . GLN A 1 325 ? -40.903 -5.449 61.130 1.00 91.75 325 GLN A O 1
ATOM 2315 N N . PHE A 1 326 ? -39.750 -5.163 63.035 1.00 88.94 326 PHE A N 1
ATOM 2316 C CA . PHE A 1 326 ? -39.287 -3.812 62.778 1.00 88.94 326 PHE A CA 1
ATOM 2317 C C . PHE A 1 326 ? -37.771 -3.818 62.703 1.00 88.94 326 PHE A C 1
ATOM 2319 O O . PHE A 1 326 ? -37.102 -4.423 63.541 1.00 88.94 326 PHE A O 1
ATOM 2326 N N . VAL A 1 327 ? -37.219 -3.130 61.712 1.00 90.62 327 VAL A N 1
ATOM 2327 C CA . VAL A 1 327 ? -35.775 -2.937 61.608 1.00 90.62 327 VAL A CA 1
ATOM 2328 C C . VAL A 1 327 ? -35.372 -1.771 62.515 1.00 90.62 327 VAL A C 1
ATOM 2330 O O . VAL A 1 327 ? -35.862 -0.656 62.361 1.00 90.62 327 VAL A O 1
ATOM 2333 N N . LEU A 1 328 ? -34.478 -2.027 63.468 1.00 87.94 328 LEU A N 1
ATOM 2334 C CA . LEU A 1 328 ? -33.954 -1.055 64.430 1.00 87.94 328 LEU A CA 1
ATOM 2335 C C . LEU A 1 328 ? -32.421 -1.068 64.384 1.00 87.94 328 LEU A C 1
ATOM 2337 O O . LEU A 1 328 ? -31.818 -2.104 64.103 1.00 87.94 328 LEU A O 1
ATOM 2341 N N . ASN A 1 329 ? -31.785 0.052 64.724 1.00 87.88 329 ASN A N 1
ATOM 2342 C CA . ASN A 1 329 ? -30.347 0.089 64.989 1.00 87.88 329 ASN A CA 1
ATOM 2343 C C . ASN A 1 329 ? -30.095 -0.084 66.496 1.00 87.88 329 ASN A C 1
ATOM 2345 O O . ASN A 1 329 ? -30.466 0.788 67.282 1.00 87.88 329 ASN A O 1
ATOM 2349 N N . ASP A 1 330 ? -29.455 -1.186 66.890 1.00 88.56 330 ASP A N 1
ATOM 2350 C CA . ASP A 1 330 ? -29.033 -1.454 68.268 1.00 88.56 330 ASP A CA 1
ATOM 2351 C C . ASP A 1 330 ? -27.504 -1.377 68.358 1.00 88.56 330 ASP A C 1
ATOM 2353 O O . ASP A 1 330 ? -26.784 -2.261 67.884 1.00 88.56 330 ASP A O 1
ATOM 2357 N N . GLY A 1 331 ? -26.998 -0.266 68.898 1.00 85.56 331 GLY A N 1
ATOM 2358 C CA . GLY A 1 331 ? -25.563 -0.066 69.116 1.00 85.56 331 GLY A CA 1
ATOM 2359 C C . GLY A 1 331 ? -24.692 -0.098 67.850 1.00 85.56 331 GLY A C 1
ATOM 2360 O O . GLY A 1 331 ? -23.519 -0.451 67.942 1.00 85.56 331 GLY A O 1
ATOM 2361 N N . GLY A 1 332 ? -25.234 0.247 66.675 1.00 84.19 332 GLY A N 1
ATOM 2362 C CA . GLY A 1 332 ? -24.522 0.255 65.388 1.00 84.19 332 GLY A CA 1
ATOM 2363 C C . GLY A 1 332 ? -24.788 -0.966 64.500 1.00 84.19 332 GLY A C 1
ATOM 2364 O O . GLY A 1 332 ? -24.273 -1.021 63.387 1.00 84.19 332 GLY A O 1
ATOM 2365 N N . THR A 1 333 ? -25.584 -1.937 64.962 1.00 83.94 333 THR A N 1
ATOM 2366 C CA . THR A 1 333 ? -25.991 -3.109 64.173 1.00 83.94 333 THR A CA 1
ATOM 2367 C C . THR A 1 333 ? -27.481 -3.046 63.863 1.00 83.94 333 THR A C 1
ATOM 2369 O O . THR A 1 333 ? -28.301 -2.894 64.769 1.00 83.94 333 THR A O 1
ATOM 2372 N N . MET A 1 334 ? -27.849 -3.242 62.598 1.00 93.31 334 MET A N 1
ATOM 2373 C CA . MET A 1 334 ? -29.253 -3.374 62.215 1.00 93.31 334 MET A CA 1
ATOM 2374 C C . MET A 1 334 ? -29.802 -4.725 62.686 1.00 93.31 334 MET A C 1
ATOM 2376 O O . MET A 1 334 ? -29.202 -5.778 62.458 1.00 93.31 334 MET A O 1
ATOM 2380 N N . LYS A 1 335 ? -30.947 -4.702 63.363 1.00 90.81 335 LYS A N 1
ATOM 2381 C CA . LYS A 1 335 ? -31.651 -5.879 63.879 1.00 90.81 335 LYS A CA 1
ATOM 2382 C C . LYS A 1 335 ? -33.100 -5.815 63.434 1.00 90.81 335 LYS A C 1
ATOM 2384 O O . LYS A 1 335 ? -33.711 -4.757 63.513 1.00 90.81 335 LYS A O 1
ATOM 2389 N N . GLN A 1 336 ? -33.665 -6.951 63.046 1.00 93.88 336 GLN A N 1
ATOM 2390 C CA . GLN A 1 336 ? -35.115 -7.105 63.030 1.00 93.88 336 GLN A CA 1
ATOM 2391 C C . GLN A 1 336 ? -35.581 -7.491 64.438 1.00 93.88 336 GLN A C 1
ATOM 2393 O O . GLN A 1 336 ? -35.025 -8.400 65.059 1.00 93.88 336 GLN A O 1
ATOM 2398 N N . VAL A 1 337 ? -36.563 -6.764 64.964 1.00 89.56 337 VAL A N 1
ATOM 2399 C CA . VAL A 1 337 ? -37.107 -6.940 66.311 1.00 89.56 337 VAL A CA 1
ATOM 2400 C C . VAL A 1 337 ? -38.617 -7.084 66.226 1.00 89.56 337 VAL A C 1
ATOM 2402 O O . VAL A 1 337 ? -39.293 -6.274 65.600 1.00 89.56 337 VAL A O 1
ATOM 2405 N N . ALA A 1 338 ? -39.141 -8.121 66.872 1.00 91.06 338 ALA A N 1
ATOM 2406 C CA . ALA A 1 338 ? -40.569 -8.404 66.879 1.00 91.06 338 ALA A CA 1
ATOM 2407 C C . ALA A 1 338 ? -41.379 -7.315 67.611 1.00 91.06 338 ALA A C 1
ATOM 2409 O O . ALA A 1 338 ? -40.925 -6.778 68.629 1.00 91.06 338 ALA A O 1
ATOM 2410 N N . ALA A 1 339 ? -42.611 -7.060 67.159 1.00 89.44 339 ALA A N 1
ATOM 2411 C CA . ALA A 1 339 ? -43.537 -6.082 67.741 1.00 89.44 339 ALA A CA 1
ATOM 2412 C C . ALA A 1 339 ? -43.758 -6.280 69.255 1.00 89.44 339 ALA A C 1
ATOM 2414 O O . ALA A 1 339 ? -43.862 -5.314 70.015 1.00 89.44 339 ALA A O 1
ATOM 2415 N N . THR A 1 340 ? -43.725 -7.533 69.724 1.00 84.88 340 THR A N 1
ATOM 2416 C CA . THR A 1 340 ? -43.811 -7.901 71.154 1.00 84.88 340 THR A CA 1
ATOM 2417 C C . THR A 1 340 ? -42.804 -7.173 72.042 1.00 84.88 340 THR A C 1
ATOM 2419 O O . THR A 1 340 ? -43.114 -6.815 73.180 1.00 84.88 340 THR A O 1
ATOM 2422 N N . LYS A 1 341 ? -41.583 -6.939 71.547 1.00 83.62 341 LYS A N 1
ATOM 2423 C CA . LYS A 1 341 ? -40.534 -6.255 72.315 1.00 83.62 341 LYS A CA 1
ATOM 2424 C C . LYS A 1 341 ? -40.805 -4.762 72.451 1.00 83.62 341 LYS A C 1
ATOM 2426 O O . LYS A 1 341 ? -40.440 -4.187 73.473 1.00 83.62 341 LYS A O 1
ATOM 2431 N N . LEU A 1 342 ? -41.470 -4.161 71.466 1.00 80.56 342 LEU A N 1
ATOM 2432 C CA . LEU A 1 342 ? -41.900 -2.769 71.535 1.00 80.56 342 LEU A CA 1
ATOM 2433 C C . LEU A 1 342 ? -43.071 -2.608 72.510 1.00 80.56 342 LEU A C 1
ATOM 2435 O O . LEU A 1 342 ? -43.034 -1.707 73.343 1.00 80.56 342 LEU A O 1
ATOM 2439 N N . SER A 1 343 ? -44.052 -3.519 72.469 1.00 74.12 343 SER A N 1
ATOM 2440 C CA . SER A 1 343 ? -45.183 -3.538 73.411 1.00 74.12 343 SER A CA 1
ATOM 2441 C C . SER A 1 343 ? -44.706 -3.534 74.869 1.00 74.12 343 SER A C 1
ATOM 2443 O O . SER A 1 343 ? -45.081 -2.649 75.637 1.00 74.12 343 SER A O 1
ATOM 2445 N N . ALA A 1 344 ? -43.755 -4.412 75.216 1.00 67.62 344 ALA A N 1
ATOM 2446 C CA . ALA A 1 344 ? -43.172 -4.488 76.559 1.00 67.62 344 ALA A CA 1
ATOM 2447 C C . ALA A 1 344 ? -42.538 -3.168 77.048 1.00 67.62 344 ALA A C 1
ATOM 2449 O O . ALA A 1 344 ? -42.518 -2.903 78.251 1.00 67.62 344 ALA A O 1
ATOM 2450 N N . TYR A 1 345 ? -42.047 -2.317 76.143 1.00 70.31 345 TYR A N 1
ATOM 2451 C CA . TYR A 1 345 ? -41.472 -1.017 76.490 1.00 70.31 345 TYR A CA 1
ATOM 2452 C C . TYR A 1 345 ? -42.538 0.045 76.836 1.00 70.31 345 TYR A C 1
ATOM 2454 O O . TYR A 1 345 ? -42.245 0.957 77.608 1.00 70.31 345 TYR A O 1
ATOM 2462 N N . VAL A 1 346 ? -43.778 -0.081 76.338 1.00 73.06 346 VAL A N 1
ATOM 2463 C CA . VAL A 1 346 ? -44.806 0.985 76.393 1.00 73.06 346 VAL A CA 1
ATOM 2464 C C . VAL A 1 346 ? -46.098 0.645 77.161 1.00 73.06 346 VAL A C 1
ATOM 2466 O O . VAL A 1 346 ? -47.018 1.460 77.158 1.00 73.06 346 VAL A O 1
ATOM 2469 N N . GLU A 1 347 ? -46.221 -0.517 77.820 1.00 77.69 347 GLU A N 1
ATOM 2470 C CA . GLU A 1 347 ? -47.520 -0.923 78.411 1.00 77.69 347 GLU A CA 1
ATOM 2471 C C . GLU A 1 347 ? -48.041 0.028 79.518 1.00 77.69 347 GLU A C 1
ATOM 2473 O O . GLU A 1 347 ? -47.297 0.508 80.380 1.00 77.69 347 GLU A O 1
ATOM 2478 N N . SER A 1 348 ? -49.361 0.255 79.507 1.00 81.69 348 SER A N 1
ATOM 2479 C CA . SER A 1 348 ? -50.111 1.086 80.457 1.00 81.69 348 SER A CA 1
ATOM 2480 C C . SER A 1 348 ? -50.407 0.379 81.787 1.00 81.69 348 SER A C 1
ATOM 2482 O O . SER A 1 348 ? -50.432 -0.848 81.859 1.00 81.69 348 SER A O 1
ATOM 2484 N N . VAL A 1 349 ? -50.728 1.154 82.834 1.00 85.62 349 VAL A N 1
ATOM 2485 C CA . VAL A 1 349 ? -51.179 0.612 84.133 1.00 85.62 349 VAL A CA 1
ATOM 2486 C C . VAL A 1 349 ? -52.375 -0.338 83.952 1.00 85.62 349 VAL A C 1
ATOM 2488 O O . VAL A 1 349 ? -53.314 -0.034 83.217 1.00 85.62 349 VAL A O 1
ATOM 2491 N N . GLY A 1 350 ? -52.330 -1.496 84.611 1.00 84.44 350 GLY A N 1
ATOM 2492 C CA . GLY A 1 350 ? -53.340 -2.556 84.543 1.00 84.44 350 GLY A CA 1
ATOM 2493 C C . GLY A 1 350 ? -53.103 -3.636 83.483 1.00 84.44 350 GLY A C 1
ATOM 2494 O O . GLY A 1 350 ? -53.718 -4.696 83.576 1.00 84.44 350 GLY A O 1
ATOM 2495 N N . VAL A 1 351 ? -52.197 -3.431 82.521 1.00 83.38 351 VAL A N 1
ATOM 2496 C CA . VAL A 1 351 ? -51.794 -4.482 81.570 1.00 83.38 351 VAL A CA 1
ATOM 2497 C C . VAL A 1 351 ? -50.734 -5.365 82.226 1.00 83.38 351 VAL A C 1
ATOM 2499 O O . VAL A 1 351 ? -49.732 -4.857 82.721 1.00 83.38 351 VAL A O 1
ATOM 2502 N N . ASN A 1 352 ? -50.965 -6.681 82.262 1.00 82.81 352 ASN A N 1
ATOM 2503 C CA . ASN A 1 352 ? -50.089 -7.664 82.921 1.00 82.81 352 ASN A CA 1
ATOM 2504 C C . ASN A 1 352 ? -49.807 -7.389 84.417 1.00 82.81 352 ASN A C 1
ATOM 2506 O O . ASN A 1 352 ? -48.814 -7.874 84.955 1.00 82.81 352 ASN A O 1
ATOM 2510 N N . GLN A 1 353 ? -50.685 -6.642 85.094 1.00 90.19 353 GLN A N 1
ATOM 2511 C CA . GLN A 1 353 ? -50.620 -6.375 86.535 1.00 90.19 353 GLN A CA 1
ATOM 2512 C C . GLN A 1 353 ? -51.758 -7.090 87.267 1.00 90.19 353 GLN A C 1
ATOM 2514 O O . GLN A 1 353 ? -52.828 -7.311 86.696 1.00 90.19 353 GLN A O 1
ATOM 2519 N N . GLN A 1 354 ? -51.561 -7.420 88.544 1.00 93.75 354 GLN A N 1
ATOM 2520 C CA . GLN A 1 354 ? -52.601 -8.041 89.378 1.00 93.75 354 GLN A CA 1
ATOM 2521 C C . GLN A 1 354 ? -52.735 -7.358 90.744 1.00 93.75 354 GLN A C 1
ATOM 2523 O O . GLN A 1 354 ? -51.789 -6.752 91.245 1.00 93.75 354 GLN A O 1
ATOM 2528 N N . TRP A 1 355 ? -53.934 -7.418 91.333 1.00 95.19 355 TRP A N 1
ATOM 2529 C CA . TRP A 1 355 ? -54.200 -6.845 92.653 1.00 95.19 355 TRP A CA 1
ATOM 2530 C C . TRP A 1 355 ? -53.668 -7.757 93.759 1.00 95.19 355 TRP A C 1
ATOM 2532 O O . TRP A 1 355 ? -54.063 -8.916 93.865 1.00 95.19 355 TRP A O 1
ATOM 2542 N N . TYR A 1 356 ? -52.828 -7.201 94.624 1.00 94.25 356 TYR A N 1
ATOM 2543 C CA . TYR A 1 356 ? -52.331 -7.847 95.833 1.00 94.25 356 TYR A CA 1
ATOM 2544 C C . TYR A 1 356 ? -52.969 -7.217 97.068 1.00 94.25 356 TYR A C 1
ATOM 2546 O O . TYR A 1 356 ? -52.969 -5.992 97.193 1.00 94.25 356 TYR A O 1
ATOM 2554 N N . ASP A 1 357 ? -53.474 -8.039 97.992 1.00 95.25 357 ASP A N 1
ATOM 2555 C CA . ASP A 1 357 ? -53.856 -7.577 99.329 1.00 95.25 357 ASP A CA 1
ATOM 2556 C C . ASP A 1 357 ? -52.599 -7.387 100.184 1.00 95.25 357 ASP A C 1
ATOM 2558 O O . ASP A 1 357 ? -51.858 -8.320 100.492 1.00 95.25 357 ASP A O 1
ATOM 2562 N N . MET A 1 358 ? -52.367 -6.140 100.556 1.00 94.50 358 MET A N 1
ATOM 2563 C CA . MET A 1 358 ? -51.221 -5.666 101.308 1.00 94.50 358 MET A CA 1
ATOM 2564 C C . MET A 1 358 ? -51.599 -5.249 102.732 1.00 94.50 358 MET A C 1
ATOM 2566 O O . MET A 1 358 ? -50.718 -4.793 103.462 1.00 94.50 358 MET A O 1
ATOM 2570 N N . SER A 1 359 ? -52.854 -5.439 103.159 1.00 91.62 359 SER A N 1
ATOM 2571 C CA . SER A 1 359 ? -53.380 -4.974 104.454 1.00 91.62 359 SER A CA 1
ATOM 2572 C C . SER A 1 359 ? -52.572 -5.484 105.653 1.00 91.62 359 SER A C 1
ATOM 2574 O O . SER A 1 359 ? -52.416 -4.768 106.635 1.00 91.62 359 SER A O 1
ATOM 2576 N N . GLY A 1 360 ? -51.996 -6.689 105.559 1.00 90.62 360 GLY A N 1
ATOM 2577 C CA . GLY A 1 360 ? -51.131 -7.269 106.599 1.00 90.62 360 GLY A CA 1
ATOM 2578 C C . GLY A 1 360 ? -49.653 -6.850 106.541 1.00 90.62 360 GLY A C 1
ATOM 2579 O O . GLY A 1 360 ? -48.892 -7.174 107.447 1.00 90.62 360 GLY A O 1
ATOM 2580 N N . SER A 1 361 ? -49.228 -6.155 105.483 1.00 91.25 361 SER A N 1
ATOM 2581 C CA . SER A 1 361 ? -47.822 -5.777 105.227 1.00 91.25 361 SER A CA 1
ATOM 2582 C C . SER A 1 361 ? -47.597 -4.263 105.157 1.00 91.25 361 SER A C 1
ATOM 2584 O O . SER A 1 361 ? -46.494 -3.794 104.850 1.00 91.25 361 SER A O 1
ATOM 2586 N N . ARG A 1 362 ? -48.658 -3.489 105.388 1.00 94.06 362 ARG A N 1
ATOM 2587 C CA . ARG A 1 362 ? -48.671 -2.032 105.311 1.00 94.06 362 ARG A CA 1
ATOM 2588 C C . ARG A 1 362 ? -49.114 -1.454 106.642 1.00 94.06 362 ARG A C 1
ATOM 2590 O O . ARG A 1 362 ? -49.912 -2.055 107.351 1.00 94.06 362 ARG A O 1
ATOM 2597 N N . SER A 1 363 ? -48.599 -0.273 106.952 1.00 92.06 363 SER A N 1
ATOM 2598 C CA . SER A 1 363 ? -48.905 0.452 108.180 1.00 92.06 363 SER A CA 1
ATOM 2599 C C . SER A 1 363 ? -49.220 1.907 107.864 1.00 92.06 363 SER A C 1
ATOM 2601 O O . SER A 1 363 ? -48.588 2.528 107.005 1.00 92.06 363 SER A O 1
ATOM 2603 N N . ILE A 1 364 ? -50.190 2.467 108.586 1.00 90.12 364 ILE A N 1
ATOM 2604 C CA . ILE A 1 364 ? -50.528 3.891 108.498 1.00 90.12 364 ILE A CA 1
ATOM 2605 C C . ILE A 1 364 ? -49.312 4.718 108.943 1.00 90.12 364 ILE A C 1
ATOM 2607 O O . ILE A 1 364 ? -48.635 4.382 109.913 1.00 90.12 364 ILE A O 1
ATOM 2611 N N . GLY A 1 365 ? -49.019 5.798 108.217 1.00 88.88 365 GLY A N 1
ATOM 2612 C CA . GLY A 1 365 ? -47.885 6.689 108.471 1.00 88.88 365 GLY A CA 1
ATOM 2613 C C . GLY A 1 365 ? -46.548 6.222 107.882 1.00 88.88 365 GLY A C 1
ATOM 2614 O O . GLY A 1 365 ? -45.620 7.029 107.798 1.00 88.88 365 GLY A O 1
ATOM 2615 N N . THR A 1 366 ? -46.432 4.971 107.422 1.00 93.81 366 THR A N 1
ATOM 2616 C CA . THR A 1 366 ? -45.211 4.443 106.791 1.00 93.81 366 THR A CA 1
ATOM 2617 C C . THR A 1 366 ? -45.173 4.749 105.289 1.00 93.81 366 THR A C 1
ATOM 2619 O O . THR A 1 366 ? -46.168 4.593 104.587 1.00 93.81 366 THR A O 1
ATOM 2622 N N . SER A 1 367 ? -44.010 5.190 104.797 1.00 94.00 367 SER A N 1
ATOM 2623 C CA . SER A 1 367 ? -43.741 5.439 103.374 1.00 94.00 367 SER A CA 1
ATOM 2624 C C . SER A 1 367 ? -43.263 4.172 102.668 1.00 94.00 367 SER A C 1
ATOM 2626 O O . SER A 1 367 ? -42.339 3.515 103.147 1.00 94.00 367 SER A O 1
ATOM 2628 N N . TYR A 1 368 ? -43.850 3.869 101.512 1.00 96.44 368 TYR A N 1
ATOM 2629 C CA . TYR A 1 368 ? -43.477 2.751 100.645 1.00 96.44 368 TYR A CA 1
ATOM 2630 C C . TYR A 1 368 ? -43.096 3.266 99.259 1.00 96.44 368 TYR A C 1
ATOM 2632 O O . TYR A 1 368 ? -43.653 4.260 98.812 1.00 96.44 368 TYR A O 1
ATOM 2640 N N . GLN A 1 369 ? -42.167 2.603 98.566 1.00 96.19 369 GLN A N 1
ATOM 2641 C CA . GLN A 1 369 ? -41.764 2.960 97.201 1.00 96.19 369 GLN A CA 1
ATOM 2642 C C . GLN A 1 369 ? -42.338 1.974 96.181 1.00 96.19 369 GLN A C 1
ATOM 2644 O O . GLN A 1 369 ? -42.429 0.768 96.430 1.00 96.19 369 GLN A O 1
ATOM 2649 N N . ASN A 1 370 ? -42.714 2.477 95.010 1.00 95.25 370 ASN A N 1
ATOM 2650 C CA . ASN A 1 370 ? -43.003 1.657 93.851 1.00 95.25 370 ASN A CA 1
ATOM 2651 C C . ASN A 1 370 ? -41.702 1.246 93.146 1.00 95.25 370 ASN A C 1
ATOM 2653 O O . ASN A 1 370 ? -41.119 2.020 92.393 1.00 95.25 370 ASN A O 1
ATOM 2657 N N . THR A 1 371 ? -41.263 0.012 93.371 1.00 93.19 371 THR A N 1
ATOM 2658 C CA . THR A 1 371 ? -40.031 -0.553 92.797 1.00 93.19 371 THR A CA 1
ATOM 2659 C C . THR A 1 371 ? -40.278 -1.467 91.595 1.00 93.19 371 THR A C 1
ATOM 2661 O O . THR A 1 371 ? -39.355 -2.131 91.139 1.00 93.19 371 THR A O 1
ATOM 2664 N N . THR A 1 372 ? -41.503 -1.517 91.066 1.00 87.81 372 THR A N 1
ATOM 2665 C CA . THR A 1 372 ? -41.908 -2.477 90.017 1.00 87.81 372 THR A CA 1
ATOM 2666 C C . THR A 1 372 ? -41.377 -2.143 88.618 1.00 87.81 372 THR A C 1
ATOM 2668 O O . THR A 1 372 ? -41.529 -2.934 87.695 1.00 87.81 372 THR A O 1
ATOM 2671 N N . GLY A 1 373 ? -40.776 -0.963 88.431 1.00 86.44 373 GLY A N 1
ATOM 2672 C CA . GLY A 1 373 ? -40.343 -0.473 87.118 1.00 86.44 373 GLY A CA 1
ATOM 2673 C C . GLY A 1 373 ? -41.477 0.072 86.240 1.00 86.44 373 GLY A C 1
ATOM 2674 O O . GLY A 1 373 ? -41.200 0.592 85.164 1.00 86.44 373 GLY A O 1
ATOM 2675 N N . ARG A 1 374 ? -42.737 0.016 86.698 1.00 88.25 374 ARG A N 1
ATOM 2676 C CA . ARG A 1 374 ? -43.922 0.542 85.992 1.00 88.25 374 ARG A CA 1
ATOM 2677 C C . ARG A 1 374 ? -44.847 1.273 86.960 1.00 88.25 374 ARG A C 1
ATOM 2679 O O . ARG A 1 374 ? -44.634 1.234 88.168 1.00 88.25 374 ARG A O 1
ATOM 2686 N N . ALA A 1 375 ? -45.851 1.988 86.460 1.00 91.81 375 ALA A N 1
ATOM 2687 C CA . ALA A 1 375 ? -46.857 2.595 87.331 1.00 91.81 375 ALA A CA 1
ATOM 2688 C C . ALA A 1 375 ? -47.713 1.510 88.012 1.00 91.81 375 ALA A C 1
ATOM 2690 O O . ALA A 1 375 ? -48.014 0.492 87.401 1.00 91.81 375 ALA A O 1
ATOM 2691 N N . ILE A 1 376 ? -48.108 1.734 89.265 1.00 94.38 376 ILE A N 1
ATOM 2692 C CA . ILE A 1 376 ? -49.012 0.853 90.026 1.00 94.38 376 ILE A CA 1
ATOM 2693 C C . ILE A 1 376 ? -50.253 1.638 90.440 1.00 94.38 376 ILE A C 1
ATOM 2695 O O . ILE A 1 376 ? -50.194 2.865 90.533 1.00 94.38 376 ILE A O 1
ATOM 2699 N N . MET A 1 377 ? -51.342 0.954 90.777 1.00 95.50 377 MET A N 1
ATOM 2700 C CA . MET A 1 377 ? -52.480 1.579 91.456 1.00 95.50 377 MET A CA 1
ATOM 2701 C C . MET A 1 377 ? -52.530 1.111 92.906 1.00 95.50 377 MET A C 1
ATOM 2703 O O . MET A 1 377 ? -52.418 -0.076 93.184 1.00 95.50 377 MET A O 1
ATOM 2707 N N . VAL A 1 378 ? -52.691 2.038 93.841 1.00 95.00 378 VAL A N 1
ATOM 2708 C CA . VAL A 1 378 ? -52.800 1.748 95.271 1.00 95.00 378 VAL A CA 1
ATOM 2709 C C . VAL A 1 378 ? -54.199 2.137 95.714 1.00 95.00 378 VAL A C 1
ATOM 2711 O O . VAL A 1 378 ? -54.628 3.259 95.461 1.00 95.00 378 VAL A O 1
ATOM 2714 N N . SER A 1 379 ? -54.897 1.221 96.377 1.00 93.94 379 SER A N 1
ATOM 2715 C CA . SER A 1 379 ? -56.201 1.439 96.993 1.00 93.94 379 SER A CA 1
ATOM 2716 C C . SER A 1 379 ? -56.072 1.241 98.493 1.00 93.94 379 SER A C 1
ATOM 2718 O O . SER A 1 379 ? -55.774 0.140 98.947 1.00 93.94 379 SER A O 1
ATOM 2720 N N . VAL A 1 380 ? -56.311 2.292 99.267 1.00 92.56 380 VAL A N 1
ATOM 2721 C CA . VAL A 1 380 ? -56.260 2.248 100.730 1.00 92.56 380 VAL A CA 1
ATOM 2722 C C . VAL A 1 380 ? -57.636 2.546 101.300 1.00 92.56 380 VAL A C 1
ATOM 2724 O O . VAL A 1 380 ? -58.361 3.402 100.800 1.00 92.56 380 VAL A O 1
ATOM 2727 N N . GLY A 1 381 ? -58.001 1.847 102.361 1.00 89.75 381 GLY A N 1
ATOM 2728 C CA . GLY A 1 381 ? -59.200 2.099 103.133 1.00 89.75 381 GLY A CA 1
ATOM 2729 C C . GLY A 1 381 ? -58.917 1.889 104.606 1.00 89.75 381 GLY A C 1
ATOM 2730 O O . GLY A 1 381 ? -58.218 0.953 105.000 1.00 89.75 381 GLY A O 1
ATOM 2731 N N . SER A 1 382 ? -59.443 2.780 105.433 1.00 88.44 382 SER A N 1
ATOM 2732 C CA . SER A 1 382 ? -59.151 2.786 106.861 1.00 88.44 382 SER A CA 1
ATOM 2733 C C . SER A 1 382 ? -60.295 3.367 107.668 1.00 88.44 382 SER A C 1
ATOM 2735 O O . SER A 1 382 ? -60.997 4.260 107.194 1.00 88.44 382 SER A O 1
ATOM 2737 N N . THR A 1 383 ? -60.420 2.919 108.912 1.00 86.50 383 THR A N 1
ATOM 2738 C CA . THR A 1 383 ? -61.307 3.539 109.893 1.00 86.50 383 THR A CA 1
ATOM 2739 C C . THR A 1 383 ? -60.701 4.856 110.365 1.00 86.50 383 THR A C 1
ATOM 2741 O O . THR A 1 383 ? -59.549 4.887 110.813 1.00 86.50 383 THR A O 1
ATOM 2744 N N . ILE A 1 384 ? -61.461 5.942 110.266 1.00 84.12 384 ILE A N 1
ATOM 2745 C CA . ILE A 1 384 ? -60.989 7.308 110.515 1.00 84.12 384 ILE A CA 1
ATOM 2746 C C . ILE A 1 384 ? -62.023 8.103 111.317 1.00 84.12 384 ILE A C 1
ATOM 2748 O O . ILE A 1 384 ? -63.222 7.862 111.210 1.00 84.12 384 ILE A O 1
ATOM 2752 N N . SER A 1 385 ? -61.552 9.063 112.116 1.00 78.19 385 SER A N 1
ATOM 2753 C CA . SER A 1 385 ? -62.407 10.017 112.852 1.00 78.19 385 SER A CA 1
ATOM 2754 C C . SER A 1 385 ? -62.267 11.459 112.339 1.00 78.19 385 SER A C 1
ATOM 2756 O O . SER A 1 385 ? -63.061 12.324 112.709 1.00 78.19 385 SER A O 1
ATOM 2758 N N . TYR A 1 386 ? -61.263 11.706 111.489 1.00 81.06 386 TYR A N 1
ATOM 2759 C CA . TYR A 1 386 ? -60.931 12.982 110.851 1.00 81.06 386 TYR A CA 1
ATOM 2760 C C . TYR A 1 386 ? -60.453 12.733 109.417 1.00 81.06 386 TYR A C 1
ATOM 2762 O O . TYR A 1 386 ? -60.129 11.602 109.060 1.00 81.06 386 TYR A O 1
ATOM 2770 N N . GLU A 1 387 ? -60.393 13.791 108.613 1.00 84.38 387 GLU A N 1
ATOM 2771 C CA . GLU A 1 387 ? -59.906 13.739 107.235 1.00 84.38 387 GLU A CA 1
ATOM 2772 C C . GLU A 1 387 ? -58.418 13.351 107.172 1.00 84.38 387 GLU A C 1
ATOM 2774 O O . GLU A 1 387 ? -57.569 13.956 107.833 1.00 84.38 387 GLU A O 1
ATOM 2779 N N . VAL A 1 388 ? -58.103 12.321 106.383 1.00 87.62 388 VAL A N 1
ATOM 2780 C CA . VAL A 1 388 ? -56.735 11.820 106.166 1.00 87.62 388 VAL A CA 1
ATOM 2781 C C . VAL A 1 388 ? -56.482 11.613 104.676 1.00 87.62 388 VAL A C 1
ATOM 2783 O O . VAL A 1 388 ? -57.420 11.541 103.883 1.00 87.62 388 VAL A O 1
ATOM 2786 N N . TYR A 1 389 ? -55.214 11.503 104.278 1.00 90.69 389 TYR A N 1
ATOM 2787 C CA . TYR A 1 389 ? -54.845 11.528 102.865 1.00 90.69 389 TYR A CA 1
ATOM 2788 C C . TYR A 1 389 ? -54.057 10.288 102.455 1.00 90.69 389 TYR A C 1
ATOM 2790 O O . TYR A 1 389 ? -53.142 9.846 103.158 1.00 90.69 389 TYR A O 1
ATOM 2798 N N . LEU A 1 390 ? -54.375 9.775 101.268 1.00 93.75 390 LEU A N 1
ATOM 2799 C CA . LEU A 1 390 ? -53.429 9.003 100.479 1.00 93.75 390 LEU A CA 1
ATOM 2800 C C . LEU A 1 390 ? -52.500 10.007 99.801 1.00 93.75 390 LEU A C 1
ATOM 2802 O O . LEU A 1 390 ? -52.947 10.908 99.088 1.00 93.75 390 LEU A O 1
ATOM 2806 N N . GLN A 1 391 ? -51.207 9.874 100.057 1.00 95.12 391 GLN A N 1
ATOM 2807 C CA . GLN A 1 391 ? -50.198 10.785 99.548 1.00 95.12 391 GLN A CA 1
ATOM 2808 C C . GLN A 1 391 ? -49.213 10.047 98.657 1.00 95.12 391 GLN A C 1
ATOM 2810 O O . GLN A 1 391 ? -48.844 8.910 98.949 1.00 95.12 391 GLN A O 1
ATOM 2815 N N . VAL A 1 392 ? -48.743 10.730 97.618 1.00 96.75 392 VAL A N 1
ATOM 2816 C CA . VAL A 1 392 ? -47.660 10.278 96.741 1.00 96.75 392 VAL A CA 1
ATOM 2817 C C . VAL A 1 392 ? -46.538 11.308 96.757 1.00 96.75 392 VAL A C 1
ATOM 2819 O O . VAL A 1 392 ? -46.766 12.504 96.933 1.00 96.75 392 VAL A O 1
ATOM 2822 N N . SER A 1 393 ? -45.305 10.845 96.606 1.00 96.50 393 SER A N 1
ATOM 2823 C CA . SER A 1 393 ? -44.108 11.671 96.604 1.00 96.50 393 SER A CA 1
ATOM 2824 C C . SER A 1 393 ? -43.107 11.150 95.584 1.00 96.50 393 SER A C 1
ATOM 2826 O O . SER A 1 393 ? -42.791 9.969 95.572 1.00 96.50 393 SER A O 1
ATOM 2828 N N . HIS A 1 394 ? -42.546 12.020 94.751 1.00 95.31 394 HIS A N 1
ATOM 2829 C CA . HIS A 1 394 ? -41.498 11.619 93.807 1.00 95.31 394 HIS A CA 1
ATOM 2830 C C . HIS A 1 394 ? -40.119 11.430 94.472 1.00 95.31 394 HIS A C 1
ATOM 2832 O O . HIS A 1 394 ? -39.223 10.855 93.864 1.00 95.31 394 HIS A O 1
ATOM 2838 N N . ASN A 1 395 ? -39.920 11.928 95.702 1.00 94.00 395 ASN A N 1
ATOM 2839 C CA . ASN A 1 395 ? -38.615 11.966 96.384 1.00 94.00 395 ASN A CA 1
ATOM 2840 C C . ASN A 1 395 ? -38.638 11.447 97.836 1.00 94.00 395 ASN A C 1
ATOM 2842 O O . ASN A 1 395 ? -37.619 11.504 98.520 1.00 94.00 395 ASN A O 1
ATOM 2846 N N . GLY A 1 396 ? -39.794 11.009 98.337 1.00 91.62 396 GLY A N 1
ATOM 2847 C CA . GLY A 1 396 ? -39.974 10.504 99.702 1.00 91.62 396 GLY A CA 1
ATOM 2848 C C . GLY A 1 396 ? -40.114 11.583 100.785 1.00 91.62 396 GLY A C 1
ATOM 2849 O O . GLY A 1 396 ? -40.429 11.250 101.928 1.00 91.62 396 GLY A O 1
ATOM 2850 N N . SER A 1 397 ? -39.945 12.864 100.442 1.00 93.06 397 SER A N 1
ATOM 2851 C CA . SER A 1 397 ? -39.937 13.990 101.392 1.00 93.06 397 SER A CA 1
ATOM 2852 C C . SER A 1 397 ? -41.022 15.033 101.106 1.00 93.06 397 SER A C 1
ATOM 2854 O O . SER A 1 397 ? -41.633 15.550 102.039 1.00 93.06 397 SER A O 1
ATOM 2856 N N . SER A 1 398 ? -41.306 15.313 99.832 1.00 94.69 398 SER A N 1
ATOM 2857 C CA . SER A 1 398 ? -42.339 16.250 99.378 1.00 94.69 398 SER A CA 1
ATOM 2858 C C . SER A 1 398 ? -43.597 15.480 98.996 1.00 94.69 398 SER A C 1
ATOM 2860 O O . SER A 1 398 ? -43.578 14.714 98.033 1.00 94.69 398 SER A O 1
ATOM 2862 N N . TRP A 1 399 ? -44.677 15.659 99.750 1.00 95.19 399 TRP A N 1
ATOM 2863 C CA . TRP A 1 399 ? -45.878 14.830 99.642 1.00 95.19 399 TRP A CA 1
ATOM 2864 C C . TRP A 1 399 ? -47.039 15.591 99.001 1.00 95.19 399 TRP A C 1
ATOM 2866 O O . TRP A 1 399 ? -47.367 16.697 99.426 1.00 95.19 399 TRP A O 1
ATOM 2876 N N . VAL A 1 400 ? -47.669 14.974 98.002 1.00 95.31 400 VAL A N 1
ATOM 2877 C CA . VAL A 1 400 ? -48.884 15.456 97.337 1.00 95.31 400 VAL A CA 1
ATOM 2878 C C . VAL A 1 400 ? -50.055 14.594 97.790 1.00 95.31 400 VAL A C 1
ATOM 2880 O O . VAL A 1 400 ? -49.985 13.368 97.704 1.00 95.31 400 VAL A O 1
ATOM 2883 N N . ASN A 1 401 ? -51.131 15.224 98.259 1.00 93.38 401 ASN A N 1
ATOM 2884 C CA . ASN A 1 401 ? -52.381 14.534 98.572 1.00 93.38 401 ASN A CA 1
ATOM 2885 C C . ASN A 1 401 ? -53.053 14.140 97.253 1.00 93.38 401 ASN A C 1
ATOM 2887 O O . ASN A 1 401 ? -53.490 15.008 96.504 1.00 93.38 401 ASN A O 1
ATOM 2891 N N . VAL A 1 402 ? -53.100 12.844 96.962 1.00 92.75 402 VAL A N 1
ATOM 2892 C CA . VAL A 1 402 ? -53.655 12.298 95.709 1.00 92.75 402 VAL A CA 1
ATOM 2893 C C . VAL A 1 402 ? -55.016 11.643 95.903 1.00 92.75 402 VAL A C 1
ATOM 2895 O O . VAL A 1 402 ? -55.695 11.330 94.934 1.00 92.75 402 VAL A O 1
ATOM 2898 N N . GLY A 1 403 ? -55.443 11.489 97.151 1.00 89.44 403 GLY A N 1
ATOM 2899 C CA . GLY A 1 403 ? -56.832 11.227 97.464 1.00 89.44 403 GLY A CA 1
ATOM 2900 C C . GLY A 1 403 ? -57.111 11.400 98.947 1.00 89.44 403 GLY A C 1
ATOM 2901 O O . GLY A 1 403 ? -56.201 11.384 99.780 1.00 89.44 403 GLY A O 1
ATOM 2902 N N . THR A 1 404 ? -58.382 11.572 99.266 1.00 87.06 404 THR A N 1
ATOM 2903 C CA . THR A 1 404 ? -58.856 11.950 100.596 1.00 87.06 404 THR A CA 1
ATOM 2904 C C . THR A 1 404 ? -59.780 10.869 101.131 1.00 87.06 404 THR A C 1
ATOM 2906 O O . THR A 1 404 ? -60.681 10.420 100.428 1.00 87.06 404 THR A O 1
ATOM 2909 N N . LEU A 1 405 ? -59.584 10.477 102.387 1.00 83.88 405 LEU A N 1
ATOM 2910 C CA . LEU A 1 405 ? -60.520 9.652 103.138 1.00 83.88 405 LEU A CA 1
ATOM 2911 C C . LEU A 1 405 ? -61.214 10.581 104.151 1.00 83.88 405 LEU A C 1
ATOM 2913 O O . LEU A 1 405 ? -60.566 11.090 105.068 1.00 83.88 405 LEU A O 1
ATOM 2917 N N . GLY A 1 406 ? -62.505 10.863 103.946 1.00 73.25 406 GLY A N 1
ATOM 2918 C CA . GLY A 1 406 ? -63.279 11.817 104.756 1.00 73.25 406 GLY A CA 1
ATOM 2919 C C . GLY A 1 406 ? -63.926 11.180 105.992 1.00 73.25 406 GLY A C 1
ATOM 2920 O O . GLY A 1 406 ? -64.508 10.106 105.889 1.00 73.25 406 GLY A O 1
ATOM 2921 N N . GLY A 1 407 ? -63.842 11.846 107.151 1.00 64.75 407 GLY A N 1
ATOM 2922 C CA . GLY A 1 407 ? -64.468 11.414 108.411 1.00 64.75 407 GLY A CA 1
ATOM 2923 C C . GLY A 1 407 ? -65.453 12.453 108.965 1.00 64.75 407 GLY A C 1
ATOM 2924 O O . GLY A 1 407 ? -65.208 13.655 108.864 1.00 64.75 407 GLY A O 1
ATOM 2925 N N . HIS A 1 408 ? -66.560 12.006 109.569 1.00 62.31 408 HIS A N 1
ATOM 2926 C CA . HIS A 1 408 ? -67.595 12.876 110.148 1.00 62.31 408 HIS A CA 1
ATOM 2927 C C . HIS A 1 408 ? -67.348 13.146 111.640 1.00 62.31 408 HIS A C 1
ATOM 2929 O O . HIS A 1 408 ? -67.886 12.459 112.508 1.00 62.31 408 HIS A O 1
ATOM 2935 N N . GLY A 1 409 ? -66.545 14.176 111.932 1.00 60.25 409 GLY A N 1
ATOM 2936 C CA . GLY A 1 409 ? -66.577 14.926 113.198 1.00 60.25 409 GLY A CA 1
ATOM 2937 C C . GLY A 1 409 ? -66.651 14.102 114.491 1.00 60.25 409 GLY A C 1
ATOM 2938 O O . GLY A 1 409 ? -67.451 14.434 115.364 1.00 60.25 409 GLY A O 1
ATOM 2939 N N . GLY A 1 410 ? -65.835 13.047 114.619 1.00 62.81 410 GLY A N 1
ATOM 2940 C CA . GLY A 1 410 ? -65.739 12.233 115.839 1.00 62.81 410 GLY A CA 1
ATOM 2941 C C . GLY A 1 410 ? -66.486 10.892 115.829 1.00 62.81 410 GLY A C 1
ATOM 2942 O O . GLY A 1 410 ? -66.429 10.181 116.831 1.00 62.81 410 GLY A O 1
ATOM 2943 N N . ILE A 1 411 ? -67.136 10.507 114.724 1.00 67.44 411 ILE A N 1
ATOM 2944 C CA . ILE A 1 411 ? -67.666 9.146 114.521 1.00 67.44 411 ILE A CA 1
ATOM 2945 C C . ILE A 1 411 ? -66.683 8.357 113.649 1.00 67.44 411 ILE A C 1
ATOM 2947 O O . ILE A 1 411 ? -66.186 8.870 112.649 1.00 67.44 411 ILE A O 1
ATOM 2951 N N . ASN A 1 412 ? -66.392 7.114 114.038 1.00 70.94 412 ASN A N 1
ATOM 2952 C CA . ASN A 1 412 ? -65.551 6.218 113.247 1.00 70.94 412 ASN A CA 1
ATOM 2953 C C . ASN A 1 412 ? -66.291 5.795 111.970 1.00 70.94 412 ASN A C 1
ATOM 2955 O O . ASN A 1 412 ? -67.256 5.036 112.056 1.00 70.94 412 ASN A O 1
ATOM 2959 N N . ASP A 1 413 ? -65.814 6.257 110.814 1.00 73.44 413 ASP A N 1
ATOM 2960 C CA . ASP A 1 413 ? -66.324 5.889 109.487 1.00 73.44 413 ASP A CA 1
ATOM 2961 C C . ASP A 1 413 ? -65.229 5.183 108.668 1.00 73.44 413 ASP A C 1
ATOM 2963 O O . ASP A 1 413 ? -64.031 5.339 108.936 1.00 73.44 413 ASP A O 1
ATOM 2967 N N . SER A 1 414 ? -65.631 4.367 107.694 1.00 73.38 414 SER A N 1
ATOM 2968 C CA . SER A 1 414 ? -64.711 3.679 106.785 1.00 73.38 414 SER A CA 1
ATOM 2969 C C . SER A 1 414 ? -64.617 4.445 105.470 1.00 73.38 414 SER A C 1
ATOM 2971 O O . SER A 1 414 ? -65.504 4.360 104.624 1.00 73.38 414 SER A O 1
ATOM 2973 N N . GLY A 1 415 ? -63.517 5.177 105.289 1.00 81.25 415 GLY A N 1
ATOM 2974 C CA . GLY A 1 415 ? -63.188 5.834 104.024 1.00 81.25 415 GLY A CA 1
ATOM 2975 C C . GLY A 1 415 ? -62.301 4.951 103.148 1.00 81.25 415 GLY A C 1
ATOM 2976 O O . GLY A 1 415 ? -61.551 4.119 103.663 1.00 81.25 415 GLY A O 1
ATOM 2977 N N . SER A 1 416 ? -62.342 5.159 101.831 1.00 87.44 416 SER A N 1
ATOM 2978 C CA . SER A 1 416 ? -61.365 4.588 100.897 1.00 87.44 416 SER A CA 1
ATOM 2979 C C . SER A 1 416 ? -60.898 5.627 99.883 1.00 87.44 416 SER A C 1
ATOM 2981 O O . SER A 1 416 ? -61.610 6.587 99.600 1.00 87.44 416 SER A O 1
ATOM 2983 N N . SER A 1 417 ? -59.680 5.450 99.382 1.00 90.75 417 SER A N 1
ATOM 2984 C CA . SER A 1 417 ? -59.035 6.323 98.409 1.00 90.75 417 SER A CA 1
ATOM 2985 C C . SER A 1 417 ? -58.103 5.504 97.528 1.00 90.75 417 SER A C 1
ATOM 2987 O O . SER A 1 417 ? -57.454 4.568 98.002 1.00 90.75 417 SER A O 1
ATOM 2989 N N . GLN A 1 418 ? -58.019 5.860 96.251 1.00 92.69 418 GLN A N 1
ATOM 2990 C CA . GLN A 1 418 ? -57.139 5.209 95.294 1.00 92.69 418 GLN A CA 1
ATOM 2991 C C . GLN A 1 418 ? -56.271 6.230 94.568 1.00 92.69 418 GLN A C 1
ATOM 2993 O O . GLN A 1 418 ? -56.709 7.343 94.290 1.00 92.69 418 GLN A O 1
ATOM 2998 N N . ALA A 1 419 ? -55.047 5.839 94.222 1.00 94.44 419 ALA A N 1
ATOM 2999 C CA . ALA A 1 419 ? -54.159 6.657 93.408 1.00 94.44 419 ALA A CA 1
ATOM 3000 C C . ALA A 1 419 ? -53.201 5.810 92.572 1.00 94.44 419 ALA A C 1
ATOM 3002 O O . ALA A 1 419 ? -52.822 4.704 92.960 1.00 94.44 419 ALA A O 1
ATOM 3003 N N . ILE A 1 420 ? -52.768 6.363 91.440 1.00 94.19 420 ILE A N 1
ATOM 3004 C CA . ILE A 1 420 ? -51.658 5.811 90.665 1.00 94.19 420 ILE A CA 1
ATOM 3005 C C . ILE A 1 420 ? -50.347 6.301 91.282 1.00 94.19 420 ILE A C 1
ATOM 3007 O O . ILE A 1 420 ? -50.178 7.489 91.558 1.00 94.19 420 ILE A O 1
ATOM 3011 N N . VAL A 1 421 ? -49.400 5.385 91.459 1.00 95.31 421 VAL A N 1
ATOM 3012 C CA . VAL A 1 421 ? -48.044 5.678 91.919 1.00 95.31 421 VAL A CA 1
ATOM 3013 C C . VAL A 1 421 ? -47.084 5.344 90.778 1.00 95.31 421 VAL A C 1
ATOM 3015 O O . VAL A 1 421 ? -46.913 4.164 90.459 1.00 95.31 421 VAL A O 1
ATOM 3018 N N . PRO A 1 422 ? -46.449 6.338 90.133 1.00 93.19 422 PRO A N 1
ATOM 3019 C CA . PRO A 1 422 ? -45.487 6.074 89.067 1.00 93.19 422 PRO A CA 1
ATOM 3020 C C . PRO A 1 422 ? -44.295 5.231 89.543 1.00 93.19 422 PRO A C 1
ATOM 3022 O O . PRO A 1 422 ? -44.014 5.143 90.742 1.00 93.19 422 PRO A O 1
ATOM 3025 N N . ALA A 1 423 ? -43.577 4.612 88.603 1.00 92.00 423 ALA A N 1
ATOM 3026 C CA . ALA A 1 423 ? -42.359 3.868 88.914 1.00 92.00 423 ALA A CA 1
ATOM 3027 C C . ALA A 1 423 ? -41.360 4.756 89.682 1.00 92.00 423 ALA A C 1
ATOM 3029 O O . ALA A 1 423 ? -41.206 5.946 89.397 1.00 92.00 423 ALA A O 1
ATOM 3030 N N . GLY A 1 424 ? -40.717 4.198 90.705 1.00 93.56 424 GLY A N 1
ATOM 3031 C CA . GLY A 1 424 ? -39.762 4.899 91.564 1.00 93.56 424 GLY A CA 1
ATOM 3032 C C . GLY A 1 424 ? -40.374 5.886 92.568 1.00 93.56 424 GLY A C 1
ATOM 3033 O O . GLY A 1 424 ? -39.642 6.369 93.430 1.00 93.56 424 GLY A O 1
ATOM 3034 N N . HIS A 1 425 ? -41.680 6.176 92.516 1.00 96.81 425 HIS A N 1
ATOM 3035 C CA . HIS A 1 425 ? -42.326 7.119 93.439 1.00 96.81 425 HIS A CA 1
ATOM 3036 C C . HIS A 1 425 ? -42.724 6.454 94.764 1.00 96.81 425 HIS A C 1
ATOM 3038 O O . HIS A 1 425 ? -42.941 5.246 94.842 1.00 96.81 425 HIS A O 1
ATOM 3044 N N . TYR A 1 426 ? -42.840 7.263 95.812 1.00 97.38 426 TYR A N 1
ATOM 3045 C CA . TYR A 1 426 ? -43.241 6.880 97.160 1.00 97.38 426 TYR A CA 1
ATOM 3046 C C . TYR A 1 426 ? -44.723 7.159 97.410 1.00 97.38 426 TYR A C 1
ATOM 3048 O O . TYR A 1 426 ? -45.288 8.082 96.832 1.00 97.38 426 TYR A O 1
ATOM 3056 N N . TYR A 1 427 ? -45.351 6.400 98.301 1.00 96.38 427 TYR A N 1
ATOM 3057 C CA . TYR A 1 427 ? -46.749 6.553 98.689 1.00 96.38 427 TYR A CA 1
ATOM 3058 C C . TYR A 1 427 ? -46.956 6.171 100.156 1.00 96.38 427 TYR A C 1
ATOM 3060 O O . TYR A 1 427 ? -46.240 5.330 100.705 1.00 96.38 427 TYR A O 1
ATOM 3068 N N . LYS A 1 428 ? -47.929 6.812 100.806 1.00 94.56 428 LYS A N 1
ATOM 3069 C CA . LYS A 1 428 ? -48.331 6.506 102.185 1.00 94.56 428 LYS A CA 1
ATOM 3070 C C . LYS A 1 428 ? -49.755 6.955 102.465 1.00 94.56 428 LYS A C 1
ATOM 3072 O O . LYS A 1 428 ? -50.239 7.903 101.853 1.00 94.56 428 LYS A O 1
ATOM 3077 N N . GLN A 1 429 ? -50.369 6.355 103.476 1.00 92.50 429 GLN A N 1
ATOM 3078 C CA . GLN A 1 429 ? -51.528 6.941 104.136 1.00 92.50 429 GLN A CA 1
ATOM 3079 C C . GLN A 1 429 ? -51.047 7.794 105.319 1.00 92.50 429 GLN A C 1
ATOM 3081 O O . GLN A 1 429 ? -50.349 7.287 106.196 1.00 92.50 429 GLN A O 1
ATOM 3086 N N . SER A 1 430 ? -51.379 9.086 105.342 1.00 89.12 430 SER A N 1
ATOM 3087 C CA . SER A 1 430 ? -50.793 10.052 106.287 1.00 89.12 430 SER A CA 1
ATOM 3088 C C . SER A 1 430 ? -51.387 10.023 107.701 1.00 89.12 430 SER A C 1
ATOM 3090 O O . SER A 1 430 ? -50.787 10.584 108.615 1.00 89.12 430 SER A O 1
ATOM 3092 N N . GLY A 1 431 ? -52.536 9.372 107.897 1.00 82.75 431 GLY A N 1
ATOM 3093 C CA . GLY A 1 431 ? -53.213 9.249 109.189 1.00 82.75 431 GLY A CA 1
ATOM 3094 C C . GLY A 1 431 ? -54.383 8.265 109.136 1.00 82.75 431 GLY A C 1
ATOM 3095 O O . GLY A 1 431 ? -54.739 7.793 108.060 1.00 82.75 431 GLY A O 1
ATOM 3096 N N . GLY A 1 432 ? -54.976 7.948 110.286 1.00 80.56 432 GLY A N 1
ATOM 3097 C CA . GLY A 1 432 ? -56.101 7.014 110.431 1.00 80.56 432 GLY A CA 1
ATOM 3098 C C . GLY A 1 432 ? -55.909 6.072 111.616 1.00 80.56 432 GLY A C 1
ATOM 3099 O O . GLY A 1 432 ? -54.842 6.071 112.228 1.00 80.56 432 GLY A O 1
ATOM 3100 N N . LEU A 1 433 ? -56.949 5.314 111.970 1.00 80.88 433 LEU A N 1
ATOM 3101 C CA . LEU A 1 433 ? -56.923 4.435 113.143 1.00 80.88 433 LEU A CA 1
ATOM 3102 C C . LEU A 1 433 ? -56.487 3.017 112.775 1.00 80.88 433 LEU A C 1
ATOM 3104 O O . LEU A 1 433 ? -55.496 2.529 113.304 1.00 80.88 433 LEU A O 1
ATOM 3108 N N . ASN A 1 434 ? -57.213 2.371 111.859 1.00 86.19 434 ASN A N 1
ATOM 3109 C CA . ASN A 1 434 ? -56.974 0.981 111.467 1.00 86.19 434 ASN A CA 1
ATOM 3110 C C . ASN A 1 434 ? -57.128 0.817 109.958 1.00 86.19 434 ASN A C 1
ATOM 3112 O O . ASN A 1 434 ? -58.040 1.399 109.372 1.00 86.19 434 ASN A O 1
ATOM 3116 N N . ILE A 1 435 ? -56.275 -0.001 109.342 1.00 88.50 435 ILE A N 1
ATOM 3117 C CA . ILE A 1 435 ? -56.419 -0.383 107.934 1.00 88.50 435 ILE A CA 1
ATOM 3118 C C . ILE A 1 435 ? -57.592 -1.358 107.821 1.00 88.50 435 ILE A C 1
ATOM 3120 O O . ILE A 1 435 ? -57.638 -2.368 108.518 1.00 88.50 435 ILE A O 1
ATOM 3124 N N . VAL A 1 436 ? -58.534 -1.033 106.941 1.00 88.62 436 VAL A N 1
ATOM 3125 C CA . VAL A 1 436 ? -59.650 -1.901 106.543 1.00 88.62 436 VAL A CA 1
ATOM 3126 C C . VAL A 1 436 ? -59.283 -2.649 105.264 1.00 88.62 436 VAL A C 1
ATOM 3128 O O . VAL A 1 436 ? -59.574 -3.833 105.138 1.00 88.62 436 VAL A O 1
ATOM 3131 N N . VAL A 1 437 ? -58.615 -1.965 104.332 1.00 90.50 437 VAL A N 1
ATOM 3132 C CA . VAL A 1 437 ? -58.064 -2.558 103.114 1.00 90.50 437 VAL A CA 1
ATOM 3133 C C . VAL A 1 437 ? -56.822 -1.790 102.682 1.00 90.50 437 VAL A C 1
ATOM 3135 O O . VAL A 1 437 ? -56.773 -0.565 102.750 1.00 90.50 437 VAL A O 1
ATOM 3138 N N . TRP A 1 438 ? -55.815 -2.494 102.196 1.00 94.12 438 TRP A N 1
ATOM 3139 C CA . TRP A 1 438 ? -54.736 -1.906 101.423 1.00 94.12 438 TRP A CA 1
ATOM 3140 C C . TRP A 1 438 ? -54.431 -2.852 100.281 1.00 94.12 438 TRP A C 1
ATOM 3142 O O . TRP A 1 438 ? -53.911 -3.932 100.514 1.00 94.12 438 TRP A O 1
ATOM 3152 N N . ALA A 1 439 ? -54.743 -2.460 99.054 1.00 95.69 439 ALA A N 1
ATOM 3153 C CA . ALA A 1 439 ? -54.506 -3.268 97.870 1.00 95.69 439 ALA A CA 1
ATOM 3154 C C . ALA A 1 439 ? -53.619 -2.523 96.873 1.00 95.69 439 ALA A C 1
ATOM 3156 O O . ALA A 1 439 ? -53.706 -1.301 96.740 1.00 95.69 439 ALA A O 1
ATOM 3157 N N . GLU A 1 440 ? -52.763 -3.252 96.166 1.00 96.38 440 GLU A N 1
ATOM 3158 C CA . GLU A 1 440 ? -51.863 -2.692 95.156 1.00 96.38 440 GLU A CA 1
ATOM 3159 C C . GLU A 1 440 ? -51.989 -3.489 93.853 1.00 96.38 440 GLU A C 1
ATOM 3161 O O . GLU A 1 440 ? -51.765 -4.695 93.856 1.00 96.38 440 GLU A O 1
ATOM 3166 N N . LEU A 1 441 ? -52.339 -2.826 92.750 1.00 95.81 441 LEU A N 1
ATOM 3167 C CA . LEU A 1 441 ? -52.277 -3.367 91.391 1.00 95.81 441 LEU A CA 1
ATOM 3168 C C . LEU A 1 441 ? -50.846 -3.204 90.891 1.00 95.81 441 LEU A C 1
ATOM 3170 O O . LEU A 1 441 ? -50.427 -2.069 90.639 1.00 95.81 441 LEU A O 1
ATOM 3174 N N . ARG A 1 442 ? -50.092 -4.301 90.819 1.00 91.00 442 ARG A N 1
ATOM 3175 C CA . ARG A 1 442 ? -48.654 -4.279 90.528 1.00 91.00 442 ARG A CA 1
ATOM 3176 C C . ARG A 1 442 ? -48.254 -5.231 89.426 1.00 91.00 442 ARG A C 1
ATOM 3178 O O . ARG A 1 442 ? -48.894 -6.303 89.319 1.00 91.00 442 ARG A O 1
#